Protein AF-A0A7I8WT87-F1 (afdb_monomer)

Solvent-accessible surface area (backbone atoms only — not comparable to full-atom values): 28346 Å² total; per-residue (Å²): 133,85,78,88,65,95,57,94,67,50,73,68,52,50,66,73,44,40,76,60,35,69,36,85,98,36,29,67,65,29,50,51,33,27,40,71,34,26,36,34,32,37,24,55,39,34,27,22,24,38,22,51,51,51,36,46,73,70,39,37,28,31,40,35,32,32,23,57,51,54,35,50,76,90,47,45,79,31,18,74,50,54,53,82,90,46,50,71,38,45,33,30,59,44,40,50,55,46,43,43,75,73,34,69,85,48,45,72,50,69,38,81,39,76,83,42,46,92,46,42,64,72,70,46,62,86,36,60,36,39,32,41,30,50,72,50,71,54,56,53,52,46,53,42,51,51,23,59,79,65,72,24,32,32,39,38,43,47,59,42,35,48,34,24,34,39,34,27,24,43,51,56,92,59,26,14,47,60,45,53,79,53,72,65,84,76,60,65,92,74,65,78,44,44,52,19,40,32,64,44,30,69,42,24,39,52,39,11,43,50,45,30,52,41,52,50,32,32,50,51,69,70,44,48,94,34,39,32,21,41,38,38,36,35,62,79,81,70,42,76,51,75,43,79,48,71,58,48,38,65,82,23,51,62,79,17,83,71,48,73,52,86,70,72,61,49,48,40,77,74,52,78,41,72,98,52,90,74,78,81,84,66,86,88,70,60,76,87,41,44,37,49,48,67,59,44,41,72,76,41,62,75,48,93,88,68,63,54,43,35,36,29,32,39,53,69,69,60,46,69,72,46,72,65,88,86,49,42,79,46,29,49,68,59,54,80,66,54,50,67,65,58,48,47,62,71,50,64,87,42,57,67,46,38,37,26,29,19,63,58,26,44,68,11,42,54,51,31,52,53,48,59,72,69,45,80,90,52,46,53,27,19,30,46,37,15,46,42,44,33,18,76,74,76,38,79,83,50,80,57,71,93,62,76,34,64,52,84,72,50,36,77,59,60,96,62,62,82,55,56,48,83,79,63,88,88,69,65,81,84,55,39,9,78,86,79,61,46,73,84,52,32,26,31,29,40,53,77,67,50,39,17,27,30,73,88,70,83,23,50,43,51,54,47,24,75,75,69,69,50,40,43,30,36,31,67,84,79,69,48,31,39,26,65,81,68,59,37,47,45,46,49,79,83,47,46,66,56,51,52,50,48,47,43,70,76,48,77,84,72,82,77,79,77,80,128

Organism: Bursaphelenchus xylophilus (NCBI:txid6326)

Mean predicted aligned error: 14.98 Å

Secondary structure (DSSP, 8-state):
------SS--HHHHHHTHHHHTSTTTHHHHHHHHHH-EEEEE--STTHHHHHHHHHHTT-SEEEEE--PBP-TTTTTT-TT--GGGTTSBHHHHHHHHHHHH-TTSEEEEE-S---TTTHHHHHTT-SEEEE--SSHHHHHHHHHHHHHHT--EEEEEEEBTEEEEEEESSSTTPPPHHHHS-SPPPGGG---HHHH-B-HHHHHHHHHHHHHHHHHHHHHS--TTBTEEEEEETTTTEEEEEEPPP--TT-TTTSSS-S--S---HHHHHT--SSS-PPPP--S-GGGEEEHHHHIIIIIS-TT-PPPEEE-S-HHHHHH---TTPEE--HHHHTT--HHHHHHHHTTS-SEEEEE-SSSSHHHHHHHHHHHH-SSSEEEEEETHHHHHHHHT-TTS---TT-----PPBS--TTGGGPPPPPTT--TTPPPTTT---SSEEEETTT--EEE-TTTT-HHHHHHHHH---EEEETTT--EEETTTTEEB--GGGHHHHHHHHHHHS---------

Foldseek 3Di:
DPDPDPDDDDPVRCVQQVVQLPDPLCHRLLLVLQLPAEEEEEDQALLVQLLLLLSLSNRHNEYEYEEQDFDAPVRCQQNVLADPVRGPPQSLVSNVVSSCVNHVNHHYHYHNDDDFQVCPLVSCVVHQAYEYPAQDQQVLVLVLLSCLLNLHKYWYKYFFAQKIKTAIASQDDFFATPCQQVVDGDAQVPDDTSLAAPGRNVRSNVRSNVSNVQVSCCSRVVDGPRRQKMWMAGRVVRDIDIAGHHTYDLPRCRNHPDHVDNGRDGSCVVRVHDSDLDDDADDDDDPVQADEPVRCCVPAVPDPPAHFAEEEQDDVVLVVLDDDPNHHYQHLLNLLQDALVRLCVSCVPGDQEHEYAYLAQHSSVVSQVSSVVSDDSHRYHYHHGGVVSCCVPPNVPTPRDSRDDNNQDAAQDDPCLVLADADDPPQQLQFAAPPPRHRDKWKAQRNPRHIHHDCVPPHVVVVCCVVVVRQWIAILPPRWIAGNSSRGTHDYPSCCNVSVVSVCNSRVDDPDPPDD

Radius of gyration: 26.37 Å; Cα contacts (8 Å, |Δi|>4): 1003; chains: 1; bounding box: 68×53×90 Å

InterPro domains:
  IPR000594 THIF-type NAD/FAD binding fold [PF00899] (17-253)
  IPR001607 Zinc finger, UBP-type [PF02148] (433-493)
  IPR001607 Zinc finger, UBP-type [PS50271] (412-509)
  IPR001607 Zinc finger, UBP-type [SM00290] (432-481)
  IPR001763 Rhodanese-like domain [PF00581] (304-392)
  IPR001763 Rhodanese-like domain [PS50206] (304-399)
  IPR001763 Rhodanese-like domain [SM00450] (294-396)
  IPR013083 Zinc finger, RING/FYVE/PHD-type [G3DSA:3.30.40.10] (409-514)
  IPR028885 Adenylyltransferase and sulfurtransferase MOCS3/Uba4 [MF_03049] (1-401)
  IPR035985 Ubiquitin-activating enzyme-like [SSF69572] (8-367)
  IPR036873 Rhodanese-like domain superfamily [G3DSA:3.40.250.10] (292-400)
  IPR045886 ThiF/MoeB/HesA family [PTHR10953] (14-331)

Structure (mmCIF, N/CA/C/O backbone):
data_AF-A0A7I8WT87-F1
#
_entry.id   AF-A0A7I8WT87-F1
#
loop_
_atom_site.group_PDB
_atom_site.id
_atom_site.type_symbol
_atom_site.label_atom_id
_atom_site.label_alt_id
_atom_site.label_comp_id
_atom_site.label_asym_id
_atom_site.label_entity_id
_atom_site.label_seq_id
_atom_site.pdbx_PDB_ins_code
_atom_site.Cartn_x
_atom_site.Cartn_y
_atom_site.Cartn_z
_atom_site.occupancy
_atom_site.B_iso_or_equiv
_atom_site.auth_seq_id
_atom_site.auth_comp_id
_atom_site.auth_asym_id
_atom_site.auth_atom_id
_atom_site.pdbx_PDB_model_num
ATOM 1 N N . MET A 1 1 ? -8.518 -0.579 49.270 1.00 43.44 1 MET A N 1
ATOM 2 C CA . MET A 1 1 ? -8.984 0.630 48.560 1.00 43.44 1 MET A CA 1
ATOM 3 C C . MET A 1 1 ? -9.966 0.188 47.497 1.00 43.44 1 MET A C 1
ATOM 5 O O . MET A 1 1 ? -9.557 -0.437 46.529 1.00 43.44 1 MET A O 1
ATOM 9 N N . THR A 1 2 ? -11.253 0.419 47.717 1.00 45.50 2 THR A N 1
ATOM 10 C CA . THR A 1 2 ? -12.305 0.190 46.724 1.00 45.50 2 THR A CA 1
ATOM 11 C C . THR A 1 2 ? -12.103 1.192 45.587 1.00 45.50 2 THR A C 1
ATOM 13 O O . THR A 1 2 ? -12.072 2.396 45.828 1.00 45.50 2 THR A O 1
ATOM 16 N N . SER A 1 3 ? -11.870 0.703 44.369 1.00 50.97 3 SER A N 1
ATOM 17 C CA . SER A 1 3 ? -11.783 1.545 43.173 1.00 50.97 3 SER A CA 1
ATOM 18 C C . SER A 1 3 ? -13.138 2.216 42.947 1.00 50.97 3 SER A C 1
ATOM 20 O O . SER A 1 3 ? -14.133 1.522 42.771 1.00 50.97 3 SER A O 1
ATOM 22 N N . TYR A 1 4 ? -13.181 3.549 42.956 1.00 58.25 4 TYR A N 1
ATOM 23 C CA . TYR A 1 4 ? -14.383 4.333 42.638 1.00 58.25 4 TYR A CA 1
ATOM 24 C C . TYR A 1 4 ? -14.610 4.489 41.118 1.00 58.25 4 TYR A C 1
ATOM 26 O O . TYR A 1 4 ? -15.474 5.257 40.701 1.00 58.25 4 TYR A O 1
ATOM 34 N N . PHE A 1 5 ? -13.832 3.799 40.273 1.00 55.91 5 PHE A N 1
ATOM 35 C CA . PHE A 1 5 ? -14.021 3.822 38.822 1.00 55.91 5 PHE A CA 1
ATOM 36 C C . PHE A 1 5 ? -15.116 2.833 38.407 1.00 55.91 5 PHE A C 1
ATOM 38 O O . PHE A 1 5 ? -14.934 1.624 38.518 1.00 55.91 5 PHE A O 1
ATOM 45 N N . ASN A 1 6 ? -16.219 3.338 37.852 1.00 71.69 6 ASN A N 1
ATOM 46 C CA . ASN A 1 6 ? -17.295 2.525 37.266 1.00 71.69 6 ASN A CA 1
ATOM 47 C C . ASN A 1 6 ? -16.968 2.028 35.837 1.00 71.69 6 ASN A C 1
ATOM 49 O O . ASN A 1 6 ? -17.875 1.803 35.042 1.00 71.69 6 ASN A O 1
ATOM 53 N N . HIS A 1 7 ? -15.686 1.891 35.472 1.00 81.25 7 HIS A N 1
ATOM 54 C CA . HIS A 1 7 ? -15.267 1.521 34.116 1.00 81.25 7 HIS A CA 1
ATOM 55 C C . HIS A 1 7 ? -13.978 0.683 34.081 1.00 81.25 7 HIS A C 1
ATOM 57 O O . HIS A 1 7 ? -13.161 0.746 34.998 1.00 81.25 7 HIS A O 1
ATOM 63 N N . ALA A 1 8 ? -13.755 -0.054 32.984 1.00 85.88 8 ALA A N 1
ATOM 64 C CA . ALA A 1 8 ? -12.644 -1.007 32.821 1.00 85.88 8 ALA A CA 1
ATOM 65 C C . ALA A 1 8 ? -11.261 -0.379 32.518 1.00 85.88 8 ALA A C 1
ATOM 67 O O . ALA A 1 8 ? -10.260 -1.094 32.423 1.00 85.88 8 ALA A O 1
ATOM 68 N N . LEU A 1 9 ? -11.179 0.944 32.339 1.00 90.44 9 LEU A N 1
ATOM 69 C CA . LEU A 1 9 ? -9.908 1.642 32.119 1.00 90.44 9 LEU A CA 1
ATOM 70 C C . LEU A 1 9 ? -9.129 1.798 33.431 1.00 90.44 9 LEU A C 1
ATOM 72 O O . LEU A 1 9 ? -9.684 2.221 34.446 1.00 90.44 9 LEU A O 1
ATOM 76 N N . SER A 1 10 ? -7.831 1.495 33.397 1.00 90.38 10 SER A N 1
ATOM 77 C CA . SER A 1 10 ? -6.922 1.760 34.514 1.00 90.38 10 SER A CA 1
ATOM 78 C C . SER A 1 10 ? -6.608 3.255 34.630 1.00 90.38 10 SER A C 1
ATOM 80 O O . SER A 1 10 ? -6.793 4.017 33.682 1.00 90.38 10 SER A O 1
ATOM 82 N N . LYS A 1 11 ? -6.051 3.686 35.769 1.00 90.50 11 LYS A N 1
ATOM 83 C CA . LYS A 1 11 ? -5.550 5.062 35.927 1.00 90.50 11 LYS A CA 1
ATOM 84 C C . LYS A 1 11 ? -4.549 5.436 34.821 1.00 90.50 11 LYS A C 1
ATOM 86 O O . LYS A 1 11 ? -4.647 6.523 34.263 1.00 90.50 11 LYS A O 1
ATOM 91 N N . GLY A 1 12 ? -3.640 4.520 34.476 1.00 91.06 12 GLY A N 1
ATOM 92 C CA . GLY A 1 12 ? -2.658 4.731 33.409 1.00 91.06 12 GLY A CA 1
ATOM 93 C C . GLY A 1 12 ? -3.297 4.857 32.023 1.00 91.06 12 GLY A C 1
ATOM 94 O O . GLY A 1 12 ? -2.852 5.683 31.231 1.00 91.06 12 GLY A O 1
ATOM 95 N N . ASP A 1 13 ? -4.370 4.104 31.748 1.00 92.44 13 ASP A N 1
ATOM 96 C CA . ASP A 1 13 ? -5.140 4.255 30.505 1.00 92.44 13 ASP A CA 1
ATOM 97 C C . ASP A 1 13 ? -5.795 5.641 30.440 1.00 92.44 13 ASP A C 1
ATOM 99 O O . ASP A 1 13 ? -5.697 6.326 29.425 1.00 92.44 13 ASP A O 1
ATOM 103 N N . VAL A 1 14 ? -6.433 6.083 31.531 1.00 92.56 14 VAL A N 1
ATOM 104 C CA . VAL A 1 14 ? -7.094 7.397 31.590 1.00 92.56 14 VAL A CA 1
ATOM 105 C C . VAL A 1 14 ? -6.088 8.533 31.406 1.00 92.56 14 VAL A C 1
ATOM 107 O O . VAL A 1 14 ? -6.364 9.468 30.660 1.00 92.56 14 VAL A O 1
ATOM 110 N N . GLU A 1 15 ? -4.916 8.459 32.041 1.00 93.56 15 GLU A N 1
ATOM 111 C CA . GLU A 1 15 ? -3.856 9.463 31.879 1.00 93.56 15 GLU A CA 1
ATOM 112 C C . GLU A 1 15 ? -3.342 9.507 30.432 1.00 93.56 15 GLU A C 1
ATOM 114 O O . GLU A 1 15 ? -3.333 10.578 29.813 1.00 93.56 15 GLU A O 1
ATOM 119 N N . ARG A 1 16 ? -2.987 8.343 29.868 1.00 94.75 16 ARG A N 1
ATOM 120 C CA . ARG A 1 16 ? -2.429 8.211 28.513 1.00 94.75 16 ARG A CA 1
ATOM 121 C C . ARG A 1 16 ? -3.408 8.664 27.431 1.00 94.75 16 ARG A C 1
ATOM 123 O O . ARG A 1 16 ? -3.024 9.419 26.543 1.00 94.75 16 ARG A O 1
ATOM 130 N N . PHE A 1 17 ? -4.666 8.233 27.513 1.00 95.62 17 PHE A N 1
ATOM 131 C CA . PHE A 1 17 ? -5.682 8.474 26.483 1.00 95.62 17 PHE A CA 1
ATOM 132 C C . PHE A 1 17 ? -6.605 9.656 26.809 1.00 95.62 17 PHE A C 1
ATOM 134 O O . PHE A 1 17 ? -7.616 9.868 26.140 1.00 95.62 17 PHE A O 1
ATOM 141 N N . SER A 1 18 ? -6.260 10.464 27.816 1.00 92.31 18 SER A N 1
ATOM 142 C CA . SER A 1 18 ? -7.074 11.594 28.284 1.00 92.31 18 SER A CA 1
ATOM 143 C C . SER A 1 18 ? -7.548 12.510 27.150 1.00 92.31 18 SER A C 1
ATOM 145 O O . SER A 1 18 ? -8.709 12.911 27.120 1.00 92.31 18 SER A O 1
ATOM 147 N N . ARG A 1 19 ? -6.679 12.813 26.177 1.00 93.94 19 ARG A N 1
ATOM 148 C CA . ARG A 1 19 ? -6.996 13.725 25.064 1.00 93.94 19 ARG A CA 1
ATOM 149 C C . ARG A 1 19 ? -8.055 13.180 24.107 1.00 93.94 19 ARG A C 1
ATOM 151 O O . ARG A 1 19 ? -8.888 13.962 23.664 1.00 93.94 19 ARG A O 1
ATOM 158 N N . GLN A 1 20 ? -8.061 11.876 23.829 1.00 93.94 20 GLN A N 1
ATOM 159 C CA . GLN A 1 20 ? -9.089 11.261 22.981 1.00 93.94 20 GLN A CA 1
ATOM 160 C C . GLN A 1 20 ? -10.373 10.947 23.757 1.00 93.94 20 GLN A C 1
ATOM 162 O O . GLN A 1 20 ? -11.460 11.144 23.225 1.00 93.94 20 GLN A O 1
ATOM 167 N N . ILE A 1 21 ? -10.274 10.580 25.042 1.00 93.94 21 ILE A N 1
ATOM 168 C CA . ILE A 1 21 ? -11.442 10.379 25.919 1.00 93.94 21 ILE A CA 1
ATOM 169 C C . ILE A 1 21 ? -12.287 11.661 26.024 1.00 93.94 21 ILE A C 1
ATOM 171 O O . ILE A 1 21 ? -13.512 11.588 26.083 1.00 93.94 21 ILE A O 1
ATOM 175 N N . LEU A 1 22 ? -11.658 12.842 26.012 1.00 91.38 22 LEU A N 1
ATOM 176 C CA . LEU A 1 22 ? -12.358 14.132 26.058 1.00 91.38 22 LEU A CA 1
ATOM 177 C C . LEU A 1 22 ? -13.144 14.469 24.778 1.00 91.38 22 LEU A C 1
ATOM 179 O O . LEU A 1 22 ? -13.945 15.407 24.795 1.00 91.38 22 LEU A O 1
ATOM 183 N N . LEU A 1 23 ? -12.922 13.758 23.668 1.00 91.38 23 LEU A N 1
ATOM 184 C CA . LEU A 1 23 ? -13.613 14.047 22.416 1.00 91.38 23 LEU A CA 1
ATOM 185 C C . LEU A 1 23 ? -15.110 13.752 22.541 1.00 91.38 23 LEU A C 1
ATOM 187 O O . LEU A 1 23 ? -15.541 12.706 23.036 1.00 91.38 23 LEU A O 1
ATOM 191 N N . LYS A 1 24 ? -15.915 14.687 22.029 1.00 86.62 24 LYS A N 1
ATOM 192 C CA . LYS A 1 24 ? -17.366 14.526 21.932 1.00 86.62 24 LYS A CA 1
ATOM 193 C C . LYS A 1 24 ? -17.678 13.286 21.094 1.00 86.62 24 LYS A C 1
ATOM 195 O O . LYS A 1 24 ? -17.062 13.078 20.053 1.00 86.62 24 LYS A O 1
ATOM 200 N N . ASN A 1 25 ? -18.648 12.495 21.542 1.00 85.38 25 ASN A N 1
ATOM 201 C CA . ASN A 1 25 ? -19.040 11.217 20.940 1.00 85.38 25 ASN A CA 1
ATOM 202 C C . ASN A 1 25 ? -17.971 10.110 20.999 1.00 85.38 25 ASN A C 1
ATOM 204 O O . ASN A 1 25 ? -18.228 9.041 20.474 1.00 85.38 25 ASN A O 1
ATOM 208 N N . PHE A 1 26 ? -16.817 10.313 21.644 1.00 91.88 26 PHE A N 1
ATOM 209 C CA . PHE A 1 26 ? -15.825 9.255 21.860 1.00 91.88 26 PHE A CA 1
ATOM 210 C C . PHE A 1 26 ? -15.890 8.736 23.303 1.00 91.88 26 PHE A C 1
ATOM 212 O O . PHE A 1 26 ? -16.318 7.610 23.543 1.00 91.88 26 PHE A O 1
ATOM 219 N N . GLY A 1 27 ? -15.553 9.583 24.282 1.00 91.81 27 GLY A N 1
ATOM 220 C CA . GLY A 1 27 ? -15.723 9.276 25.703 1.00 91.81 27 GLY A CA 1
ATOM 221 C C . GLY A 1 27 ? -14.917 8.077 26.223 1.00 91.81 27 GLY A C 1
ATOM 222 O O . GLY A 1 27 ? -14.026 7.533 25.570 1.00 91.81 27 GLY A O 1
ATOM 223 N N . VAL A 1 28 ? -15.255 7.661 27.446 1.00 94.31 28 VAL A N 1
ATOM 224 C CA . VAL A 1 28 ? -14.698 6.457 28.089 1.00 94.31 28 VAL A CA 1
ATOM 225 C C . VAL A 1 28 ? -15.093 5.196 27.318 1.00 94.31 28 VAL A C 1
ATOM 227 O O . VAL A 1 28 ? -14.255 4.318 27.121 1.00 94.31 28 VAL A O 1
ATOM 230 N N . ASP A 1 29 ? -16.336 5.127 26.842 1.00 94.69 29 ASP A N 1
ATOM 231 C CA . ASP A 1 29 ? -16.864 3.960 26.131 1.00 94.69 29 ASP A CA 1
ATOM 232 C C . ASP A 1 29 ? -16.125 3.712 24.812 1.00 94.69 29 ASP A C 1
ATOM 234 O O . ASP A 1 29 ? -15.758 2.573 24.524 1.00 94.69 29 ASP A O 1
ATOM 238 N N . GLY A 1 30 ? -15.805 4.766 24.053 1.00 96.19 30 GLY A N 1
ATOM 239 C CA . GLY A 1 30 ? -15.005 4.638 22.837 1.00 96.19 30 GLY A CA 1
ATOM 240 C C . GLY A 1 30 ? -13.600 4.108 23.114 1.00 96.19 30 GLY A C 1
ATOM 241 O O . GLY A 1 30 ? -13.120 3.225 22.402 1.00 96.19 30 GLY A O 1
ATOM 242 N N . GLN A 1 31 ? -12.964 4.549 24.204 1.00 97.44 31 GLN A N 1
ATOM 243 C CA . GLN A 1 31 ? -11.662 4.011 24.599 1.00 97.44 31 GLN A CA 1
ATOM 244 C C . GLN A 1 31 ? -11.737 2.536 25.008 1.00 97.44 31 GLN A C 1
ATOM 246 O O . GLN A 1 31 ? -10.843 1.759 24.671 1.00 97.44 31 GLN A O 1
ATOM 251 N N . ILE A 1 32 ? -12.787 2.143 25.734 1.00 96.44 32 ILE A N 1
ATOM 252 C CA . ILE A 1 32 ? -13.025 0.739 26.090 1.00 96.44 32 ILE A CA 1
ATOM 253 C C . ILE A 1 32 ? -13.234 -0.091 24.821 1.00 96.44 32 ILE A C 1
ATOM 255 O O . ILE A 1 32 ? -12.658 -1.172 24.713 1.00 96.44 32 ILE A O 1
ATOM 259 N N . SER A 1 33 ? -13.988 0.423 23.846 1.00 97.00 33 SER A N 1
ATOM 260 C CA . SER A 1 33 ? -14.198 -0.253 22.563 1.00 97.00 33 SER A CA 1
ATOM 261 C C . SER A 1 33 ? -12.880 -0.484 21.821 1.00 97.00 33 SER A C 1
ATOM 263 O O . SER A 1 33 ? -12.591 -1.612 21.420 1.00 97.00 33 SER A O 1
ATOM 265 N N . LEU A 1 34 ? -12.014 0.536 21.726 1.00 96.81 34 LEU A N 1
ATOM 266 C CA . LEU A 1 34 ? -10.670 0.377 21.151 1.00 96.81 34 LEU A CA 1
ATOM 267 C C . LEU A 1 34 ? -9.841 -0.671 21.894 1.00 96.81 34 LEU A C 1
ATOM 269 O O . LEU A 1 34 ? -9.267 -1.563 21.268 1.00 96.81 34 LEU A O 1
ATOM 273 N N . LYS A 1 35 ? -9.815 -0.604 23.228 1.00 96.81 35 LYS A N 1
ATOM 274 C CA . LYS A 1 35 ? -9.055 -1.539 24.066 1.00 96.81 35 LYS A CA 1
ATOM 275 C C . LYS A 1 35 ? -9.551 -2.985 23.946 1.00 96.81 35 LYS A C 1
ATOM 277 O O . LYS A 1 35 ? -8.779 -3.910 24.171 1.00 96.81 35 LYS A O 1
ATOM 282 N N . ASN A 1 36 ? -10.813 -3.190 23.579 1.00 96.94 36 ASN A N 1
ATOM 283 C CA . ASN A 1 36 ? -11.389 -4.514 23.347 1.00 96.94 36 ASN A CA 1
ATOM 284 C C . ASN A 1 36 ? -11.294 -4.971 21.883 1.00 96.94 36 ASN A C 1
ATOM 286 O O . ASN A 1 36 ? -11.621 -6.118 21.586 1.00 96.94 36 ASN A O 1
ATOM 290 N N . THR A 1 37 ? -10.846 -4.104 20.973 1.00 98.38 37 THR A N 1
ATOM 291 C CA . THR A 1 37 ? -10.744 -4.415 19.546 1.00 98.38 37 THR A CA 1
ATOM 292 C C . THR A 1 37 ? -9.391 -5.036 19.208 1.00 98.38 37 THR A C 1
ATOM 294 O O . THR A 1 37 ? -8.341 -4.647 19.729 1.00 98.38 37 THR A O 1
ATOM 297 N N . SER A 1 38 ? -9.422 -5.999 18.289 1.00 98.75 38 SER A N 1
ATOM 298 C CA . SER A 1 38 ? -8.251 -6.643 17.701 1.00 98.75 38 SER A CA 1
ATOM 299 C C . SER A 1 38 ? -8.161 -6.357 16.199 1.00 98.75 38 SER A C 1
ATOM 301 O O . SER A 1 38 ? -9.151 -6.476 15.477 1.00 98.75 38 SER A O 1
ATOM 303 N N . VAL A 1 39 ? -6.977 -5.972 15.720 1.00 98.94 39 VAL A N 1
ATOM 304 C CA . VAL A 1 39 ? -6.745 -5.552 14.327 1.00 98.94 39 VAL A CA 1
ATOM 305 C C . VAL A 1 39 ? -5.602 -6.357 13.717 1.00 98.94 39 VAL A C 1
ATOM 307 O O . VAL A 1 39 ? -4.564 -6.500 14.359 1.00 98.94 39 VAL A O 1
ATOM 310 N N . LEU A 1 40 ? -5.775 -6.861 12.493 1.00 98.94 40 LEU A N 1
ATOM 311 C CA . LEU A 1 40 ? -4.700 -7.466 11.701 1.00 98.94 40 LEU A CA 1
ATOM 312 C C . LEU A 1 40 ? -4.240 -6.487 10.619 1.00 98.94 40 LEU A C 1
ATOM 314 O O . LEU A 1 40 ? -5.044 -6.081 9.785 1.00 98.94 40 LEU A O 1
ATOM 318 N N . VAL A 1 41 ? -2.955 -6.147 10.609 1.00 98.88 41 VAL A N 1
ATOM 319 C CA . VAL A 1 41 ? -2.311 -5.330 9.577 1.00 98.88 41 VAL A CA 1
ATOM 320 C C . VAL A 1 41 ? -1.501 -6.245 8.665 1.00 98.88 41 VAL A C 1
ATOM 322 O O . VAL A 1 41 ? -0.615 -6.964 9.128 1.00 98.88 41 VAL A O 1
ATOM 325 N N . ILE A 1 42 ? -1.819 -6.228 7.374 1.00 98.62 42 ILE A N 1
ATOM 326 C CA . ILE A 1 42 ? -1.165 -7.041 6.347 1.00 98.62 42 ILE A CA 1
ATOM 327 C C . ILE A 1 42 ? -0.267 -6.116 5.533 1.00 98.62 42 ILE A C 1
ATOM 329 O O . ILE A 1 42 ? -0.765 -5.274 4.790 1.00 98.62 42 ILE A O 1
ATOM 333 N N . GLY A 1 43 ? 1.043 -6.259 5.706 1.00 97.38 43 GLY A N 1
ATOM 334 C CA . GLY A 1 43 ? 2.066 -5.346 5.211 1.00 97.38 43 GLY A CA 1
ATOM 335 C C . GLY A 1 43 ? 2.603 -4.440 6.322 1.00 97.38 43 GLY A C 1
ATOM 336 O O . GLY A 1 43 ? 1.863 -3.700 6.969 1.00 97.38 43 GLY A O 1
ATOM 337 N N . ALA A 1 44 ? 3.916 -4.470 6.515 1.00 97.56 44 ALA A N 1
ATOM 338 C CA . ALA A 1 44 ? 4.694 -3.670 7.457 1.00 97.56 44 ALA A CA 1
ATOM 339 C C . ALA A 1 44 ? 5.458 -2.526 6.756 1.00 97.56 44 ALA A C 1
ATOM 341 O O . ALA A 1 44 ? 6.364 -1.934 7.332 1.00 97.56 44 ALA A O 1
ATOM 342 N N . GLY A 1 45 ? 5.084 -2.200 5.513 1.00 95.50 45 GLY A N 1
ATOM 343 C CA . GLY A 1 45 ? 5.715 -1.163 4.697 1.00 95.50 45 GLY A CA 1
ATOM 344 C C . GLY A 1 45 ? 5.244 0.269 4.992 1.00 95.50 45 GLY A C 1
ATOM 345 O O . GLY A 1 45 ? 4.895 0.624 6.119 1.00 95.50 45 GLY A O 1
ATOM 346 N N . GLY A 1 46 ? 5.233 1.117 3.953 1.00 95.88 46 GLY A N 1
ATOM 347 C CA . GLY A 1 46 ? 4.974 2.562 4.082 1.00 95.88 46 GLY A CA 1
ATOM 348 C C . GLY A 1 46 ? 3.575 2.908 4.604 1.00 95.88 46 GLY A C 1
ATOM 349 O O . GLY A 1 46 ? 3.414 3.894 5.313 1.00 95.88 46 GLY A O 1
ATOM 350 N N . LEU A 1 47 ? 2.573 2.069 4.316 1.00 98.06 47 LEU A N 1
ATOM 351 C CA . LEU A 1 47 ? 1.223 2.180 4.885 1.00 98.06 47 LEU A CA 1
ATOM 352 C C . LEU A 1 47 ? 1.126 1.514 6.268 1.00 98.06 47 LEU A C 1
ATOM 354 O O . LEU A 1 47 ? 0.552 2.069 7.205 1.00 98.06 47 LEU A O 1
ATOM 358 N N . GLY A 1 48 ? 1.731 0.332 6.421 1.00 98.50 48 GLY A N 1
ATOM 359 C CA . GLY A 1 48 ? 1.680 -0.465 7.650 1.00 98.50 48 GLY A CA 1
ATOM 360 C C . GLY A 1 48 ? 2.327 0.212 8.856 1.00 98.50 48 GLY A C 1
ATOM 361 O O . GLY A 1 48 ? 1.807 0.109 9.970 1.00 98.50 48 GLY A O 1
ATOM 362 N N . CYS A 1 49 ? 3.421 0.948 8.636 1.00 98.62 49 CYS A N 1
ATOM 363 C CA . CYS A 1 49 ? 4.115 1.723 9.664 1.00 98.62 49 CYS A CA 1
ATOM 364 C C . CYS A 1 49 ? 3.194 2.753 10.356 1.00 98.62 49 CYS A C 1
ATOM 366 O O . CYS A 1 49 ? 2.943 2.610 11.556 1.00 98.62 49 CYS A O 1
ATOM 368 N N . PRO A 1 50 ? 2.647 3.769 9.658 1.00 98.69 50 PRO A N 1
ATOM 369 C CA . PRO A 1 50 ? 1.750 4.750 10.269 1.00 98.69 50 PRO A CA 1
ATOM 370 C C . PRO A 1 50 ? 0.462 4.118 10.815 1.00 98.69 50 PRO A C 1
ATOM 372 O O . PRO A 1 50 ? 0.040 4.504 11.907 1.00 98.69 50 PRO A O 1
ATOM 375 N N . VAL A 1 51 ? -0.120 3.110 10.144 1.00 98.88 51 VAL A N 1
ATOM 376 C CA . VAL A 1 51 ? -1.287 2.377 10.677 1.00 98.88 51 VAL A CA 1
ATOM 377 C C . VAL A 1 51 ? -0.984 1.816 12.063 1.00 98.88 51 VAL A C 1
ATOM 379 O O . VAL A 1 51 ? -1.695 2.091 13.032 1.00 98.88 51 VAL A O 1
ATOM 382 N N . SER A 1 52 ? 0.106 1.061 12.171 1.00 98.75 52 SER A N 1
ATOM 383 C CA . SER A 1 52 ? 0.502 0.400 13.411 1.00 98.75 52 SER A CA 1
ATOM 384 C C . SER A 1 52 ? 0.827 1.408 14.514 1.00 98.75 52 SER A C 1
ATOM 386 O O . SER A 1 52 ? 0.396 1.235 15.656 1.00 98.75 52 SER A O 1
ATOM 388 N N . ALA A 1 53 ? 1.536 2.487 14.167 1.00 98.62 53 ALA A N 1
ATOM 389 C CA . ALA A 1 53 ? 1.918 3.543 15.098 1.00 98.62 53 ALA A CA 1
ATOM 390 C C . ALA A 1 53 ? 0.693 4.221 15.728 1.00 98.62 53 ALA A C 1
ATOM 392 O O . ALA A 1 53 ? 0.584 4.297 16.954 1.00 98.62 53 ALA A O 1
ATOM 393 N N . TYR A 1 54 ? -0.253 4.679 14.901 1.00 98.75 54 TYR A N 1
ATOM 394 C CA . TYR A 1 54 ? -1.427 5.401 15.386 1.00 98.75 54 TYR A CA 1
ATOM 395 C C . TYR A 1 54 ? -2.405 4.496 16.133 1.00 98.75 54 TYR A C 1
ATOM 397 O O . TYR A 1 54 ? -2.959 4.926 17.146 1.00 98.75 54 TYR A O 1
ATOM 405 N N . LEU A 1 55 ? -2.583 3.239 15.715 1.00 98.69 55 LEU A N 1
ATOM 406 C CA . LEU A 1 55 ? -3.425 2.289 16.448 1.00 98.69 55 LEU A CA 1
ATOM 407 C C . LEU A 1 55 ? -2.842 1.951 17.825 1.00 98.69 55 LEU A C 1
ATOM 409 O O . LEU A 1 55 ? -3.572 1.944 18.820 1.00 98.69 55 LEU A O 1
ATOM 413 N N . ALA A 1 56 ? -1.525 1.746 17.911 1.00 98.25 56 ALA A N 1
ATOM 414 C CA . ALA A 1 56 ? -0.847 1.518 19.182 1.00 98.25 56 ALA A CA 1
ATOM 415 C C . ALA A 1 56 ? -0.928 2.737 20.111 1.00 98.25 56 ALA A C 1
ATOM 417 O O . ALA A 1 56 ? -1.268 2.591 21.290 1.00 98.25 56 ALA A O 1
ATOM 418 N N . ALA A 1 57 ? -0.665 3.938 19.582 1.00 97.81 57 ALA A N 1
ATOM 419 C CA . ALA A 1 57 ? -0.755 5.192 20.329 1.00 97.81 57 ALA A CA 1
ATOM 420 C C . ALA A 1 57 ? -2.179 5.488 20.820 1.00 97.81 57 ALA A C 1
ATOM 422 O O . ALA A 1 57 ? -2.340 6.046 21.902 1.00 97.81 57 ALA A O 1
ATOM 423 N N . SER A 1 58 ? -3.196 5.081 20.054 1.00 97.69 58 SER A N 1
ATOM 424 C CA . SER A 1 58 ? -4.613 5.292 20.385 1.00 97.69 58 SER A CA 1
ATOM 425 C C . SER A 1 58 ? -5.178 4.244 21.352 1.00 97.69 58 SER A C 1
ATOM 427 O O . SER A 1 58 ? -6.321 4.365 21.798 1.00 97.69 58 SER A O 1
ATOM 429 N N . GLY A 1 59 ? -4.396 3.217 21.697 1.00 97.00 59 GLY A N 1
ATOM 430 C CA . GLY A 1 59 ? -4.781 2.212 22.686 1.00 97.00 59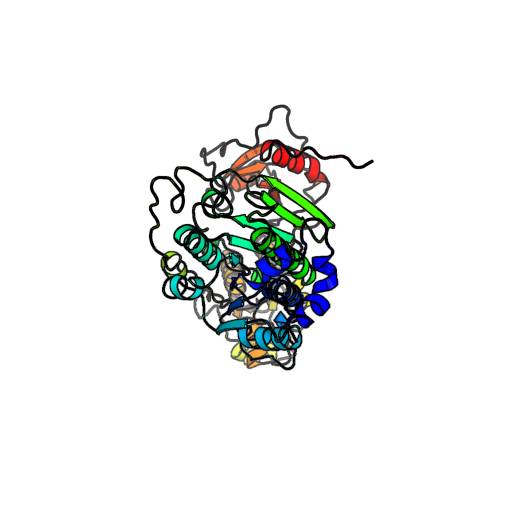 GLY A CA 1
ATOM 431 C C . GLY A 1 59 ? -5.673 1.099 22.147 1.00 97.00 59 GLY A C 1
ATOM 432 O O . GLY A 1 59 ? -6.577 0.661 22.859 1.00 97.00 59 GLY A O 1
ATOM 433 N N . ILE A 1 60 ? -5.430 0.639 20.912 1.00 97.94 60 ILE A N 1
ATOM 434 C CA . ILE A 1 60 ? -6.018 -0.617 20.430 1.00 97.94 60 ILE A CA 1
ATOM 435 C C . ILE A 1 60 ? -5.636 -1.774 21.372 1.00 97.94 60 ILE A C 1
ATOM 437 O O . ILE A 1 60 ? -4.546 -1.780 21.943 1.00 97.94 60 ILE A O 1
ATOM 441 N N . GLY A 1 61 ? -6.523 -2.748 21.570 1.00 96.75 61 GLY A N 1
ATOM 442 C CA . GLY A 1 61 ? -6.278 -3.857 22.499 1.00 96.75 61 GLY A CA 1
ATOM 443 C C . GLY A 1 61 ? -5.227 -4.849 22.022 1.00 96.75 61 GLY A C 1
ATOM 444 O O . GLY A 1 61 ? -4.356 -5.288 22.780 1.00 96.75 61 GLY A O 1
ATOM 445 N N . ARG A 1 62 ? -5.332 -5.223 20.746 1.00 98.56 62 ARG A N 1
ATOM 446 C CA . ARG A 1 62 ? -4.492 -6.244 20.125 1.00 98.56 62 ARG A CA 1
ATOM 447 C C . ARG A 1 62 ? -4.189 -5.881 18.678 1.00 98.56 62 ARG A C 1
ATOM 449 O O . ARG A 1 62 ? -5.105 -5.583 17.915 1.00 98.56 62 ARG A O 1
ATOM 456 N N . LEU A 1 63 ? -2.921 -5.970 18.297 1.00 98.75 63 LEU A N 1
ATOM 457 C CA . LEU A 1 63 ? -2.460 -5.730 16.935 1.00 98.75 63 LEU A CA 1
ATOM 458 C C . LEU A 1 63 ? -1.688 -6.950 16.425 1.00 98.75 63 LEU A C 1
ATOM 460 O O . LEU A 1 63 ? -0.726 -7.385 17.053 1.00 98.75 63 LEU A O 1
ATOM 464 N N . GLY A 1 64 ? -2.134 -7.520 15.312 1.00 98.81 64 GLY A N 1
ATOM 465 C CA . GLY A 1 64 ? -1.404 -8.519 14.540 1.00 98.81 64 GLY A CA 1
ATOM 466 C C . GLY A 1 64 ? -0.715 -7.854 13.361 1.00 98.81 64 GLY A C 1
ATOM 467 O O . GLY A 1 64 ? -1.325 -7.000 12.723 1.00 98.81 64 GLY A O 1
ATOM 468 N N . ILE A 1 65 ? 0.523 -8.235 13.059 1.00 98.81 65 ILE A N 1
ATOM 469 C CA . ILE A 1 65 ? 1.266 -7.693 11.914 1.00 98.81 65 ILE A CA 1
ATOM 470 C C . ILE A 1 65 ? 1.806 -8.855 11.086 1.00 98.81 65 ILE A C 1
ATOM 472 O O . ILE A 1 65 ? 2.523 -9.705 11.618 1.00 98.81 65 ILE A O 1
ATOM 476 N N . VAL A 1 66 ? 1.461 -8.883 9.801 1.00 98.69 66 VAL A N 1
ATOM 477 C CA . VAL A 1 66 ? 1.899 -9.904 8.842 1.00 98.69 66 VAL A CA 1
ATOM 478 C C . VAL A 1 66 ? 2.776 -9.250 7.792 1.00 98.69 66 VAL A C 1
ATOM 480 O O . VAL A 1 66 ? 2.327 -8.342 7.099 1.00 98.69 66 VAL A O 1
ATOM 483 N N . ASP A 1 67 ? 4.015 -9.703 7.683 1.00 97.56 67 ASP A N 1
ATOM 484 C CA . ASP A 1 67 ? 4.944 -9.317 6.625 1.00 97.56 67 ASP A CA 1
ATOM 485 C C . ASP A 1 67 ? 6.083 -10.339 6.598 1.00 97.56 67 ASP A C 1
ATOM 487 O O . ASP A 1 67 ? 6.503 -10.823 7.647 1.00 97.56 67 ASP A O 1
ATOM 491 N N . HIS A 1 68 ? 6.577 -10.680 5.418 1.00 94.06 68 HIS A N 1
ATOM 492 C CA . HIS A 1 68 ? 7.642 -11.664 5.240 1.00 94.06 68 HIS A CA 1
ATOM 493 C C . HIS A 1 68 ? 9.022 -11.028 5.060 1.00 94.06 68 HIS A C 1
ATOM 495 O O . HIS A 1 68 ? 10.039 -11.709 5.209 1.00 94.06 68 HIS A O 1
ATOM 501 N N . ASP A 1 69 ? 9.062 -9.730 4.768 1.00 92.69 69 ASP A N 1
ATOM 502 C CA . ASP A 1 69 ? 10.275 -9.020 4.424 1.00 92.69 69 ASP A CA 1
ATOM 503 C C . ASP A 1 69 ? 11.122 -8.679 5.642 1.00 92.69 69 ASP A C 1
ATOM 505 O O . ASP A 1 69 ? 10.683 -8.609 6.800 1.00 92.69 69 ASP A O 1
ATOM 509 N N . LYS A 1 70 ? 12.375 -8.363 5.334 1.00 94.88 70 LYS A N 1
ATOM 510 C CA . LYS A 1 70 ? 13.308 -7.720 6.248 1.00 94.88 70 LYS A CA 1
ATOM 511 C C . LYS A 1 70 ? 13.390 -6.226 5.965 1.00 94.88 70 LYS A C 1
ATOM 513 O O . LYS A 1 70 ? 13.091 -5.764 4.869 1.00 94.88 70 LYS A O 1
ATOM 518 N N . VAL A 1 71 ? 13.788 -5.465 6.974 1.00 95.12 71 VAL A N 1
ATOM 519 C CA . VAL A 1 71 ? 14.075 -4.038 6.838 1.00 95.12 71 VAL A CA 1
ATOM 520 C C . VAL A 1 71 ? 15.254 -3.861 5.886 1.00 95.12 71 VAL A C 1
ATOM 522 O O . VAL A 1 71 ? 16.296 -4.491 6.072 1.00 95.12 71 VAL A O 1
ATOM 525 N N . SER A 1 72 ? 15.096 -2.964 4.920 1.00 87.25 72 SER A N 1
ATOM 526 C CA . SER A 1 72 ? 16.147 -2.549 3.994 1.00 87.25 72 SER A CA 1
ATOM 527 C C . SER A 1 72 ? 16.354 -1.034 4.055 1.00 87.25 72 SER A C 1
ATOM 529 O O . SER A 1 72 ? 15.474 -0.301 4.513 1.00 87.25 72 SER A O 1
ATOM 531 N N . LEU A 1 73 ? 17.522 -0.556 3.628 1.00 83.38 73 LEU A N 1
ATOM 532 C CA . LEU A 1 73 ? 17.891 0.860 3.687 1.00 83.38 73 LEU A CA 1
ATOM 533 C C . LEU A 1 73 ? 17.012 1.721 2.761 1.00 83.38 73 LEU A C 1
ATOM 535 O O . LEU A 1 73 ? 16.485 2.748 3.186 1.00 83.38 73 LEU A O 1
ATOM 539 N N . ASP A 1 74 ? 16.774 1.255 1.534 1.00 79.50 74 ASP A N 1
ATOM 540 C CA . ASP A 1 74 ? 15.942 1.910 0.509 1.00 79.50 74 ASP A CA 1
ATOM 541 C C . ASP A 1 74 ? 14.468 2.054 0.943 1.00 79.50 74 ASP A C 1
ATOM 543 O O . ASP A 1 74 ? 13.706 2.876 0.434 1.00 79.50 74 ASP A O 1
ATOM 547 N N . ASN A 1 75 ? 14.047 1.279 1.940 1.00 87.12 75 ASN A N 1
ATOM 548 C CA . ASN A 1 75 ? 12.703 1.299 2.498 1.00 87.12 75 ASN A CA 1
ATOM 549 C C . ASN A 1 75 ? 12.519 2.411 3.560 1.00 87.12 75 ASN A C 1
ATOM 551 O O . ASN A 1 75 ? 11.392 2.865 3.794 1.00 87.12 75 ASN A O 1
ATOM 555 N N . LEU A 1 76 ? 13.599 2.894 4.190 1.00 92.81 76 LEU A N 1
ATOM 556 C CA . LEU A 1 76 ? 13.522 3.763 5.375 1.00 92.81 76 LEU A CA 1
ATOM 557 C C . LEU A 1 76 ? 12.932 5.152 5.103 1.00 92.81 76 LEU A C 1
ATOM 559 O O . LEU A 1 76 ? 12.327 5.738 5.998 1.00 92.81 76 LEU A O 1
ATOM 563 N N . HIS A 1 77 ? 13.021 5.662 3.871 1.00 92.06 77 HIS A N 1
ATOM 564 C CA . HIS A 1 77 ? 12.467 6.976 3.517 1.00 92.06 77 HIS A CA 1
ATOM 565 C C . HIS A 1 77 ? 10.931 7.053 3.639 1.00 92.06 77 HIS A C 1
ATOM 567 O O . HIS A 1 77 ? 10.367 8.148 3.691 1.00 92.06 77 HIS A O 1
ATOM 573 N N . ARG A 1 78 ? 10.243 5.901 3.666 1.00 94.94 78 ARG A N 1
ATOM 574 C CA . ARG A 1 78 ? 8.776 5.805 3.793 1.00 94.94 78 ARG A CA 1
ATOM 575 C C . ARG A 1 78 ? 8.304 4.914 4.943 1.00 94.94 78 ARG A C 1
ATOM 577 O O . ARG A 1 78 ? 7.167 5.044 5.382 1.00 94.94 78 ARG A O 1
ATOM 584 N N . GLN A 1 79 ? 9.152 4.026 5.461 1.00 97.19 79 GLN A N 1
ATOM 585 C CA . GLN A 1 79 ? 8.794 3.057 6.504 1.00 97.19 79 GLN A CA 1
ATOM 586 C C . GLN A 1 79 ? 9.268 3.518 7.887 1.00 97.19 79 GLN A C 1
ATOM 588 O O . GLN A 1 79 ? 10.176 2.955 8.492 1.00 97.19 79 GLN A O 1
ATOM 593 N N . VAL A 1 80 ? 8.629 4.574 8.393 1.00 96.50 80 VAL A N 1
ATOM 594 C CA . VAL A 1 80 ? 9.113 5.379 9.532 1.00 96.50 80 VAL A CA 1
ATOM 595 C C . VAL A 1 80 ? 9.130 4.680 10.902 1.00 96.50 80 VAL A C 1
ATOM 597 O O . VAL A 1 80 ? 9.606 5.265 11.871 1.00 96.50 80 VAL A O 1
ATOM 600 N N . LEU A 1 81 ? 8.616 3.448 11.024 1.00 97.69 81 LEU A N 1
ATOM 601 C CA . LEU A 1 81 ? 8.794 2.640 12.243 1.00 97.69 81 LEU A CA 1
ATOM 602 C C . LEU A 1 81 ? 10.085 1.814 12.235 1.00 97.69 81 LEU A C 1
ATOM 604 O O . LEU A 1 81 ? 10.457 1.245 13.264 1.00 97.69 81 LEU A O 1
ATOM 608 N N . HIS A 1 82 ? 10.781 1.739 11.108 1.00 98.25 82 HIS A N 1
ATOM 609 C CA . HIS A 1 82 ? 12.082 1.096 11.004 1.00 98.25 82 HIS A CA 1
ATOM 610 C C . HIS A 1 82 ? 13.214 2.108 11.189 1.00 98.25 82 HIS A C 1
ATOM 612 O O . HIS A 1 82 ? 13.015 3.317 11.112 1.00 98.25 82 HIS A O 1
ATOM 618 N N . THR A 1 83 ? 14.408 1.603 11.481 1.00 97.56 83 THR A N 1
ATOM 619 C CA . THR A 1 83 ? 15.615 2.408 11.691 1.00 97.56 83 THR A CA 1
ATOM 620 C C . THR A 1 83 ? 16.797 1.735 11.008 1.00 97.56 83 THR A C 1
ATOM 622 O O . THR A 1 83 ? 16.768 0.523 10.788 1.00 97.56 83 THR A O 1
ATOM 625 N N . GLU A 1 84 ? 17.853 2.500 10.725 1.00 97.06 84 GLU A N 1
ATOM 626 C CA . GLU A 1 84 ? 19.100 1.974 10.146 1.00 97.06 84 GLU A CA 1
ATOM 627 C C . GLU A 1 84 ? 19.709 0.848 10.995 1.00 97.06 84 GLU A C 1
ATOM 629 O O . GLU A 1 84 ? 20.159 -0.159 10.461 1.00 97.06 84 GLU A O 1
ATOM 634 N N . GLU A 1 85 ? 19.628 0.957 12.325 1.00 97.69 85 GLU A N 1
ATOM 635 C CA . GLU A 1 85 ? 20.092 -0.083 13.259 1.00 97.69 85 GLU A CA 1
ATOM 636 C C . GLU A 1 85 ? 19.392 -1.438 13.047 1.00 97.69 85 GLU A C 1
ATOM 638 O O . GLU A 1 85 ? 19.954 -2.487 13.354 1.00 97.69 85 GLU A O 1
ATOM 643 N N . ARG A 1 86 ? 18.158 -1.431 12.529 1.00 97.31 86 ARG A N 1
ATOM 644 C CA . ARG A 1 86 ? 17.326 -2.631 12.364 1.00 97.31 86 ARG A CA 1
ATOM 645 C C . ARG A 1 86 ? 17.343 -3.193 10.941 1.00 97.31 86 ARG A C 1
ATOM 647 O O . ARG A 1 86 ? 16.556 -4.093 10.656 1.00 97.31 86 ARG A O 1
ATOM 654 N N . VAL A 1 87 ? 18.210 -2.701 10.051 1.00 95.56 87 VAL A N 1
ATOM 655 C CA . VAL A 1 87 ? 18.381 -3.267 8.699 1.00 95.56 87 VAL A CA 1
ATOM 656 C C . VAL A 1 87 ? 18.753 -4.755 8.791 1.00 95.56 87 VAL A C 1
ATOM 658 O O . VAL A 1 87 ? 19.608 -5.154 9.579 1.00 95.56 87 VAL A O 1
ATOM 661 N N . GLY A 1 88 ? 18.074 -5.597 8.006 1.00 91.81 88 GLY A N 1
ATOM 662 C CA . GLY A 1 88 ? 18.218 -7.057 8.019 1.00 91.81 88 GLY A CA 1
ATOM 663 C C . GLY A 1 88 ? 17.352 -7.802 9.049 1.00 91.81 88 GLY A C 1
ATOM 664 O O . GLY A 1 88 ? 17.241 -9.031 8.973 1.00 91.81 88 GLY A O 1
ATOM 665 N N . GLU A 1 89 ? 16.698 -7.102 9.980 1.00 97.38 89 GLU A N 1
ATOM 666 C CA . GLU A 1 89 ? 15.682 -7.676 10.874 1.00 97.38 89 GLU A CA 1
ATOM 667 C C . GLU A 1 89 ? 14.346 -7.847 10.135 1.00 97.38 89 GLU A C 1
ATOM 669 O O . GLU A 1 89 ? 14.023 -7.044 9.265 1.00 97.38 89 GLU A O 1
ATOM 674 N N . TYR A 1 90 ? 13.535 -8.857 10.479 1.00 98.44 90 TYR A N 1
ATOM 675 C CA . TYR A 1 90 ? 12.169 -8.954 9.947 1.00 98.44 90 TYR A CA 1
ATOM 676 C C . TYR A 1 90 ? 11.367 -7.687 10.267 1.00 98.44 90 TYR A C 1
ATOM 678 O O . TYR A 1 90 ? 11.350 -7.233 11.418 1.00 98.44 90 TYR A O 1
ATOM 686 N N . LYS A 1 91 ? 10.658 -7.137 9.271 1.00 98.62 91 LYS A N 1
ATOM 687 C CA . LYS A 1 91 ? 9.881 -5.895 9.428 1.00 98.62 91 LYS A CA 1
ATOM 688 C C . LYS A 1 91 ? 8.882 -6.004 10.582 1.00 98.62 91 LYS A C 1
ATOM 690 O O . LYS A 1 91 ? 8.781 -5.090 11.400 1.00 98.62 91 LYS A O 1
ATOM 695 N N . VAL A 1 92 ? 8.207 -7.147 10.715 1.00 98.69 92 VAL A N 1
ATOM 696 C CA . VAL A 1 92 ? 7.229 -7.375 11.793 1.00 98.69 92 VAL A CA 1
ATOM 697 C C . VAL A 1 92 ? 7.842 -7.267 13.195 1.00 98.69 92 VAL A C 1
ATOM 699 O O . VAL A 1 92 ? 7.245 -6.647 14.076 1.00 98.69 92 VAL A O 1
ATOM 702 N N . GLU A 1 93 ? 9.055 -7.787 13.404 1.00 98.56 93 GLU A N 1
ATOM 703 C CA . GLU A 1 93 ? 9.756 -7.701 14.695 1.00 98.56 93 GLU A CA 1
ATOM 704 C C . GLU A 1 93 ? 10.257 -6.275 14.962 1.00 98.56 93 GLU A C 1
ATOM 706 O O . GLU A 1 93 ? 10.103 -5.748 16.069 1.00 98.56 93 GLU A O 1
ATOM 711 N N . SER A 1 94 ? 10.751 -5.605 13.917 1.00 98.62 94 SER A N 1
ATOM 712 C CA . SER A 1 94 ? 11.161 -4.200 13.965 1.00 98.62 94 SER A CA 1
ATOM 713 C C . SER A 1 94 ? 10.002 -3.283 14.387 1.00 98.62 94 SER A C 1
ATOM 715 O O . SER A 1 94 ? 10.166 -2.467 15.301 1.00 98.62 94 SER A O 1
ATOM 717 N N . ILE A 1 95 ? 8.801 -3.469 13.814 1.00 98.56 95 ILE A N 1
ATOM 718 C CA . ILE A 1 95 ? 7.593 -2.746 14.248 1.00 98.56 95 ILE A CA 1
ATOM 719 C C . ILE A 1 95 ? 7.243 -3.108 15.688 1.00 98.56 95 ILE A C 1
ATOM 721 O O . ILE A 1 95 ? 7.035 -2.205 16.494 1.00 98.56 95 ILE A O 1
ATOM 725 N N . LYS A 1 96 ? 7.204 -4.393 16.058 1.00 98.50 96 LYS A N 1
ATOM 726 C CA . LYS A 1 96 ? 6.860 -4.808 17.428 1.00 98.50 96 LYS A CA 1
ATOM 727 C C . LYS A 1 96 ? 7.730 -4.122 18.480 1.00 98.50 96 LYS A C 1
ATOM 729 O O . LYS A 1 96 ? 7.197 -3.645 19.482 1.00 98.50 96 LYS A O 1
ATOM 734 N N . ARG A 1 97 ? 9.042 -4.011 18.241 1.00 98.00 97 ARG A N 1
ATOM 735 C CA . ARG A 1 97 ? 9.957 -3.258 19.115 1.00 98.00 97 ARG A CA 1
ATOM 736 C C . ARG A 1 97 ? 9.575 -1.781 19.202 1.00 98.00 97 ARG A C 1
ATOM 738 O O . ARG A 1 97 ? 9.485 -1.252 20.309 1.00 98.00 97 ARG A O 1
ATOM 745 N N . ALA A 1 98 ? 9.311 -1.133 18.067 1.00 98.19 98 ALA A N 1
ATOM 746 C CA . ALA A 1 98 ? 8.902 0.271 18.030 1.00 98.19 98 ALA A CA 1
ATOM 747 C C . ALA A 1 98 ? 7.574 0.512 18.775 1.00 98.19 98 ALA A C 1
ATOM 749 O O . ALA A 1 98 ? 7.462 1.439 19.578 1.00 98.19 98 ALA A O 1
ATOM 750 N N . LEU A 1 99 ? 6.579 -0.357 18.580 1.00 98.25 99 LEU A N 1
ATOM 751 C CA . LEU A 1 99 ? 5.284 -0.245 19.251 1.00 98.25 99 LEU A CA 1
ATOM 752 C C . LEU A 1 99 ? 5.387 -0.486 20.755 1.00 98.25 99 LEU A C 1
ATOM 754 O O . LEU A 1 99 ? 4.708 0.193 21.519 1.00 98.25 99 LEU A O 1
ATOM 758 N N . TRP A 1 100 ? 6.241 -1.410 21.197 1.00 96.75 100 TRP A N 1
ATOM 759 C CA . TRP A 1 100 ? 6.441 -1.661 22.624 1.00 96.75 100 TRP A CA 1
ATOM 760 C C . TRP A 1 100 ? 7.074 -0.459 23.338 1.00 96.75 100 TRP A C 1
ATOM 762 O O . TRP A 1 100 ? 6.685 -0.138 24.461 1.00 96.75 100 TRP A O 1
ATOM 772 N N . GLN A 1 101 ? 7.992 0.250 22.670 1.00 96.44 101 GLN A N 1
ATOM 773 C CA . GLN A 1 101 ? 8.552 1.513 23.168 1.00 96.44 101 GLN A CA 1
ATOM 774 C C . GLN A 1 101 ? 7.497 2.630 23.242 1.00 96.44 101 GLN A C 1
ATOM 776 O O . GLN A 1 101 ? 7.535 3.458 24.150 1.00 96.44 101 GLN A O 1
ATOM 781 N N . LEU A 1 102 ? 6.536 2.639 22.314 1.00 95.62 102 LEU A N 1
ATOM 782 C CA . LEU A 1 102 ? 5.455 3.625 22.264 1.00 95.62 102 LEU A CA 1
ATOM 783 C C . LEU A 1 102 ? 4.357 3.352 23.308 1.00 95.62 102 LEU A C 1
ATOM 785 O O . LEU A 1 102 ? 3.933 4.247 24.048 1.00 95.62 102 LEU A O 1
ATOM 789 N N . ASN A 1 103 ? 3.876 2.112 23.376 1.00 95.12 103 ASN A N 1
ATOM 790 C CA . ASN A 1 103 ? 2.803 1.686 24.264 1.00 95.12 103 ASN A CA 1
ATOM 791 C C . ASN A 1 103 ? 2.951 0.209 24.671 1.00 95.12 103 ASN A C 1
ATOM 793 O O . ASN A 1 103 ? 2.426 -0.693 24.022 1.00 95.12 103 ASN A O 1
ATOM 797 N N . SER A 1 104 ? 3.611 -0.034 25.802 1.00 92.50 104 SER A N 1
ATOM 798 C CA . SER A 1 104 ? 3.887 -1.382 26.312 1.00 92.50 104 SER A CA 1
ATOM 799 C C . SER A 1 104 ? 2.672 -2.131 26.877 1.00 92.50 104 SER A C 1
ATOM 801 O O . SER A 1 104 ? 2.804 -3.307 27.214 1.00 92.50 104 SER A O 1
ATOM 803 N N . SER A 1 105 ? 1.493 -1.499 26.983 1.00 88.81 105 SER A N 1
ATOM 804 C CA . SER A 1 105 ? 0.254 -2.193 27.373 1.00 88.81 105 SER A CA 1
ATOM 805 C C . SER A 1 105 ? -0.441 -2.904 26.205 1.00 88.81 105 SER A C 1
ATOM 807 O O . SER A 1 105 ? -1.331 -3.722 26.439 1.00 88.81 105 SER A O 1
ATOM 809 N N . LEU A 1 106 ? -0.037 -2.614 24.963 1.00 94.25 106 LEU A N 1
ATOM 810 C CA . LEU A 1 106 ? -0.572 -3.231 23.753 1.00 94.25 106 LEU A CA 1
ATOM 811 C C . LEU A 1 106 ? -0.110 -4.689 23.624 1.00 94.25 106 LEU A C 1
ATOM 813 O O . LEU A 1 106 ? 1.081 -4.990 23.719 1.00 94.25 106 LEU A O 1
ATOM 817 N N . ARG A 1 107 ? -1.037 -5.592 23.289 1.00 97.44 107 ARG A N 1
ATOM 818 C CA . ARG A 1 107 ? -0.676 -6.930 22.811 1.00 97.44 107 ARG A CA 1
ATOM 819 C C . ARG A 1 107 ? -0.315 -6.874 21.326 1.00 97.44 107 ARG A C 1
ATOM 821 O O . ARG A 1 107 ? -1.182 -6.595 20.502 1.00 97.44 107 ARG A O 1
ATOM 828 N N . VAL A 1 108 ? 0.931 -7.205 20.990 1.00 98.50 108 VAL A N 1
ATOM 829 C CA . VAL A 1 108 ? 1.411 -7.283 19.601 1.00 98.50 108 VAL A CA 1
ATOM 830 C C . VAL A 1 108 ? 1.777 -8.722 19.249 1.00 98.50 108 VAL A C 1
ATOM 832 O O . VAL A 1 108 ? 2.707 -9.281 19.837 1.00 98.50 108 VAL A O 1
ATOM 835 N N . ASP A 1 109 ? 1.074 -9.304 18.278 1.00 98.62 109 ASP A N 1
ATOM 836 C CA . ASP A 1 109 ? 1.452 -10.577 17.662 1.00 98.62 109 ASP A CA 1
ATOM 837 C C . ASP A 1 109 ? 2.057 -10.312 16.272 1.00 98.62 109 ASP A C 1
ATOM 839 O O . ASP A 1 109 ? 1.623 -9.413 15.551 1.00 98.62 109 ASP A O 1
ATOM 843 N N . VAL A 1 110 ? 3.067 -11.089 15.893 1.00 98.69 110 VAL A N 1
ATOM 844 C CA . VAL A 1 110 ? 3.821 -10.905 14.646 1.00 98.69 110 VAL A CA 1
ATOM 845 C C . VAL A 1 110 ? 3.878 -12.207 13.868 1.00 98.69 110 VAL A C 1
ATOM 847 O O . VAL A 1 110 ? 4.029 -13.276 14.458 1.00 98.69 110 VAL A O 1
ATOM 850 N N . TYR A 1 111 ? 3.772 -12.101 12.548 1.00 98.69 111 TYR A N 1
ATOM 851 C CA . TYR A 1 111 ? 3.767 -13.233 11.630 1.00 98.69 111 TYR A CA 1
ATOM 852 C C . TYR A 1 111 ? 4.781 -12.962 10.507 1.00 98.69 111 TYR A C 1
ATOM 854 O O . TYR A 1 111 ? 4.429 -12.287 9.539 1.00 98.69 111 TYR A O 1
ATOM 862 N N . PRO A 1 112 ? 6.036 -13.449 10.634 1.00 98.00 112 PRO A N 1
ATOM 863 C CA . PRO A 1 112 ? 7.094 -13.262 9.639 1.00 98.00 112 PRO A CA 1
ATOM 864 C C . PRO A 1 112 ? 6.900 -14.209 8.440 1.00 98.00 112 PRO A C 1
ATOM 866 O O . PRO A 1 112 ? 7.731 -15.076 8.173 1.00 98.00 112 PRO A O 1
ATOM 869 N N . VAL A 1 113 ? 5.740 -14.129 7.785 1.00 95.81 113 VAL A N 1
ATOM 870 C CA . VAL A 1 113 ? 5.309 -15.048 6.722 1.00 95.81 113 VAL A CA 1
ATOM 871 C C . VAL A 1 113 ? 4.619 -14.289 5.602 1.00 95.81 113 VAL A C 1
ATOM 873 O O . VAL A 1 113 ? 3.987 -13.258 5.833 1.00 95.81 113 VAL A O 1
ATOM 876 N N . LEU A 1 114 ? 4.704 -14.834 4.389 1.00 92.38 114 LEU A N 1
ATOM 877 C CA . LEU A 1 114 ? 3.895 -14.359 3.277 1.00 92.38 114 LEU A CA 1
ATOM 878 C C . LEU A 1 114 ? 2.464 -14.849 3.504 1.00 92.38 114 LEU A C 1
ATOM 880 O O . LEU A 1 114 ? 2.243 -16.044 3.733 1.00 92.38 114 LEU A O 1
ATOM 884 N N . ILE A 1 115 ? 1.498 -13.933 3.487 1.00 93.38 115 ILE A N 1
ATOM 885 C CA . ILE A 1 115 ? 0.095 -14.312 3.636 1.00 93.38 115 ILE A CA 1
ATOM 886 C C . ILE A 1 115 ? -0.383 -15.010 2.363 1.00 93.38 115 ILE A C 1
ATOM 888 O O . ILE A 1 115 ? -0.197 -14.507 1.260 1.00 93.38 115 ILE A O 1
ATOM 892 N N . ASN A 1 116 ? -0.987 -16.183 2.515 1.00 91.75 116 ASN A N 1
ATOM 893 C CA . ASN A 1 116 ? -1.468 -16.990 1.401 1.00 91.75 116 ASN A CA 1
ATOM 894 C C . ASN A 1 116 ? -2.729 -17.768 1.791 1.00 91.75 116 ASN A C 1
ATOM 896 O O . ASN A 1 116 ? -3.192 -17.723 2.934 1.00 91.75 116 ASN A O 1
ATOM 900 N N . SER A 1 117 ? -3.287 -18.501 0.830 1.00 92.19 117 SER A N 1
ATOM 901 C CA . SER A 1 117 ? -4.520 -19.276 1.012 1.00 92.19 117 SER A CA 1
ATOM 902 C C . SER A 1 117 ? -4.459 -20.270 2.184 1.00 92.19 117 SER A C 1
ATOM 904 O O . SER A 1 117 ? -5.455 -20.460 2.883 1.00 92.19 117 SER A O 1
ATOM 906 N N . SER A 1 118 ? -3.283 -20.851 2.449 1.00 94.31 118 SER A N 1
ATOM 907 C CA . SER A 1 118 ? -3.088 -21.884 3.474 1.00 94.31 118 SER A CA 1
ATOM 908 C C . SER A 1 118 ? -3.016 -21.347 4.907 1.00 94.31 118 SER A C 1
ATOM 910 O O . SER A 1 118 ? -3.326 -22.079 5.846 1.00 94.31 118 SER A O 1
ATOM 912 N N . ASN A 1 119 ? -2.617 -20.082 5.098 1.00 96.56 119 ASN A N 1
ATOM 913 C CA . ASN A 1 119 ? -2.392 -19.501 6.427 1.00 96.56 119 ASN A CA 1
ATOM 914 C C . ASN A 1 119 ? -3.353 -18.352 6.780 1.00 96.56 119 ASN A C 1
ATOM 916 O O . ASN A 1 119 ? -3.582 -18.093 7.965 1.00 96.56 119 ASN A O 1
ATOM 920 N N . ALA A 1 120 ? -3.959 -17.700 5.784 1.00 97.12 120 ALA A N 1
ATOM 921 C CA . ALA A 1 120 ? -4.736 -16.477 5.959 1.00 97.12 120 ALA A CA 1
ATOM 922 C C . ALA A 1 120 ? -5.923 -16.642 6.919 1.00 97.12 120 ALA A C 1
ATOM 924 O O . ALA A 1 120 ? -6.118 -15.799 7.793 1.00 97.12 120 ALA A O 1
ATOM 925 N N . MET A 1 121 ? -6.681 -17.741 6.811 1.00 97.56 121 MET A N 1
ATOM 926 C CA . MET A 1 121 ? -7.822 -18.007 7.700 1.00 97.56 121 MET A CA 1
ATOM 927 C C . MET A 1 121 ? -7.387 -18.108 9.164 1.00 97.56 121 MET A C 1
ATOM 929 O O . MET A 1 121 ? -7.955 -17.442 10.026 1.00 97.56 121 MET A O 1
ATOM 933 N N . THR A 1 122 ? -6.352 -18.903 9.445 1.00 98.19 122 THR A N 1
ATOM 934 C CA . THR A 1 122 ? -5.847 -19.117 10.807 1.00 98.19 122 THR A CA 1
ATOM 935 C C . THR A 1 122 ? -5.256 -17.845 11.401 1.00 98.19 122 THR A C 1
ATOM 937 O O . THR A 1 122 ? -5.513 -17.536 12.562 1.00 98.19 122 THR A O 1
ATOM 940 N N . ILE A 1 123 ? -4.483 -17.093 10.613 1.00 98.56 123 ILE A N 1
ATOM 941 C CA . ILE A 1 123 ? -3.880 -15.837 11.068 1.00 98.56 123 ILE A CA 1
ATOM 942 C C . ILE A 1 123 ? -4.964 -14.793 11.340 1.00 98.56 123 ILE A C 1
ATOM 944 O O . ILE A 1 123 ? -4.876 -14.076 12.330 1.00 98.56 123 ILE A O 1
ATOM 948 N N . ALA A 1 124 ? -5.991 -14.699 10.496 1.00 98.38 124 ALA A N 1
ATOM 949 C CA . ALA A 1 124 ? -7.019 -13.676 10.623 1.00 98.38 124 ALA A CA 1
ATOM 950 C C . ALA A 1 124 ? -8.076 -13.976 11.681 1.00 98.38 124 ALA A C 1
ATOM 952 O O . ALA A 1 124 ? -8.658 -13.028 12.208 1.00 98.38 124 ALA A O 1
ATOM 953 N N . ASP A 1 125 ? -8.337 -15.249 11.997 1.00 98.31 125 ASP A N 1
ATOM 954 C CA . ASP A 1 125 ? -9.366 -15.703 12.942 1.00 98.31 125 ASP A CA 1
ATOM 955 C C . ASP A 1 125 ? -9.480 -14.849 14.225 1.00 98.31 125 ASP A C 1
ATOM 957 O O . ASP A 1 125 ? -10.562 -14.302 14.464 1.00 98.31 125 ASP A O 1
ATOM 961 N N . PRO A 1 126 ? -8.394 -14.575 14.977 1.00 98.25 126 PRO A N 1
ATOM 962 C CA . PRO A 1 126 ? -8.482 -13.863 16.248 1.00 98.25 126 PRO A CA 1
ATOM 963 C C . PRO A 1 126 ? -8.638 -12.335 16.145 1.00 98.25 126 PRO A C 1
ATOM 965 O O . PRO A 1 126 ? -8.592 -11.673 17.184 1.00 98.25 126 PRO A O 1
ATOM 968 N N . TYR A 1 127 ? -8.763 -11.769 14.940 1.00 98.81 127 TYR A N 1
ATOM 969 C CA . TYR A 1 127 ? -8.844 -10.322 14.706 1.00 98.81 127 TYR A CA 1
ATOM 970 C C . TYR A 1 127 ? -10.242 -9.883 14.261 1.00 98.81 127 TYR A C 1
ATOM 972 O O . TYR A 1 127 ? -10.903 -10.590 13.504 1.00 98.81 127 TYR A O 1
ATOM 980 N N . ASN A 1 128 ? -10.700 -8.711 14.706 1.00 97.81 128 ASN A N 1
ATOM 981 C CA . ASN A 1 128 ? -12.023 -8.170 14.374 1.00 97.81 128 ASN A CA 1
ATOM 982 C C . ASN A 1 128 ? -12.023 -7.358 13.075 1.00 97.81 128 ASN A C 1
ATOM 984 O O . ASN A 1 128 ? -13.007 -7.386 12.345 1.00 97.81 128 ASN A O 1
ATOM 988 N N . ILE A 1 129 ? -10.941 -6.623 12.808 1.00 98.81 129 ILE A N 1
ATOM 989 C CA . ILE A 1 129 ? -10.801 -5.721 11.657 1.00 98.81 129 ILE A CA 1
ATOM 990 C C . ILE A 1 129 ? -9.520 -6.087 10.913 1.00 98.81 129 ILE A C 1
ATOM 992 O O . ILE A 1 129 ? -8.484 -6.308 11.546 1.00 98.81 129 ILE A O 1
ATOM 996 N N . ILE A 1 130 ? -9.582 -6.129 9.583 1.00 98.88 130 ILE A N 1
ATOM 997 C CA . ILE A 1 130 ? -8.422 -6.397 8.732 1.00 98.88 130 ILE A CA 1
ATOM 998 C C . ILE A 1 130 ? -8.034 -5.113 7.996 1.00 98.88 130 ILE A C 1
ATOM 1000 O O . ILE A 1 130 ? -8.893 -4.385 7.492 1.00 98.88 130 ILE A O 1
ATOM 1004 N N . VAL A 1 131 ? -6.737 -4.829 7.944 1.00 98.88 131 VAL A N 1
ATOM 1005 C CA . VAL A 1 131 ? -6.170 -3.666 7.263 1.00 98.88 131 VAL A CA 1
ATOM 1006 C C . VAL A 1 131 ? -5.218 -4.154 6.186 1.00 98.88 131 VAL A C 1
ATOM 1008 O O . VAL A 1 131 ? -4.211 -4.798 6.480 1.00 98.88 131 VAL A O 1
ATOM 1011 N N . ASP A 1 132 ? -5.554 -3.846 4.941 1.00 98.38 132 ASP A N 1
ATOM 1012 C CA . ASP A 1 132 ? -4.707 -4.124 3.790 1.00 98.38 132 ASP A CA 1
ATOM 1013 C C . ASP A 1 132 ? -3.762 -2.942 3.560 1.00 98.38 132 ASP A C 1
ATOM 1015 O O . ASP A 1 132 ? -4.171 -1.860 3.125 1.00 98.38 132 ASP A O 1
ATOM 1019 N N . CYS A 1 133 ? -2.499 -3.173 3.899 1.00 97.56 133 CYS A N 1
ATOM 1020 C CA . CYS A 1 133 ? -1.365 -2.288 3.671 1.00 97.56 133 CYS A CA 1
ATOM 1021 C C . CYS A 1 133 ? -0.385 -2.905 2.657 1.00 97.56 133 CYS A C 1
ATOM 1023 O O . CYS A 1 133 ? 0.786 -2.518 2.638 1.00 97.56 133 CYS A O 1
ATOM 1025 N N . SER A 1 134 ? -0.846 -3.878 1.861 1.00 89.62 134 SER A N 1
ATOM 1026 C CA . SER A 1 134 ? -0.040 -4.550 0.847 1.00 89.62 134 SER A CA 1
ATOM 1027 C C . SER A 1 134 ? 0.077 -3.706 -0.422 1.00 89.62 134 SER A C 1
ATOM 1029 O O . SER A 1 134 ? -0.787 -2.889 -0.758 1.00 89.62 134 SER A O 1
ATOM 1031 N N . ASP A 1 135 ? 1.165 -3.920 -1.142 1.00 79.06 135 ASP A N 1
ATOM 1032 C CA . ASP A 1 135 ? 1.523 -3.237 -2.382 1.00 79.06 135 ASP A CA 1
ATOM 1033 C C . ASP A 1 135 ? 1.326 -4.102 -3.633 1.00 79.06 135 ASP A C 1
ATOM 1035 O O . ASP A 1 135 ? 1.593 -3.642 -4.740 1.00 79.06 135 ASP A O 1
ATOM 1039 N N . ASN A 1 136 ? 0.807 -5.324 -3.482 1.00 74.81 136 ASN A N 1
ATOM 1040 C CA . ASN A 1 136 ? 0.575 -6.235 -4.595 1.00 74.81 136 ASN A CA 1
ATOM 1041 C C . ASN A 1 136 ? -0.905 -6.610 -4.745 1.00 74.81 136 ASN A C 1
ATOM 1043 O O . ASN A 1 136 ? -1.658 -6.797 -3.784 1.00 74.81 136 ASN A O 1
ATOM 1047 N N . VAL A 1 137 ? -1.325 -6.737 -6.002 1.00 78.06 137 VAL A N 1
ATOM 1048 C CA . VAL A 1 137 ? -2.724 -6.976 -6.372 1.00 78.06 137 VAL A CA 1
ATOM 1049 C C . VAL A 1 137 ? -3.212 -8.349 -5.898 1.00 78.06 137 VAL A C 1
ATOM 1051 O O . VAL A 1 137 ? -4.343 -8.462 -5.426 1.00 78.06 137 VAL A O 1
ATOM 1054 N N . ALA A 1 138 ? -2.366 -9.381 -5.958 1.00 80.81 138 ALA A N 1
ATOM 1055 C CA . ALA A 1 138 ? -2.723 -10.739 -5.541 1.00 80.81 138 ALA A CA 1
ATOM 1056 C C . ALA A 1 138 ? -3.144 -10.798 -4.060 1.00 80.81 138 ALA A C 1
ATOM 1058 O O . ALA A 1 138 ? -4.202 -11.342 -3.733 1.00 80.81 138 ALA A O 1
ATOM 1059 N N . THR A 1 139 ? -2.370 -10.159 -3.176 1.00 87.44 139 THR A N 1
ATOM 1060 C CA . THR A 1 139 ? -2.688 -10.058 -1.745 1.00 87.44 139 THR A CA 1
ATOM 1061 C C . THR A 1 139 ? -3.992 -9.300 -1.532 1.00 87.44 139 THR A C 1
ATOM 1063 O O . THR A 1 139 ? -4.827 -9.735 -0.745 1.00 87.44 139 THR A O 1
ATOM 1066 N N . ARG A 1 140 ? -4.243 -8.224 -2.282 1.00 89.31 140 ARG A N 1
ATOM 1067 C CA . ARG A 1 140 ? -5.496 -7.458 -2.183 1.00 89.31 140 ARG A CA 1
ATOM 1068 C C . ARG A 1 140 ? -6.736 -8.310 -2.477 1.00 89.31 140 ARG A C 1
ATOM 1070 O O . ARG A 1 140 ? -7.724 -8.220 -1.747 1.00 89.31 140 ARG A O 1
ATOM 1077 N N . TYR A 1 141 ? -6.679 -9.177 -3.490 1.00 88.62 141 TYR A N 1
ATOM 1078 C CA . TYR A 1 141 ? -7.755 -10.134 -3.781 1.00 88.62 141 TYR A CA 1
ATOM 1079 C C . TYR A 1 141 ? -7.893 -11.209 -2.698 1.00 88.62 141 TYR A C 1
ATOM 1081 O O . TYR A 1 141 ? -9.009 -11.465 -2.240 1.00 88.62 141 TYR A O 1
ATOM 1089 N N . LEU A 1 142 ? -6.779 -11.790 -2.243 1.00 93.19 142 LEU A N 1
ATOM 1090 C CA . LEU A 1 142 ? -6.773 -12.764 -1.149 1.00 93.19 142 LEU A CA 1
ATOM 1091 C C . LEU A 1 142 ? -7.423 -12.191 0.117 1.00 93.19 142 LEU A C 1
ATOM 1093 O O . LEU A 1 142 ? -8.302 -12.814 0.711 1.00 93.19 142 LEU A O 1
ATOM 1097 N N . VAL A 1 143 ? -7.006 -10.991 0.516 1.00 96.31 143 VAL A N 1
ATOM 1098 C CA . VAL A 1 143 ? -7.477 -10.318 1.728 1.00 96.31 143 VAL A CA 1
ATOM 1099 C C . VAL A 1 143 ? -8.932 -9.891 1.591 1.00 96.31 143 VAL A C 1
ATOM 1101 O O . VAL A 1 143 ? -9.692 -10.024 2.551 1.00 96.31 143 VAL A O 1
ATOM 1104 N N . ASN A 1 144 ? -9.358 -9.443 0.407 1.00 96.25 144 ASN A N 1
ATOM 1105 C CA . ASN A 1 144 ? -10.772 -9.209 0.134 1.00 96.25 144 ASN A CA 1
ATOM 1106 C C . ASN A 1 144 ? -11.611 -10.465 0.385 1.00 96.25 144 ASN A C 1
ATOM 1108 O O . ASN A 1 144 ? -12.601 -10.410 1.115 1.00 96.25 144 ASN A O 1
ATOM 1112 N N . ASP A 1 145 ? -11.221 -11.583 -0.222 1.00 96.25 145 ASP A N 1
ATOM 1113 C CA . ASP A 1 145 ? -12.002 -12.815 -0.154 1.00 96.25 145 ASP A CA 1
ATOM 1114 C C . ASP A 1 145 ? -12.017 -13.365 1.276 1.00 96.25 145 ASP A C 1
ATOM 1116 O O . ASP A 1 145 ? -13.078 -13.724 1.783 1.00 96.25 145 ASP A O 1
ATOM 1120 N N . LEU A 1 146 ? -10.883 -13.297 1.979 1.00 97.62 146 LEU A N 1
ATOM 1121 C CA . LEU A 1 146 ? -10.780 -13.578 3.412 1.00 97.62 146 LEU A CA 1
ATOM 1122 C C . LEU A 1 146 ? -11.779 -12.754 4.229 1.00 97.62 146 LEU A C 1
ATOM 1124 O O . LEU A 1 146 ? -12.502 -13.305 5.060 1.00 97.62 146 LEU A O 1
ATOM 1128 N N . CYS A 1 147 ? -11.834 -11.442 4.009 1.00 98.19 147 CYS A N 1
ATOM 1129 C CA . CYS A 1 147 ? -12.718 -10.555 4.760 1.00 98.19 147 CYS A CA 1
ATOM 1130 C C . CYS A 1 147 ? -14.192 -10.864 4.496 1.00 98.19 147 CYS A C 1
ATOM 1132 O O . CYS A 1 147 ? -14.985 -10.890 5.436 1.00 98.19 147 CYS A O 1
ATOM 1134 N N . VAL A 1 148 ? -14.557 -11.166 3.247 1.00 97.50 148 VAL A N 1
ATOM 1135 C CA . VAL A 1 148 ? -15.921 -11.585 2.899 1.00 97.50 148 VAL A CA 1
ATOM 1136 C C . VAL A 1 148 ? -16.273 -12.911 3.575 1.00 97.50 148 VAL A C 1
ATOM 1138 O O . VAL A 1 148 ? -17.291 -12.984 4.261 1.00 97.50 148 VAL A O 1
ATOM 1141 N N . LEU A 1 149 ? -15.423 -13.936 3.446 1.00 96.94 149 LEU A N 1
ATOM 1142 C CA . LEU A 1 149 ? -15.667 -15.273 4.006 1.00 96.94 149 LEU A CA 1
ATOM 1143 C C . LEU A 1 149 ? -15.731 -15.271 5.540 1.00 96.94 149 LEU A C 1
ATOM 1145 O O . LEU A 1 149 ? -16.453 -16.070 6.131 1.00 96.94 149 LEU A O 1
ATOM 1149 N N . THR A 1 150 ? -15.010 -14.356 6.188 1.00 96.62 150 THR A N 1
ATOM 1150 C CA . THR A 1 150 ? -14.995 -14.214 7.653 1.00 96.62 150 THR A CA 1
ATOM 1151 C C . THR A 1 150 ? -15.951 -13.143 8.178 1.00 96.62 150 THR A C 1
ATOM 1153 O O . THR A 1 150 ? -16.047 -12.961 9.390 1.00 96.62 150 THR A O 1
ATOM 1156 N N . SER A 1 151 ? -16.679 -12.447 7.296 1.00 96.25 151 SER A N 1
ATOM 1157 C CA . SER A 1 151 ? -17.561 -11.321 7.645 1.00 96.25 151 SER A CA 1
ATOM 1158 C C . SER A 1 151 ? -16.857 -10.208 8.439 1.00 96.25 151 SER A C 1
ATOM 1160 O O . SER A 1 151 ? -17.434 -9.617 9.351 1.00 96.25 151 SER A O 1
ATOM 1162 N N . LYS A 1 152 ? -15.596 -9.920 8.095 1.00 97.75 152 LYS A N 1
ATOM 1163 C CA . LYS A 1 152 ? -14.776 -8.888 8.747 1.00 97.75 152 LYS A CA 1
ATOM 1164 C C . LYS A 1 152 ? -14.678 -7.633 7.877 1.00 97.75 152 LYS A C 1
ATOM 1166 O O . LYS A 1 152 ? -14.504 -7.761 6.663 1.00 97.75 152 LYS A O 1
ATOM 1171 N N . PRO A 1 153 ? -14.771 -6.424 8.455 1.00 98.25 153 PRO A N 1
ATOM 1172 C CA . PRO A 1 153 ? -14.535 -5.190 7.718 1.00 98.25 153 PRO A CA 1
ATOM 1173 C C . PRO A 1 153 ? -13.078 -5.118 7.249 1.00 98.25 153 PRO A C 1
ATOM 1175 O O . PRO A 1 153 ? -12.156 -5.490 7.981 1.00 98.25 153 PRO A O 1
ATOM 1178 N N . LEU A 1 154 ? -12.894 -4.598 6.036 1.00 98.62 154 LEU A N 1
ATOM 1179 C CA . LEU A 1 154 ? -11.594 -4.430 5.397 1.00 98.62 154 LEU A CA 1
ATOM 1180 C C . LEU A 1 154 ? -11.307 -2.949 5.167 1.00 98.62 154 LEU A C 1
ATOM 1182 O O . LEU A 1 154 ? -12.005 -2.297 4.394 1.00 98.62 154 LEU A O 1
ATOM 1186 N N . VAL A 1 155 ? -10.250 -2.433 5.785 1.00 98.75 155 VAL A N 1
ATOM 1187 C CA . VAL A 1 155 ? -9.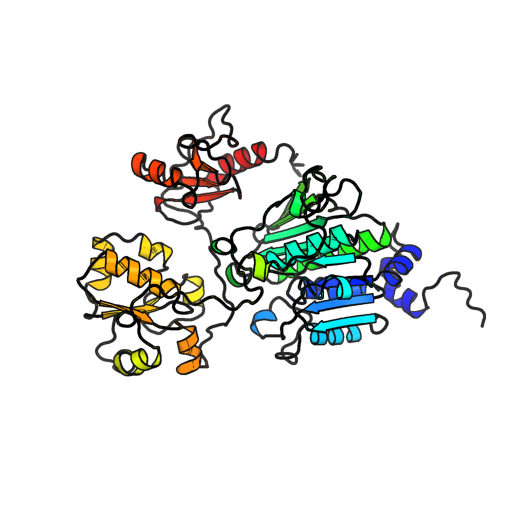729 -1.086 5.522 1.00 98.75 155 VAL A CA 1
ATOM 1188 C C . VAL A 1 155 ? -8.546 -1.208 4.564 1.00 98.75 155 VAL A C 1
ATOM 1190 O O . VAL A 1 155 ? -7.469 -1.637 4.967 1.00 98.75 155 VAL A O 1
ATOM 1193 N N . SER A 1 156 ? -8.732 -0.857 3.292 1.00 98.00 156 SER A N 1
ATOM 1194 C CA . SER A 1 156 ? -7.719 -1.059 2.245 1.00 98.00 156 SER A CA 1
ATOM 1195 C C . SER A 1 156 ? -7.199 0.277 1.727 1.00 98.00 156 SER A C 1
ATOM 1197 O O . SER A 1 156 ? -7.979 1.156 1.349 1.00 98.00 156 SER A O 1
ATOM 1199 N N . GLY A 1 157 ? -5.874 0.420 1.739 1.00 95.31 157 GLY A N 1
ATOM 1200 C CA . GLY A 1 157 ? -5.153 1.579 1.223 1.00 95.31 157 GLY A CA 1
ATOM 1201 C C . GLY A 1 157 ? -4.248 1.208 0.051 1.00 95.31 157 GLY A C 1
ATOM 1202 O O . GLY A 1 157 ? -3.913 0.041 -0.160 1.00 95.31 157 GLY A O 1
ATOM 1203 N N . SER A 1 158 ? -3.861 2.198 -0.740 1.00 91.12 158 SER A N 1
ATOM 1204 C CA . SER A 1 158 ? -2.804 2.087 -1.750 1.00 91.12 158 SER A CA 1
ATOM 1205 C C . SER A 1 158 ? -2.142 3.445 -1.954 1.00 91.12 158 SER A C 1
ATOM 1207 O O . SER A 1 158 ? -2.737 4.484 -1.662 1.00 91.12 158 SER A O 1
ATOM 1209 N N . ALA A 1 159 ? -0.901 3.442 -2.430 1.00 88.19 159 ALA A N 1
ATOM 1210 C CA . ALA A 1 159 ? -0.183 4.656 -2.789 1.00 88.19 159 ALA A CA 1
ATOM 1211 C C . ALA A 1 159 ? 0.836 4.361 -3.892 1.00 88.19 159 ALA A C 1
ATOM 1213 O O . ALA A 1 159 ? 1.525 3.344 -3.824 1.00 88.19 159 ALA A O 1
ATOM 1214 N N . LEU A 1 160 ? 0.927 5.255 -4.875 1.00 82.62 160 LEU A N 1
ATOM 1215 C CA . LEU A 1 160 ? 1.839 5.162 -6.012 1.00 82.62 160 LEU A CA 1
ATOM 1216 C C . LEU A 1 160 ? 2.232 6.572 -6.460 1.00 82.62 160 LEU A C 1
ATOM 1218 O O . LEU A 1 160 ? 1.371 7.431 -6.637 1.00 82.62 160 LEU A O 1
ATOM 1222 N N . GLY A 1 161 ? 3.526 6.825 -6.634 1.00 84.25 161 GLY A N 1
ATOM 1223 C CA . GLY A 1 161 ? 4.054 8.143 -6.971 1.00 84.25 161 GLY A CA 1
ATOM 1224 C C . GLY A 1 161 ? 3.610 9.210 -5.965 1.00 84.25 161 GLY A C 1
ATOM 1225 O O . GLY A 1 161 ? 4.001 9.178 -4.794 1.00 84.25 161 GLY A O 1
ATOM 1226 N N . TRP A 1 162 ? 2.783 10.143 -6.441 1.00 86.44 162 TRP A N 1
ATOM 1227 C CA . TRP A 1 162 ? 2.181 11.231 -5.660 1.00 86.44 162 TRP A CA 1
ATOM 1228 C C . TRP A 1 162 ? 0.744 10.938 -5.216 1.00 86.44 162 TRP A C 1
ATOM 1230 O O . TRP A 1 162 ? 0.158 11.730 -4.482 1.00 86.44 162 TRP A O 1
ATOM 1240 N N . GLU A 1 163 ? 0.167 9.824 -5.654 1.00 85.25 163 GLU A N 1
ATOM 1241 C CA . GLU A 1 163 ? -1.242 9.512 -5.468 1.00 85.25 163 GLU A CA 1
ATOM 1242 C C . GLU A 1 163 ? -1.458 8.484 -4.360 1.00 85.25 163 GLU A C 1
ATOM 1244 O O . GLU A 1 163 ? -0.646 7.587 -4.123 1.00 85.25 163 GLU A O 1
ATOM 1249 N N . GLY A 1 164 ? -2.593 8.601 -3.681 1.00 88.81 164 GLY A N 1
ATOM 1250 C CA . GLY A 1 164 ? -3.006 7.693 -2.627 1.00 88.81 164 GLY A CA 1
ATOM 1251 C C . GLY A 1 164 ? -4.503 7.432 -2.660 1.00 88.81 164 GLY A C 1
ATOM 1252 O O . GLY A 1 164 ? -5.291 8.299 -3.039 1.00 88.81 164 GLY A O 1
ATOM 1253 N N . GLN A 1 165 ? -4.908 6.234 -2.250 1.00 92.12 165 GLN A N 1
ATOM 1254 C CA . GLN A 1 165 ? -6.309 5.834 -2.235 1.00 92.12 165 GLN A CA 1
ATOM 1255 C C . GLN A 1 165 ? -6.667 5.095 -0.950 1.00 92.12 165 GLN A C 1
ATOM 1257 O O . GLN A 1 165 ? -5.836 4.414 -0.347 1.00 92.12 165 GLN A O 1
ATOM 1262 N N . LEU A 1 166 ? -7.927 5.223 -0.537 1.00 96.69 166 LEU A N 1
ATOM 1263 C CA . LEU A 1 166 ? -8.474 4.553 0.639 1.00 96.69 166 LEU A CA 1
ATOM 1264 C C . LEU A 1 166 ? -9.935 4.171 0.410 1.00 96.69 166 LEU A C 1
ATOM 1266 O O . LEU A 1 166 ? -10.732 4.950 -0.113 1.00 96.69 166 LEU A O 1
ATOM 1270 N N . THR A 1 167 ? -10.316 2.977 0.847 1.00 95.62 167 THR A N 1
ATOM 1271 C CA . THR A 1 167 ? -11.714 2.542 0.931 1.00 95.62 167 THR A CA 1
ATOM 1272 C C . THR A 1 167 ? -11.901 1.606 2.114 1.00 95.62 167 THR A C 1
ATOM 1274 O O . THR A 1 167 ? -10.990 0.860 2.481 1.00 95.62 167 THR A O 1
ATOM 1277 N N . VAL A 1 168 ? -13.106 1.610 2.686 1.00 98.31 168 VAL A N 1
ATOM 1278 C CA . VAL A 1 168 ? -13.546 0.554 3.598 1.00 98.31 168 VAL A CA 1
ATOM 1279 C C . VAL A 1 168 ? -14.568 -0.334 2.895 1.00 98.31 168 VAL A C 1
ATOM 1281 O O . VAL A 1 168 ? -15.597 0.130 2.399 1.00 98.31 168 VAL A O 1
ATOM 1284 N N . TYR A 1 169 ? -14.257 -1.623 2.837 1.00 97.00 169 TYR A N 1
ATOM 1285 C CA . TYR A 1 169 ? -15.085 -2.669 2.251 1.00 97.00 169 TYR A CA 1
ATOM 1286 C C . TYR A 1 169 ? -15.702 -3.536 3.348 1.00 97.00 169 TYR A C 1
ATOM 1288 O O . TYR A 1 169 ? -15.197 -3.603 4.471 1.00 97.00 169 TYR A O 1
ATOM 1296 N N . ASN A 1 170 ? -16.779 -4.241 3.001 1.00 94.62 170 ASN A N 1
ATOM 1297 C CA . ASN A 1 170 ? -17.433 -5.213 3.884 1.00 94.62 170 ASN A CA 1
ATOM 1298 C C . ASN A 1 170 ? -17.831 -4.647 5.268 1.00 94.62 170 ASN A C 1
ATOM 1300 O O . ASN A 1 170 ? -17.835 -5.359 6.270 1.00 94.62 170 ASN A O 1
ATOM 1304 N N . ASN A 1 171 ? -18.149 -3.350 5.342 1.00 95.25 171 ASN A N 1
ATOM 1305 C CA . ASN A 1 171 ? -18.630 -2.692 6.556 1.00 95.25 171 ASN A CA 1
ATOM 1306 C C . ASN A 1 171 ? -20.082 -2.230 6.355 1.00 95.25 171 ASN A C 1
ATOM 1308 O O . ASN A 1 171 ? -20.351 -1.083 6.008 1.00 95.25 171 ASN A O 1
ATOM 1312 N N . GLY A 1 172 ? -21.014 -3.172 6.528 1.00 91.50 172 GLY A N 1
ATOM 1313 C CA . GLY A 1 172 ? -22.457 -2.989 6.323 1.00 91.50 172 GLY A CA 1
ATOM 1314 C C . GLY A 1 172 ? -23.008 -3.822 5.160 1.00 91.50 172 GLY A C 1
ATOM 1315 O O . GLY A 1 172 ? -22.272 -4.195 4.251 1.00 91.50 172 GLY A O 1
ATOM 1316 N N . GLU A 1 173 ? -24.313 -4.107 5.180 1.00 87.38 173 GLU A N 1
ATOM 1317 C CA . GLU A 1 173 ? -24.960 -5.063 4.258 1.00 87.38 173 GLU A CA 1
ATOM 1318 C C . GLU A 1 173 ? -24.840 -4.680 2.774 1.00 87.38 173 GLU A C 1
ATOM 1320 O O . GLU A 1 173 ? -24.576 -5.529 1.923 1.00 87.38 173 GLU A O 1
ATOM 1325 N N . GLU A 1 174 ? -24.984 -3.390 2.472 1.00 89.88 174 GLU A N 1
ATOM 1326 C CA . GLU A 1 174 ? -24.948 -2.844 1.107 1.00 89.88 174 GLU A CA 1
ATOM 1327 C C . GLU A 1 174 ? -23.524 -2.476 0.647 1.00 89.88 174 GLU A C 1
ATOM 1329 O O . GLU A 1 174 ? -23.321 -2.062 -0.502 1.00 89.88 174 GLU A O 1
ATOM 1334 N N . CYS A 1 175 ? -22.536 -2.590 1.543 1.00 94.88 175 CYS A N 1
ATOM 1335 C CA . CYS A 1 175 ? -21.156 -2.210 1.274 1.00 94.88 175 CYS A CA 1
ATOM 1336 C C . CYS A 1 175 ? -20.541 -3.178 0.245 1.00 94.88 175 CYS A C 1
ATOM 1338 O O . CYS A 1 175 ? -20.613 -4.397 0.431 1.00 94.88 175 CYS A O 1
ATOM 1340 N N . PRO A 1 176 ? -19.942 -2.684 -0.855 1.00 94.25 176 PRO A N 1
ATOM 1341 C CA . PRO A 1 176 ? -19.272 -3.557 -1.807 1.00 94.25 176 PRO A CA 1
ATOM 1342 C C . PRO A 1 176 ? -18.066 -4.257 -1.163 1.00 94.25 176 PRO A C 1
ATOM 1344 O O . PRO A 1 176 ? -17.451 -3.750 -0.224 1.00 94.25 176 PRO A O 1
ATOM 1347 N N . CYS A 1 177 ? -17.701 -5.414 -1.711 1.00 96.00 177 CYS A N 1
ATOM 1348 C CA . CYS A 1 177 ? -16.350 -5.947 -1.562 1.00 96.00 177 CYS A CA 1
ATOM 1349 C C . CYS A 1 177 ? -15.470 -5.415 -2.709 1.00 96.00 177 CYS A C 1
ATOM 1351 O O . CYS A 1 177 ? -15.992 -4.856 -3.678 1.00 96.00 177 CYS A O 1
ATOM 1353 N N . TYR A 1 178 ? -14.157 -5.622 -2.643 1.00 92.06 178 TYR A N 1
ATOM 1354 C CA . TYR A 1 178 ? -13.225 -5.226 -3.702 1.00 92.06 178 TYR A CA 1
ATOM 1355 C C . TYR A 1 178 ? -13.640 -5.807 -5.067 1.00 92.06 178 TYR A C 1
ATOM 1357 O O . TYR A 1 178 ? -13.733 -5.070 -6.047 1.00 92.06 178 TYR A O 1
ATOM 1365 N N . ARG A 1 179 ? -14.060 -7.085 -5.106 1.00 91.12 179 ARG A N 1
ATOM 1366 C CA . ARG A 1 179 ? -14.563 -7.753 -6.325 1.00 91.12 179 ARG A CA 1
ATOM 1367 C C . ARG A 1 179 ? -15.858 -7.185 -6.897 1.00 91.12 179 ARG A C 1
ATOM 1369 O O . ARG A 1 179 ? -16.163 -7.384 -8.068 1.00 91.12 179 ARG A O 1
ATOM 1376 N N . CYS A 1 180 ? -16.662 -6.472 -6.110 1.00 85.81 180 CYS A N 1
ATOM 1377 C CA . CYS A 1 180 ? -17.817 -5.773 -6.679 1.00 85.81 180 CYS A CA 1
ATOM 1378 C C . CYS A 1 180 ? -17.367 -4.670 -7.647 1.00 85.81 180 CYS A C 1
ATOM 1380 O O . CYS A 1 180 ? -18.075 -4.379 -8.616 1.00 85.81 180 CYS A O 1
ATOM 1382 N N . ILE A 1 181 ? -16.205 -4.072 -7.381 1.00 85.00 181 ILE A N 1
ATOM 1383 C CA . ILE A 1 181 ? -15.637 -2.967 -8.151 1.00 85.00 181 ILE A CA 1
ATOM 1384 C C . ILE A 1 181 ? -14.686 -3.496 -9.225 1.00 85.00 181 ILE A C 1
ATOM 1386 O O . ILE A 1 181 ? -14.828 -3.113 -10.382 1.00 85.00 181 ILE A O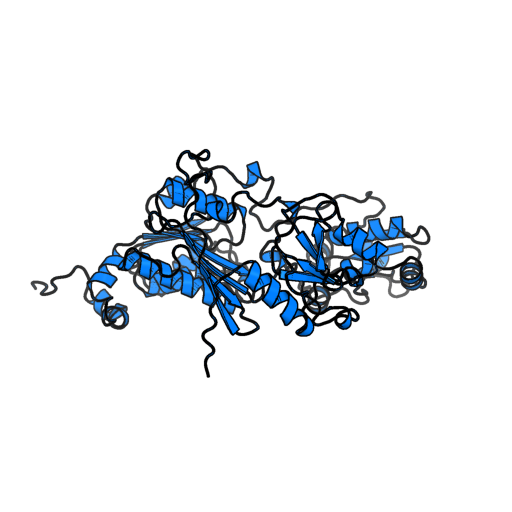 1
ATOM 1390 N N . PHE A 1 182 ? -13.814 -4.436 -8.855 1.00 82.56 182 PHE A N 1
ATOM 1391 C CA . PHE A 1 182 ? -12.818 -5.072 -9.718 1.00 82.56 182 PHE A CA 1
ATOM 1392 C C . PHE A 1 182 ? -13.053 -6.594 -9.726 1.00 82.56 182 PHE A C 1
ATOM 1394 O O . PHE A 1 182 ? -12.506 -7.29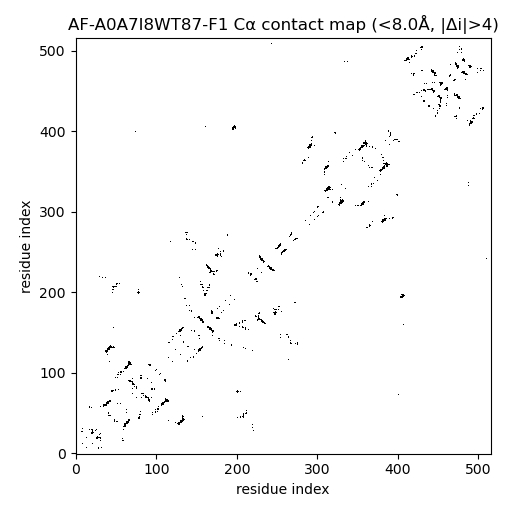6 -8.879 1.00 82.56 182 PHE A O 1
ATOM 1401 N N . PRO A 1 183 ? -13.956 -7.116 -10.582 1.00 78.44 183 PRO A N 1
ATOM 1402 C CA . PRO A 1 183 ? -14.407 -8.510 -10.501 1.00 78.44 183 PRO A CA 1
ATOM 1403 C C . PRO A 1 183 ? -13.288 -9.533 -10.664 1.00 78.44 183 PRO A C 1
ATOM 1405 O O . PRO A 1 183 ? -13.207 -10.485 -9.875 1.00 78.44 183 PRO A O 1
ATOM 1408 N N . ASP A 1 184 ? -12.427 -9.289 -11.647 1.00 74.81 184 ASP A N 1
ATOM 1409 C CA . ASP A 1 184 ? -11.397 -10.211 -12.091 1.00 74.81 184 ASP A CA 1
ATOM 1410 C C . ASP A 1 184 ? -10.007 -9.608 -11.860 1.00 74.81 184 ASP A C 1
ATOM 1412 O O . ASP A 1 184 ? -9.799 -8.415 -12.118 1.00 74.81 184 ASP A O 1
ATOM 1416 N N . PRO A 1 185 ? -9.047 -10.406 -11.357 1.00 69.25 185 PRO A N 1
ATOM 1417 C CA . PRO A 1 185 ? -7.675 -9.953 -11.232 1.00 69.25 185 PRO A CA 1
ATOM 1418 C C . PRO A 1 185 ? -7.108 -9.593 -12.615 1.00 69.25 185 PRO A C 1
ATOM 1420 O O . PRO A 1 185 ? -7.362 -10.317 -13.581 1.00 69.25 185 PRO A O 1
ATOM 1423 N N . PRO A 1 186 ? -6.351 -8.488 -12.726 1.00 61.06 186 PRO A N 1
ATOM 1424 C CA . PRO A 1 186 ? -5.696 -8.120 -13.974 1.00 61.06 186 PRO A CA 1
ATOM 1425 C C . PRO A 1 186 ? -4.708 -9.212 -14.422 1.00 61.06 186 PRO A C 1
ATOM 1427 O O . PRO A 1 186 ? -4.117 -9.884 -13.568 1.00 61.06 186 PRO A O 1
ATOM 1430 N N . PRO A 1 187 ? -4.496 -9.388 -15.741 1.00 51.56 187 PRO A N 1
ATOM 1431 C CA . PRO A 1 187 ? -3.479 -10.294 -16.255 1.00 51.56 187 PRO A CA 1
ATOM 1432 C C . PRO A 1 187 ? -2.089 -9.960 -15.685 1.00 51.56 187 PRO A C 1
ATOM 1434 O O . PRO A 1 187 ? -1.763 -8.776 -15.557 1.00 51.56 187 PRO A O 1
ATOM 1437 N N . PRO A 1 188 ? -1.236 -10.963 -15.412 1.00 47.31 188 PRO A N 1
ATOM 1438 C CA . PRO A 1 188 ? 0.081 -10.775 -14.785 1.00 47.31 188 PRO A CA 1
ATOM 1439 C C . PRO A 1 188 ? 0.982 -9.773 -15.506 1.00 47.31 188 PRO A C 1
ATOM 1441 O O . PRO A 1 188 ? 1.782 -9.092 -14.881 1.00 47.31 188 PRO A O 1
ATOM 1444 N N . GLU A 1 189 ? 0.833 -9.692 -16.826 1.00 41.62 189 GLU A N 1
ATOM 1445 C CA . GLU A 1 189 ? 1.621 -8.857 -17.737 1.00 41.62 189 GLU A CA 1
ATOM 1446 C C . GLU A 1 189 ? 1.258 -7.363 -17.657 1.00 41.62 189 GLU A C 1
ATOM 1448 O O . GLU A 1 189 ? 1.968 -6.530 -18.208 1.00 41.62 189 GLU A O 1
ATOM 1453 N N . THR A 1 190 ? 0.152 -7.016 -16.990 1.00 39.75 190 THR A N 1
ATOM 1454 C CA . THR A 1 190 ? -0.413 -5.651 -16.957 1.00 39.75 190 THR A CA 1
ATOM 1455 C C . THR A 1 190 ? -0.315 -4.976 -15.588 1.00 39.75 190 THR A C 1
ATOM 1457 O O . THR A 1 190 ? -0.756 -3.839 -15.424 1.00 39.75 190 THR A O 1
ATOM 1460 N N . VAL A 1 191 ? 0.240 -5.668 -14.590 1.00 45.50 191 VAL A N 1
ATOM 1461 C CA . VAL A 1 191 ? 0.336 -5.171 -13.216 1.00 45.50 191 VAL A CA 1
ATOM 1462 C C . VAL A 1 191 ? 1.697 -4.528 -13.002 1.00 45.50 191 VAL A C 1
ATOM 1464 O O . VAL A 1 191 ? 2.691 -5.225 -12.837 1.00 45.50 191 VAL A O 1
ATOM 1467 N N . THR A 1 192 ? 1.728 -3.199 -12.957 1.00 42.38 192 THR A N 1
ATOM 1468 C CA . THR A 1 192 ? 2.887 -2.451 -12.461 1.00 42.38 192 THR A CA 1
ATOM 1469 C C . THR A 1 192 ? 2.927 -2.530 -10.936 1.00 42.38 192 THR A C 1
ATOM 1471 O O . THR A 1 192 ? 1.970 -2.106 -10.277 1.00 42.38 192 THR A O 1
ATOM 1474 N N . ASN A 1 193 ? 4.007 -3.048 -10.354 1.00 47.50 193 ASN A N 1
ATOM 1475 C CA . ASN A 1 193 ? 4.171 -3.062 -8.896 1.00 47.50 193 ASN A CA 1
ATOM 1476 C C . ASN A 1 193 ? 4.507 -1.653 -8.359 1.00 47.50 193 ASN A C 1
ATOM 1478 O O . ASN A 1 193 ? 4.959 -0.778 -9.093 1.00 47.50 193 ASN A O 1
ATOM 1482 N N . CYS A 1 194 ? 4.310 -1.389 -7.061 1.00 44.94 194 CYS A N 1
ATOM 1483 C CA . CYS A 1 194 ? 4.740 -0.115 -6.449 1.00 44.94 194 CYS A CA 1
ATOM 1484 C C . CYS A 1 194 ? 6.259 0.092 -6.526 1.00 44.94 194 CYS A C 1
ATOM 1486 O O . CYS A 1 194 ? 6.731 1.228 -6.599 1.00 44.94 194 CYS A O 1
ATOM 1488 N N . SER A 1 195 ? 7.006 -1.015 -6.551 1.00 47.66 195 SER A N 1
ATOM 1489 C CA . SER A 1 195 ? 8.429 -1.051 -6.869 1.00 47.66 195 SER A CA 1
ATOM 1490 C C . SER A 1 195 ? 8.720 -0.627 -8.300 1.00 47.66 195 SER A C 1
ATOM 1492 O O . SER A 1 195 ? 9.881 -0.480 -8.605 1.00 47.66 195 SER A O 1
ATOM 1494 N N . GLU A 1 196 ? 7.712 -0.377 -9.140 1.00 48.75 196 GLU A N 1
ATOM 1495 C CA . GLU A 1 196 ? 7.808 0.217 -10.468 1.00 48.75 196 GLU A CA 1
ATOM 1496 C C . GLU A 1 196 ? 7.370 1.697 -10.421 1.00 48.75 196 GLU A C 1
ATOM 1498 O O . GLU A 1 196 ? 8.168 2.557 -10.695 1.00 48.75 196 GLU A O 1
ATOM 1503 N N . GLY A 1 197 ? 6.204 2.129 -9.948 1.00 54.75 197 GLY A N 1
ATOM 1504 C CA . GLY A 1 197 ? 5.869 3.577 -10.045 1.00 54.75 197 GLY A CA 1
ATOM 1505 C C . GLY A 1 197 ? 6.689 4.558 -9.171 1.00 54.75 197 GLY A C 1
ATOM 1506 O O . GLY A 1 197 ? 6.525 5.774 -9.305 1.00 54.75 197 GLY A O 1
ATOM 1507 N N . GLY A 1 198 ? 7.525 4.059 -8.249 1.00 70.00 198 GLY A N 1
ATOM 1508 C CA . GLY A 1 198 ? 8.083 4.845 -7.145 1.00 70.00 198 GLY A CA 1
ATOM 1509 C C . GLY A 1 198 ? 6.981 5.314 -6.184 1.00 70.00 198 GLY A C 1
ATOM 1510 O O . GLY A 1 198 ? 5.791 5.223 -6.483 1.00 70.00 198 GLY A O 1
ATOM 1511 N N . VAL A 1 199 ? 7.328 5.813 -4.995 1.00 84.50 199 VAL A N 1
ATOM 1512 C CA . VAL A 1 199 ? 6.315 6.352 -4.071 1.00 84.50 199 VAL A CA 1
ATOM 1513 C C . VAL A 1 199 ? 6.903 7.376 -3.109 1.00 84.50 199 VAL A C 1
ATOM 1515 O O . VAL A 1 199 ? 7.962 7.168 -2.520 1.00 84.50 199 VAL A O 1
ATOM 1518 N N . LEU A 1 200 ? 6.197 8.490 -2.914 1.00 90.00 200 LEU A N 1
ATOM 1519 C CA . LEU A 1 200 ? 6.612 9.523 -1.976 1.00 90.00 200 LEU A CA 1
ATOM 1520 C C . LEU A 1 200 ? 6.205 9.151 -0.539 1.00 90.00 200 LEU A C 1
ATOM 1522 O O . LEU A 1 200 ? 5.024 8.971 -0.238 1.00 90.00 200 LEU A O 1
ATOM 1526 N N . GLY A 1 201 ? 7.178 9.081 0.375 1.00 93.69 201 GLY A N 1
ATOM 1527 C CA . GLY A 1 201 ? 6.963 8.671 1.771 1.00 93.69 201 GLY A CA 1
ATOM 1528 C C . GLY A 1 201 ? 5.791 9.376 2.476 1.00 93.69 201 GLY A C 1
ATOM 1529 O O . GLY A 1 201 ? 4.897 8.690 2.977 1.00 93.69 201 GLY A O 1
ATOM 1530 N N . PRO A 1 202 ? 5.707 10.720 2.459 1.00 96.94 202 PRO A N 1
ATOM 1531 C CA . PRO A 1 202 ? 4.555 11.459 2.978 1.00 96.94 202 PRO A CA 1
ATOM 1532 C C . PRO A 1 202 ? 3.181 11.009 2.458 1.00 96.94 202 PRO A C 1
ATOM 1534 O O . PRO A 1 202 ? 2.231 11.002 3.237 1.00 96.94 202 PRO A O 1
ATOM 1537 N N . VAL A 1 203 ? 3.057 10.585 1.194 1.00 95.81 203 VAL A N 1
ATOM 1538 C CA . VAL A 1 203 ? 1.786 10.085 0.632 1.00 95.81 203 VAL A CA 1
ATOM 1539 C C . VAL A 1 203 ? 1.370 8.800 1.343 1.00 95.81 203 VAL A C 1
ATOM 1541 O O . VAL A 1 203 ? 0.237 8.692 1.813 1.00 95.81 203 VAL A O 1
ATOM 1544 N N . THR A 1 204 ? 2.306 7.862 1.528 1.00 96.06 204 THR A N 1
ATOM 1545 C CA . THR A 1 204 ? 2.048 6.645 2.320 1.00 96.06 204 THR A CA 1
ATOM 1546 C C . THR A 1 204 ? 1.716 6.971 3.779 1.00 96.06 204 THR A C 1
ATOM 1548 O O . THR A 1 204 ? 0.802 6.383 4.355 1.00 96.06 204 THR A O 1
ATOM 1551 N N . GLY A 1 205 ? 2.379 7.981 4.351 1.00 97.75 205 GLY A N 1
ATOM 1552 C CA . GLY A 1 205 ? 2.091 8.500 5.687 1.00 97.75 205 GLY A CA 1
ATOM 1553 C C . GLY A 1 205 ? 0.652 8.999 5.832 1.00 97.75 205 GLY A C 1
ATOM 1554 O O . GLY A 1 205 ? -0.038 8.625 6.784 1.00 97.75 205 GLY A O 1
ATOM 1555 N N . VAL A 1 206 ? 0.179 9.807 4.877 1.00 98.12 206 VAL A N 1
ATOM 1556 C CA . VAL A 1 206 ? -1.194 10.338 4.844 1.00 98.12 206 VAL A CA 1
ATOM 1557 C C . VAL A 1 206 ? -2.212 9.206 4.736 1.00 98.12 206 VAL A C 1
ATOM 1559 O O . VAL A 1 206 ? -3.118 9.122 5.566 1.00 98.12 206 VAL A O 1
ATOM 1562 N N . ILE A 1 207 ? -2.053 8.308 3.760 1.00 98.38 207 ILE A N 1
ATOM 1563 C CA . ILE A 1 207 ? -3.012 7.217 3.538 1.00 98.38 207 ILE A CA 1
ATOM 1564 C C . ILE A 1 207 ? -3.040 6.249 4.718 1.00 98.38 207 ILE A C 1
ATOM 1566 O O . ILE A 1 207 ? -4.122 5.927 5.206 1.00 98.38 207 ILE A O 1
ATOM 1570 N N . GLY A 1 208 ? -1.886 5.846 5.252 1.00 98.56 208 GLY A N 1
ATOM 1571 C CA . GLY A 1 208 ? -1.848 4.956 6.410 1.00 98.56 208 GLY A CA 1
ATOM 1572 C C . GLY A 1 208 ? -2.406 5.603 7.687 1.00 98.56 208 GLY A C 1
ATOM 1573 O O . GLY A 1 208 ? -3.076 4.940 8.481 1.00 98.56 208 GLY A O 1
ATOM 1574 N N . SER A 1 209 ? -2.240 6.918 7.864 1.00 98.75 209 SER A N 1
ATOM 1575 C CA . SER A 1 209 ? -2.892 7.649 8.963 1.00 98.75 209 SER A CA 1
ATOM 1576 C C . SER A 1 209 ? -4.417 7.665 8.809 1.00 98.75 209 SER A C 1
ATOM 1578 O O . SER A 1 209 ? -5.146 7.485 9.786 1.00 98.75 209 SER A O 1
ATOM 1580 N N . LEU A 1 210 ? -4.919 7.825 7.580 1.00 98.69 210 LEU A N 1
ATOM 1581 C CA . LEU A 1 210 ? -6.350 7.732 7.292 1.00 98.69 210 LEU A CA 1
ATOM 1582 C C . LEU A 1 210 ? -6.882 6.301 7.475 1.00 98.69 210 LEU A C 1
ATOM 1584 O O . LEU A 1 210 ? -7.973 6.135 8.016 1.00 98.69 210 LEU A O 1
ATOM 1588 N N . GLN A 1 211 ? -6.113 5.266 7.119 1.00 98.81 211 GLN A N 1
ATOM 1589 C CA . GLN A 1 211 ? -6.465 3.874 7.423 1.00 98.81 211 GLN A CA 1
ATOM 1590 C C . GLN A 1 211 ? -6.630 3.663 8.935 1.00 98.81 211 GLN A C 1
ATOM 1592 O O . GLN A 1 211 ? -7.657 3.136 9.363 1.00 98.81 211 GLN A O 1
ATOM 1597 N N . ALA A 1 212 ? -5.682 4.127 9.760 1.00 98.88 212 ALA A N 1
ATOM 1598 C CA . ALA A 1 212 ? -5.805 4.046 11.220 1.00 98.88 212 ALA A CA 1
ATOM 1599 C C . ALA A 1 212 ? -7.058 4.767 11.738 1.00 98.88 212 ALA A C 1
ATOM 1601 O O . ALA A 1 212 ? -7.762 4.248 12.607 1.00 98.88 212 ALA A O 1
ATOM 1602 N N . LEU A 1 213 ? -7.367 5.941 11.180 1.00 98.69 213 LEU A N 1
ATOM 1603 C CA . LEU A 1 213 ? -8.568 6.694 11.532 1.00 98.69 213 LEU A CA 1
ATOM 1604 C C . LEU A 1 213 ? -9.853 5.918 11.207 1.00 98.69 213 LEU A C 1
ATOM 1606 O O . LEU A 1 213 ? -10.776 5.897 12.024 1.00 98.69 213 LEU A O 1
ATOM 1610 N N . GLU A 1 214 ? -9.934 5.260 10.048 1.00 98.75 214 GLU A N 1
ATOM 1611 C CA . GLU A 1 214 ? -11.100 4.437 9.709 1.00 98.75 214 GLU A CA 1
ATOM 1612 C C . GLU A 1 214 ? -11.219 3.202 10.594 1.00 98.75 214 GLU A C 1
ATOM 1614 O O . GLU A 1 214 ? -12.323 2.885 11.030 1.00 98.75 214 GLU A O 1
ATOM 1619 N N . VAL A 1 215 ? -10.105 2.548 10.931 1.00 98.81 215 VAL A N 1
ATOM 1620 C CA . VAL A 1 215 ? -10.101 1.433 11.888 1.00 98.81 215 VAL A CA 1
ATOM 1621 C C . VAL A 1 215 ? -10.663 1.879 13.237 1.00 98.81 215 VAL A C 1
ATOM 1623 O O . VAL A 1 215 ? -11.520 1.194 13.792 1.00 98.81 215 VAL A O 1
ATOM 1626 N N . ILE A 1 216 ? -10.247 3.045 13.745 1.00 98.44 216 ILE A N 1
ATOM 1627 C CA . ILE A 1 216 ? -10.768 3.601 15.003 1.00 98.44 216 ILE A CA 1
ATOM 1628 C C . ILE A 1 216 ? -12.274 3.855 14.903 1.00 98.44 216 ILE A C 1
ATOM 1630 O O . ILE A 1 216 ? -13.015 3.507 15.819 1.00 98.44 216 ILE A O 1
ATOM 1634 N N . LYS A 1 217 ? -12.754 4.420 13.790 1.00 98.12 217 LYS A N 1
ATOM 1635 C CA . LYS A 1 217 ? -14.192 4.657 13.607 1.00 98.12 217 LYS A CA 1
ATOM 1636 C C . LYS A 1 217 ? -14.993 3.361 13.545 1.00 98.12 217 LYS A C 1
ATOM 1638 O O . LYS A 1 217 ? -16.014 3.267 14.217 1.00 98.12 217 LYS A O 1
ATOM 1643 N N . VAL A 1 218 ? -14.508 2.344 12.833 1.00 98.25 218 VAL A N 1
ATOM 1644 C CA . VAL A 1 218 ? -15.152 1.021 12.803 1.00 98.25 218 VAL A CA 1
ATOM 1645 C C . VAL A 1 218 ? -15.175 0.403 14.202 1.00 98.25 218 VAL A C 1
ATOM 1647 O O . VAL A 1 218 ? -16.217 -0.080 14.634 1.00 98.25 218 VAL A O 1
ATOM 1650 N N . ALA A 1 219 ? -14.066 0.470 14.936 1.00 97.88 219 ALA A N 1
ATOM 1651 C CA . ALA A 1 219 ? -13.955 -0.083 16.282 1.00 97.88 219 ALA A CA 1
ATOM 1652 C C . ALA A 1 219 ? -14.868 0.615 17.305 1.00 97.88 219 ALA A C 1
ATOM 1654 O O . ALA A 1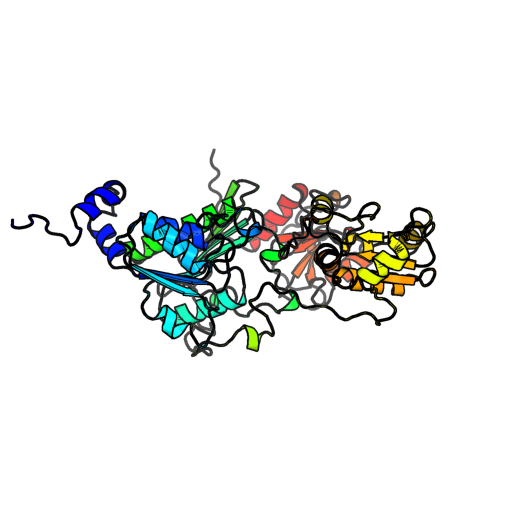 219 ? -15.392 -0.029 18.209 1.00 97.88 219 ALA A O 1
ATOM 1655 N N . VAL A 1 220 ? -15.054 1.932 17.191 1.00 96.81 220 VAL A N 1
ATOM 1656 C CA . VAL A 1 220 ? -15.808 2.730 18.172 1.00 96.81 220 VAL A CA 1
ATOM 1657 C C . VAL A 1 220 ? -17.284 2.868 17.800 1.00 96.81 220 VAL A C 1
ATOM 1659 O O . VAL A 1 220 ? -18.147 2.801 18.671 1.00 96.81 220 VAL A O 1
ATOM 1662 N N . PHE A 1 221 ? -17.588 3.054 16.517 1.00 96.00 221 PHE A N 1
ATOM 1663 C CA . PHE A 1 221 ? -18.932 3.382 16.028 1.00 96.00 221 PHE A CA 1
ATOM 1664 C C . PHE A 1 221 ? -19.589 2.253 15.231 1.00 96.00 221 PHE A C 1
ATOM 1666 O O . PHE A 1 221 ? -20.746 2.383 14.831 1.00 96.00 221 PHE A O 1
ATOM 1673 N N . GLY A 1 222 ? -18.859 1.174 14.935 1.00 95.00 222 GLY A N 1
ATOM 1674 C CA . GLY A 1 222 ? -19.321 0.087 14.067 1.00 95.00 222 GLY A CA 1
ATOM 1675 C C . GLY A 1 222 ? -19.398 0.454 12.580 1.00 95.00 222 GLY A C 1
ATOM 1676 O O . GLY A 1 222 ? -19.719 -0.403 11.758 1.00 95.00 222 GLY A O 1
ATOM 1677 N N . ASN A 1 223 ? -19.097 1.705 12.213 1.00 93.12 223 ASN A N 1
ATOM 1678 C CA . ASN A 1 223 ? -19.162 2.197 10.841 1.00 93.12 223 ASN A CA 1
ATOM 1679 C C . ASN A 1 223 ? -17.941 3.051 10.463 1.00 93.12 223 ASN A C 1
ATOM 1681 O O . ASN A 1 223 ? -17.322 3.700 11.306 1.00 93.12 223 ASN A O 1
ATOM 1685 N N . SER A 1 224 ? -17.615 3.061 9.171 1.00 93.94 224 SER A N 1
ATOM 1686 C CA . SER A 1 224 ? -16.622 3.950 8.562 1.00 93.94 224 SER A CA 1
ATOM 1687 C C . SER A 1 224 ? -17.277 4.971 7.628 1.00 93.94 224 SER A C 1
ATOM 1689 O O . SER A 1 224 ? -18.247 4.673 6.926 1.00 93.94 224 SER A O 1
ATOM 1691 N N . THR A 1 225 ? -16.682 6.166 7.547 1.00 92.50 225 THR A N 1
ATOM 1692 C CA . THR A 1 225 ? -17.091 7.223 6.604 1.00 92.50 225 THR A CA 1
ATOM 1693 C C . THR A 1 225 ? -16.810 6.847 5.148 1.00 92.50 225 THR A C 1
ATOM 1695 O O . THR A 1 225 ? -17.534 7.305 4.259 1.00 92.50 225 THR A O 1
ATOM 1698 N N . TYR A 1 226 ? -15.790 6.015 4.917 1.00 95.69 226 TYR A N 1
ATOM 1699 C CA . TYR A 1 226 ? -15.378 5.527 3.599 1.00 95.69 226 TYR A CA 1
ATOM 1700 C C . TYR A 1 226 ? -15.907 4.121 3.283 1.00 95.69 226 TYR A C 1
ATOM 1702 O O . TYR A 1 226 ? -15.453 3.483 2.334 1.00 95.69 226 TYR A O 1
ATOM 1710 N N . SER A 1 227 ? -16.915 3.651 4.026 1.00 94.62 227 SER A N 1
ATOM 1711 C CA . SER A 1 227 ? -17.671 2.451 3.654 1.00 94.62 227 SER A CA 1
ATOM 1712 C C . SER A 1 227 ? -18.386 2.686 2.327 1.00 94.62 227 SER A C 1
ATOM 1714 O O . SER A 1 227 ? -19.247 3.563 2.231 1.00 94.62 227 SER A O 1
ATOM 1716 N N . GLY A 1 228 ? -18.022 1.928 1.290 1.00 84.44 228 GLY A N 1
ATOM 1717 C CA . GLY A 1 228 ? -18.588 2.112 -0.052 1.00 84.44 228 GLY A CA 1
ATOM 1718 C C . GLY A 1 228 ? -18.242 3.461 -0.698 1.00 84.44 228 GLY A C 1
ATOM 1719 O O . GLY A 1 228 ? -18.983 3.936 -1.559 1.00 84.44 228 GLY A O 1
ATOM 1720 N N . LYS A 1 229 ? -17.134 4.091 -0.295 1.00 88.94 229 LYS A N 1
ATOM 1721 C CA . LYS A 1 229 ? -16.600 5.294 -0.942 1.00 88.94 229 LYS A CA 1
ATOM 1722 C C . LYS A 1 229 ? -15.098 5.157 -1.152 1.00 88.94 229 LYS A C 1
ATOM 1724 O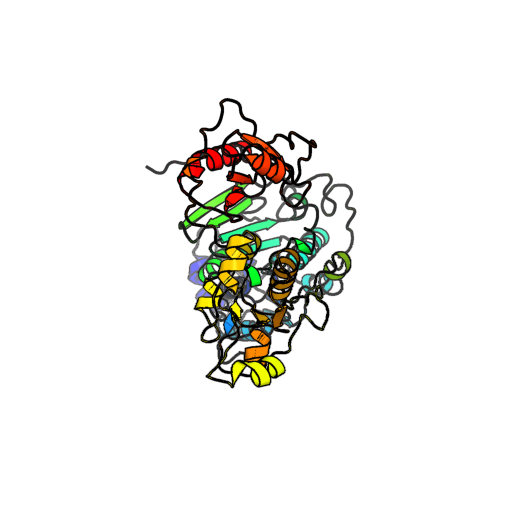 O . LYS A 1 229 ? -14.399 4.675 -0.269 1.00 88.94 229 LYS A O 1
ATOM 1729 N N . LEU A 1 230 ? -14.623 5.648 -2.288 1.00 89.06 230 LEU A N 1
ATOM 1730 C CA . LEU A 1 230 ? -13.213 5.721 -2.635 1.00 89.06 230 LEU A CA 1
ATOM 1731 C C . LEU A 1 230 ? -12.700 7.132 -2.388 1.00 89.06 230 LEU A C 1
ATOM 1733 O O . LEU A 1 230 ? -13.095 8.076 -3.073 1.00 89.06 230 LEU A O 1
ATOM 1737 N N . PHE A 1 231 ? -11.842 7.267 -1.388 1.00 93.94 231 PHE A N 1
ATOM 1738 C CA . PHE A 1 231 ? -11.049 8.463 -1.163 1.00 93.94 231 PHE A CA 1
ATOM 1739 C C . PHE A 1 231 ? -9.831 8.433 -2.084 1.00 93.94 231 PHE A C 1
ATOM 1741 O O . PHE A 1 231 ? -9.140 7.418 -2.153 1.00 93.94 231 PHE A O 1
ATOM 1748 N N . LEU A 1 232 ? -9.580 9.545 -2.766 1.00 85.81 232 LEU A N 1
ATOM 1749 C CA . LEU A 1 232 ? -8.455 9.764 -3.664 1.00 85.81 232 LEU A CA 1
ATOM 1750 C C . LEU A 1 232 ? -7.699 11.006 -3.200 1.00 85.81 232 LEU A C 1
ATOM 1752 O O . LEU A 1 232 ? -8.307 12.053 -2.959 1.00 85.81 232 LEU A O 1
ATOM 1756 N N . PHE A 1 233 ? -6.385 10.887 -3.105 1.00 90.25 233 PHE A N 1
ATOM 1757 C CA . PHE A 1 233 ? -5.477 11.958 -2.738 1.00 90.25 233 PHE A CA 1
ATOM 1758 C C . PHE A 1 233 ? -4.418 12.119 -3.819 1.00 90.25 233 PHE A C 1
ATOM 1760 O O . PHE A 1 233 ? -3.756 11.153 -4.180 1.00 90.25 233 PHE A O 1
ATOM 1767 N N . ASP A 1 234 ? -4.266 13.344 -4.300 1.00 85.62 234 ASP A N 1
ATOM 1768 C CA . ASP A 1 234 ? -3.193 13.778 -5.183 1.00 85.62 234 ASP A CA 1
ATOM 1769 C C . ASP A 1 234 ? -2.275 14.692 -4.369 1.00 85.62 234 ASP A C 1
ATOM 1771 O O . ASP A 1 234 ? -2.641 15.813 -4.004 1.00 85.62 234 ASP A O 1
ATOM 1775 N N . GLY A 1 235 ? -1.092 14.182 -4.040 1.00 85.69 235 GLY A N 1
ATOM 1776 C CA . GLY A 1 235 ? -0.087 14.890 -3.264 1.00 85.69 235 GLY A CA 1
ATOM 1777 C C . GLY A 1 235 ? 0.714 15.918 -4.060 1.00 85.69 235 GLY A C 1
ATOM 1778 O O . GLY A 1 235 ? 1.370 16.745 -3.432 1.00 85.69 235 GLY A O 1
ATOM 1779 N N . MET A 1 236 ? 0.674 15.888 -5.396 1.00 84.75 236 MET A N 1
ATOM 1780 C CA . MET A 1 236 ? 1.361 16.872 -6.238 1.00 84.75 236 MET A CA 1
ATOM 1781 C C . MET A 1 236 ? 0.577 18.187 -6.244 1.00 84.75 236 MET A C 1
ATOM 1783 O O . MET A 1 236 ? 1.123 19.241 -5.925 1.00 84.75 236 MET A O 1
ATOM 1787 N N . ASP A 1 237 ? -0.724 18.110 -6.532 1.00 85.06 237 ASP A N 1
ATOM 1788 C CA . ASP A 1 237 ? -1.613 19.278 -6.560 1.00 85.06 237 ASP A CA 1
ATOM 1789 C C . ASP A 1 237 ? -2.257 19.577 -5.191 1.00 85.06 237 ASP A C 1
ATOM 1791 O O . ASP A 1 237 ? -2.960 20.581 -5.032 1.00 85.06 237 ASP A O 1
ATOM 1795 N N . GLY A 1 238 ? -2.077 18.696 -4.201 1.00 83.44 238 GLY A N 1
ATOM 1796 C CA . GLY A 1 238 ? -2.708 18.800 -2.882 1.00 83.44 238 GLY A CA 1
ATOM 1797 C C . GLY A 1 238 ? -4.230 18.628 -2.924 1.00 83.44 238 GLY A C 1
ATOM 1798 O O . GLY A 1 238 ? -4.952 19.235 -2.128 1.00 83.44 238 GLY A O 1
ATOM 1799 N N . ARG A 1 239 ? -4.745 17.838 -3.873 1.00 83.12 239 ARG A N 1
ATOM 1800 C CA . ARG A 1 239 ? -6.184 17.664 -4.108 1.00 83.12 239 ARG A CA 1
ATOM 1801 C C . ARG A 1 239 ? -6.714 16.406 -3.442 1.00 83.12 239 ARG A C 1
ATOM 1803 O O . ARG A 1 239 ? -6.057 15.373 -3.377 1.00 83.12 239 ARG A O 1
ATOM 1810 N N . VAL A 1 240 ? -7.962 16.490 -2.994 1.00 87.69 240 VAL A N 1
ATOM 1811 C CA . VAL A 1 240 ? -8.703 15.365 -2.425 1.00 87.69 240 VAL A CA 1
ATOM 1812 C C . VAL A 1 240 ? -10.020 15.213 -3.164 1.00 87.69 240 VAL A C 1
ATOM 1814 O O . VAL A 1 240 ? -10.743 16.188 -3.380 1.00 87.69 240 VAL A O 1
ATOM 1817 N N . ARG A 1 241 ? -10.354 13.976 -3.525 1.00 80.94 241 ARG A N 1
ATOM 1818 C CA . ARG A 1 241 ? -11.638 13.605 -4.121 1.00 80.94 241 ARG A CA 1
ATOM 1819 C C . ARG A 1 241 ? -12.225 12.419 -3.364 1.00 80.94 241 ARG A C 1
ATOM 1821 O O . ARG A 1 241 ? -11.512 11.590 -2.809 1.00 80.94 241 ARG A O 1
ATOM 1828 N N . THR A 1 242 ? -13.548 12.339 -3.296 1.00 84.88 242 THR A N 1
ATOM 1829 C CA . THR A 1 242 ? -14.242 11.180 -2.723 1.00 84.88 242 THR A CA 1
ATOM 1830 C C . THR A 1 242 ? -15.364 10.773 -3.655 1.00 84.88 242 THR A C 1
ATOM 1832 O O . THR A 1 242 ? -16.240 11.578 -3.962 1.00 84.88 242 THR A O 1
ATOM 1835 N N . ILE A 1 243 ? -15.331 9.522 -4.100 1.00 81.44 243 ILE A N 1
ATOM 1836 C CA . ILE A 1 243 ? -16.269 8.970 -5.073 1.00 81.44 243 ILE A CA 1
ATOM 1837 C C . ILE A 1 243 ? -17.123 7.919 -4.373 1.00 81.44 243 ILE A C 1
ATOM 1839 O O . ILE A 1 243 ? -16.608 7.083 -3.633 1.00 81.44 243 ILE A O 1
ATOM 1843 N N . SER A 1 244 ? -18.435 7.945 -4.599 1.00 84.81 244 SER A N 1
ATOM 1844 C CA . SER A 1 244 ? -19.309 6.873 -4.114 1.00 84.81 244 SER A CA 1
ATOM 1845 C C . SER A 1 244 ? -19.128 5.635 -4.984 1.00 84.81 244 SER A C 1
ATOM 1847 O O . SER A 1 244 ? -19.249 5.703 -6.207 1.00 84.81 244 SER A O 1
ATOM 1849 N N . LEU A 1 245 ? -18.841 4.500 -4.356 1.00 81.44 245 LEU A N 1
ATOM 1850 C CA . LEU A 1 245 ? -18.724 3.232 -5.056 1.00 81.44 245 LEU A CA 1
ATOM 1851 C C . LEU A 1 245 ? -20.107 2.651 -5.333 1.00 81.44 245 LEU A C 1
ATOM 1853 O O . LEU A 1 245 ? -21.087 2.920 -4.632 1.00 81.44 245 LEU A O 1
ATOM 1857 N N . ARG A 1 246 ? -20.180 1.806 -6.363 1.00 82.88 246 ARG A N 1
ATOM 1858 C CA . ARG A 1 246 ? -21.375 0.994 -6.595 1.00 82.88 246 ARG A CA 1
ATOM 1859 C C . ARG A 1 246 ? -21.600 0.101 -5.379 1.00 82.88 246 ARG A C 1
ATOM 1861 O O . ARG A 1 246 ? -20.649 -0.401 -4.782 1.00 82.88 246 ARG A O 1
ATOM 1868 N N . LYS A 1 247 ? -22.867 -0.109 -5.042 1.00 88.38 247 LYS A N 1
ATOM 1869 C CA . LYS A 1 247 ? -23.264 -1.026 -3.976 1.00 88.38 247 LYS A CA 1
ATOM 1870 C C . LYS A 1 247 ? -22.826 -2.458 -4.277 1.00 88.38 247 LYS A C 1
ATOM 1872 O O . LYS A 1 247 ? -22.451 -2.798 -5.403 1.00 88.38 247 LYS A O 1
ATOM 1877 N N . LYS A 1 248 ? -22.920 -3.303 -3.253 1.00 91.50 248 LYS A N 1
ATOM 1878 C CA . LYS A 1 248 ? -22.775 -4.753 -3.360 1.00 91.50 248 LYS A CA 1
ATOM 1879 C C . LYS A 1 248 ? -23.530 -5.314 -4.578 1.00 91.50 248 LYS A C 1
ATOM 1881 O O . LYS A 1 248 ? -24.716 -5.055 -4.763 1.00 91.50 248 LYS A O 1
ATOM 1886 N N . LYS A 1 249 ? -22.825 -6.082 -5.413 1.00 92.19 249 LYS A N 1
ATOM 1887 C CA . LYS A 1 249 ? -23.380 -6.727 -6.608 1.00 92.19 249 LYS A CA 1
ATOM 1888 C C . LYS A 1 249 ? -24.029 -8.064 -6.243 1.00 92.19 249 LYS A C 1
ATOM 1890 O O . LYS A 1 249 ? -23.393 -8.899 -5.601 1.00 92.19 249 LYS A O 1
ATOM 1895 N N . ALA A 1 250 ? -25.264 -8.283 -6.691 1.00 93.56 250 ALA A N 1
ATOM 1896 C CA . ALA A 1 250 ? -26.010 -9.520 -6.438 1.00 93.56 250 ALA A CA 1
ATOM 1897 C C . ALA A 1 250 ? -25.356 -10.762 -7.076 1.00 93.56 250 ALA A C 1
ATOM 1899 O O . ALA A 1 250 ? -25.483 -11.866 -6.551 1.00 93.56 250 ALA A O 1
ATOM 1900 N N . ASP A 1 251 ? -24.635 -10.573 -8.178 1.00 93.88 251 ASP A N 1
ATOM 1901 C CA . ASP A 1 251 ? -23.920 -11.588 -8.956 1.00 93.88 251 ASP A CA 1
ATOM 1902 C C . ASP A 1 251 ? -22.412 -11.648 -8.643 1.00 93.88 251 ASP A C 1
ATOM 1904 O O . ASP A 1 251 ? -21.662 -12.351 -9.322 1.00 93.88 251 ASP A O 1
ATOM 1908 N N . CYS A 1 252 ? -21.944 -10.939 -7.606 1.00 94.56 252 CYS A N 1
ATOM 1909 C CA . CYS A 1 252 ? -20.539 -10.982 -7.209 1.00 94.56 252 CYS A CA 1
ATOM 1910 C C . CYS A 1 252 ? -20.104 -12.415 -6.872 1.00 94.56 252 CYS A C 1
ATOM 1912 O O . CYS A 1 252 ? -20.746 -13.108 -6.082 1.00 94.56 252 CYS A O 1
ATOM 1914 N N . VAL A 1 253 ? -18.958 -12.832 -7.414 1.00 93.69 253 VAL A N 1
ATOM 1915 C CA . VAL A 1 253 ? -18.448 -14.206 -7.287 1.00 93.69 253 VAL A CA 1
ATOM 1916 C C . VAL A 1 253 ? -18.097 -14.629 -5.864 1.00 93.69 253 VAL A C 1
ATOM 1918 O O . VAL A 1 253 ? -18.009 -15.829 -5.621 1.00 93.69 253 VAL A O 1
ATOM 1921 N N . VAL A 1 254 ? -17.924 -13.680 -4.940 1.00 94.88 254 VAL A N 1
ATOM 1922 C CA . VAL A 1 254 ? -17.572 -13.959 -3.538 1.00 94.88 254 VAL A CA 1
ATOM 1923 C C . VAL A 1 254 ? -18.643 -13.504 -2.545 1.00 94.88 254 VAL A C 1
ATOM 1925 O O . VAL A 1 254 ? -18.922 -14.221 -1.593 1.00 94.88 254 VAL A O 1
ATOM 1928 N N . CYS A 1 255 ? -19.282 -12.345 -2.754 1.00 95.12 255 CYS A N 1
ATOM 1929 C CA . CYS A 1 255 ? -20.263 -11.809 -1.802 1.00 95.12 255 CYS A CA 1
ATOM 1930 C C . CYS A 1 255 ? -21.705 -11.756 -2.334 1.00 95.12 255 CYS A C 1
ATOM 1932 O O . CYS A 1 255 ? -22.589 -11.297 -1.612 1.00 95.12 255 CYS A O 1
ATOM 1934 N N . GLY A 1 256 ? -21.956 -12.194 -3.573 1.00 93.19 256 GLY A N 1
ATOM 1935 C CA . GLY A 1 256 ? -23.287 -12.208 -4.185 1.00 93.19 256 GLY A CA 1
ATOM 1936 C C . GLY A 1 256 ? -24.226 -13.259 -3.581 1.00 93.19 256 GLY A C 1
ATOM 1937 O O . GLY A 1 256 ? -23.864 -13.989 -2.661 1.00 93.19 256 GLY A O 1
ATOM 1938 N N . HIS A 1 257 ? -25.445 -13.366 -4.115 1.00 92.00 257 HIS A N 1
ATOM 1939 C CA . HIS A 1 257 ? -26.455 -14.316 -3.625 1.00 92.00 257 HIS A CA 1
ATOM 1940 C C . HIS A 1 257 ? -26.068 -15.784 -3.844 1.00 92.00 257 HIS A C 1
ATOM 1942 O O . HIS A 1 257 ? -26.500 -16.653 -3.091 1.00 92.00 257 HIS A O 1
ATOM 1948 N N . ASN A 1 258 ? -25.264 -16.065 -4.873 1.00 92.31 258 ASN A N 1
ATOM 1949 C CA . ASN A 1 258 ? -24.762 -17.402 -5.177 1.00 92.31 258 ASN A CA 1
ATOM 1950 C C . ASN A 1 258 ? -23.231 -17.365 -5.345 1.00 92.31 258 ASN A C 1
ATOM 1952 O O . ASN A 1 258 ? -22.743 -17.305 -6.478 1.00 92.31 258 ASN A O 1
ATOM 1956 N N . PRO A 1 259 ? -22.464 -17.331 -4.238 1.00 92.06 259 PRO A N 1
ATOM 1957 C CA . PRO A 1 259 ? -21.015 -17.191 -4.292 1.00 92.06 259 PRO A CA 1
ATOM 1958 C C . PRO A 1 259 ? -20.366 -18.437 -4.907 1.00 92.06 259 PRO A C 1
ATOM 1960 O O . PRO A 1 259 ? -20.643 -19.576 -4.515 1.00 92.06 259 PRO A O 1
ATOM 1963 N N . ARG A 1 260 ? -19.486 -18.200 -5.883 1.00 91.38 260 ARG A N 1
ATOM 1964 C CA . ARG A 1 260 ? -18.676 -19.223 -6.560 1.00 91.38 260 ARG A CA 1
ATOM 1965 C C . ARG A 1 260 ? -17.366 -19.484 -5.816 1.00 91.38 260 ARG A C 1
ATOM 1967 O O . ARG A 1 260 ? -16.934 -20.628 -5.754 1.00 91.38 260 ARG A O 1
ATOM 1974 N N . ILE A 1 261 ? -16.775 -18.448 -5.222 1.00 90.69 261 ILE A N 1
ATOM 1975 C CA . ILE A 1 261 ? -15.593 -18.546 -4.361 1.00 90.69 261 ILE A CA 1
ATOM 1976 C C . ILE A 1 261 ? -16.073 -18.822 -2.934 1.00 90.69 261 ILE A C 1
ATOM 1978 O O . ILE A 1 261 ? -16.763 -17.993 -2.341 1.00 90.69 261 ILE A O 1
ATOM 1982 N N . LYS A 1 262 ? -15.739 -20.002 -2.404 1.00 91.19 262 LYS A N 1
ATOM 1983 C CA . LYS A 1 262 ? -16.137 -20.460 -1.056 1.00 91.19 262 LYS A CA 1
ATOM 1984 C C . LYS A 1 262 ? -14.951 -20.761 -0.140 1.00 91.19 262 LYS A C 1
ATOM 1986 O O . LYS A 1 262 ? -15.135 -20.976 1.052 1.00 91.19 262 LYS A O 1
ATOM 1991 N N . GLU A 1 263 ? -13.755 -20.766 -0.705 1.00 91.81 263 GLU A N 1
ATOM 1992 C CA . GLU A 1 263 ? -12.489 -20.993 -0.027 1.00 91.81 263 GLU A CA 1
ATOM 1993 C C . GLU A 1 263 ? -11.445 -20.034 -0.597 1.00 91.81 263 GLU A C 1
ATOM 1995 O O . GLU A 1 263 ? -11.636 -19.469 -1.679 1.00 91.81 263 GLU A O 1
ATOM 2000 N N . LEU A 1 264 ? -10.369 -19.814 0.154 1.00 90.31 264 LEU A N 1
ATOM 2001 C CA . LEU A 1 264 ? -9.271 -18.980 -0.314 1.00 90.31 264 LEU A CA 1
ATOM 2002 C C . LEU A 1 264 ? -8.484 -19.726 -1.382 1.00 90.31 264 LEU A C 1
ATOM 2004 O O . LEU A 1 264 ? -8.156 -20.897 -1.220 1.00 90.31 264 LEU A O 1
ATOM 2008 N N . ILE A 1 265 ? -8.160 -19.016 -2.453 1.00 79.88 265 ILE A N 1
ATOM 2009 C CA . ILE A 1 265 ? -7.384 -19.535 -3.574 1.00 79.88 265 ILE A CA 1
ATOM 2010 C C . ILE A 1 265 ? -6.022 -18.856 -3.544 1.00 79.88 265 ILE A C 1
ATOM 2012 O O . ILE A 1 265 ? -5.913 -17.682 -3.177 1.00 79.88 265 ILE A O 1
ATOM 2016 N N . ASP A 1 266 ? -4.978 -19.597 -3.907 1.00 66.62 266 ASP A N 1
ATOM 2017 C CA . ASP A 1 266 ? -3.652 -19.018 -4.048 1.00 66.62 266 ASP A CA 1
ATOM 2018 C C . ASP A 1 266 ? -3.539 -18.269 -5.378 1.00 66.62 266 ASP A C 1
ATOM 2020 O O . ASP A 1 266 ? -3.391 -18.864 -6.449 1.00 66.62 266 ASP A O 1
ATOM 2024 N N . TYR A 1 267 ? -3.674 -16.944 -5.313 1.00 62.31 267 TYR A N 1
ATOM 2025 C CA . TYR A 1 267 ? -3.667 -16.085 -6.496 1.00 62.31 267 TYR A CA 1
ATOM 2026 C C . TYR A 1 267 ? -2.314 -16.088 -7.215 1.00 62.31 267 TYR A C 1
ATOM 2028 O O . TYR A 1 267 ? -2.283 -15.880 -8.424 1.00 62.31 267 TYR A O 1
ATOM 2036 N N . GLU A 1 268 ? -1.212 -16.410 -6.532 1.00 54.50 268 GLU A N 1
ATOM 2037 C CA . GLU A 1 268 ? 0.089 -16.618 -7.180 1.00 54.50 268 GLU A CA 1
ATOM 2038 C C . GLU A 1 268 ? 0.079 -17.833 -8.115 1.00 54.50 268 GLU A C 1
ATOM 2040 O O . GLU A 1 268 ? 0.526 -17.749 -9.260 1.00 54.50 268 GLU A O 1
ATOM 2045 N N . GLN A 1 269 ? -0.481 -18.958 -7.651 1.00 48.38 269 GLN A N 1
ATOM 2046 C CA . GLN A 1 269 ? -0.593 -20.184 -8.447 1.00 48.38 269 GLN A CA 1
ATOM 2047 C C . GLN A 1 269 ? -1.646 -20.061 -9.548 1.00 48.38 269 GLN A C 1
ATOM 2049 O O . GLN A 1 269 ? -1.455 -20.610 -10.630 1.00 48.38 269 GLN A O 1
ATOM 2054 N N . PHE A 1 270 ? -2.736 -19.333 -9.290 1.00 44.47 270 PHE A N 1
ATOM 2055 C CA . PHE A 1 270 ? -3.802 -19.121 -10.268 1.00 44.47 270 PHE A CA 1
ATOM 2056 C C . PHE A 1 270 ? -3.398 -18.134 -11.373 1.00 44.47 270 PHE A C 1
ATOM 2058 O O . PHE A 1 270 ? -3.773 -18.320 -12.528 1.00 44.47 270 PHE A O 1
ATOM 2065 N N . CYS A 1 271 ? -2.610 -17.109 -11.037 1.00 39.28 271 CYS A N 1
ATOM 2066 C CA . CYS A 1 271 ? -2.188 -16.077 -11.980 1.00 39.28 271 CYS A CA 1
ATOM 2067 C C . CYS A 1 271 ? -0.744 -16.255 -12.489 1.00 39.28 271 CYS A C 1
ATOM 2069 O O . CYS A 1 271 ? -0.296 -15.435 -13.272 1.00 39.28 271 CYS A O 1
ATOM 2071 N N . HIS A 1 272 ? 0.042 -17.253 -12.068 1.00 38.25 272 HIS A N 1
ATOM 2072 C CA . HIS A 1 272 ? 1.496 -17.305 -12.349 1.00 38.25 272 HIS A CA 1
ATOM 2073 C C . HIS A 1 272 ? 2.256 -16.011 -11.955 1.00 38.25 272 HIS A C 1
ATOM 2075 O O . HIS A 1 272 ? 3.270 -15.645 -12.573 1.00 38.25 272 HIS A O 1
ATOM 2081 N N . MET A 1 273 ? 1.757 -15.307 -10.936 1.00 41.41 273 MET A N 1
ATOM 2082 C CA . MET A 1 273 ? 2.344 -14.093 -10.361 1.00 41.41 273 MET A CA 1
ATOM 2083 C C . MET A 1 273 ? 3.223 -14.481 -9.170 1.00 41.41 273 MET A C 1
ATOM 2085 O O . MET A 1 273 ? 2.853 -15.368 -8.412 1.00 41.41 273 MET A O 1
ATOM 2089 N N . SER A 1 274 ? 4.365 -13.819 -8.989 1.00 35.78 274 SER A N 1
ATOM 2090 C CA . SER A 1 274 ? 5.143 -13.924 -7.747 1.00 35.78 274 SER A CA 1
ATOM 2091 C C . SER A 1 274 ? 4.780 -12.721 -6.877 1.00 35.78 274 SER A C 1
ATOM 2093 O O . SER A 1 274 ? 4.908 -11.599 -7.357 1.00 35.78 274 SER A O 1
ATOM 2095 N N . ALA A 1 275 ? 4.360 -12.901 -5.622 1.00 36.09 275 ALA A N 1
ATOM 2096 C CA . ALA A 1 275 ? 4.190 -11.814 -4.642 1.00 36.09 275 ALA A CA 1
ATOM 2097 C C . ALA A 1 275 ? 5.526 -11.388 -4.015 1.00 36.09 275 ALA A C 1
ATOM 2099 O O . ALA A 1 275 ? 5.571 -10.780 -2.950 1.00 36.09 275 ALA A O 1
ATOM 2100 N N . THR A 1 276 ? 6.626 -11.714 -4.688 1.00 38.81 276 THR A N 1
ATOM 2101 C CA . THR A 1 276 ? 7.961 -11.221 -4.384 1.00 38.81 276 THR A CA 1
ATOM 2102 C C . THR A 1 276 ? 8.316 -10.130 -5.383 1.00 38.81 276 THR A C 1
ATOM 2104 O O . THR A 1 276 ? 8.120 -10.341 -6.580 1.00 38.81 276 THR A O 1
ATOM 2107 N N . ASP A 1 277 ? 9.001 -9.076 -4.946 1.00 37.78 277 ASP A N 1
ATOM 2108 C CA . ASP A 1 277 ? 9.617 -8.050 -5.813 1.00 37.78 277 ASP A CA 1
ATOM 2109 C C . ASP A 1 277 ? 10.706 -8.588 -6.778 1.00 37.78 277 ASP A C 1
ATOM 2111 O O . ASP A 1 277 ? 11.396 -7.836 -7.466 1.00 37.78 277 ASP A O 1
ATOM 2115 N N . LYS A 1 278 ? 10.897 -9.911 -6.855 1.00 38.62 278 LYS A N 1
ATOM 2116 C CA . LYS A 1 278 ? 11.870 -10.554 -7.740 1.00 38.62 278 LYS A CA 1
ATOM 2117 C C . LYS A 1 278 ? 11.361 -10.554 -9.184 1.00 38.62 278 LYS A C 1
ATOM 2119 O O . LYS A 1 278 ? 10.556 -11.396 -9.578 1.00 38.62 278 LYS A O 1
ATOM 2124 N N . VAL A 1 279 ? 11.875 -9.605 -9.962 1.00 44.78 279 VAL A N 1
ATOM 2125 C CA . VAL A 1 279 ? 11.641 -9.432 -11.403 1.00 44.78 279 VAL A CA 1
ATOM 2126 C C . VAL A 1 279 ? 11.963 -10.722 -12.178 1.00 44.78 279 VAL A C 1
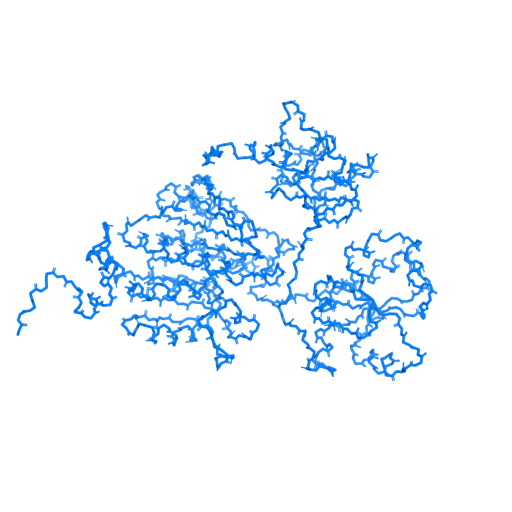ATOM 2128 O O . VAL A 1 279 ? 13.027 -11.314 -11.992 1.00 44.78 279 VAL A O 1
ATOM 2131 N N . LYS A 1 280 ? 11.064 -11.156 -13.076 1.00 45.88 280 LYS A N 1
ATOM 2132 C CA . LYS A 1 280 ? 11.322 -12.274 -14.004 1.00 45.88 280 LYS A CA 1
ATOM 2133 C C . LYS A 1 280 ? 12.372 -11.862 -15.044 1.00 45.88 280 LYS A C 1
ATOM 2135 O O . LYS A 1 280 ? 12.286 -10.783 -15.628 1.00 45.88 280 LYS A O 1
ATOM 2140 N N . THR A 1 281 ? 13.347 -12.728 -15.302 1.00 54.50 281 THR A N 1
ATOM 2141 C CA . THR A 1 281 ? 14.327 -12.547 -16.381 1.00 54.50 281 THR A CA 1
ATOM 2142 C C . THR A 1 281 ? 13.682 -12.872 -17.727 1.00 54.50 281 THR A C 1
ATOM 2144 O O . THR A 1 281 ? 13.191 -13.986 -17.916 1.00 54.50 281 THR A O 1
ATOM 2147 N N . LEU A 1 282 ? 13.683 -11.917 -18.657 1.00 63.97 282 LEU A N 1
ATOM 2148 C CA . LEU A 1 282 ? 13.334 -12.158 -20.057 1.00 63.97 282 LEU A CA 1
ATOM 2149 C C . LEU A 1 282 ? 14.439 -12.980 -20.735 1.00 63.97 282 LEU A C 1
ATOM 2151 O O . LEU A 1 282 ? 15.617 -12.834 -20.403 1.00 63.97 282 LEU A O 1
ATOM 2155 N N . ASP A 1 283 ? 14.057 -13.813 -21.699 1.00 75.44 283 ASP A N 1
ATOM 2156 C CA . ASP A 1 283 ? 14.985 -14.574 -22.540 1.00 75.44 283 ASP A CA 1
ATOM 2157 C C . ASP A 1 283 ?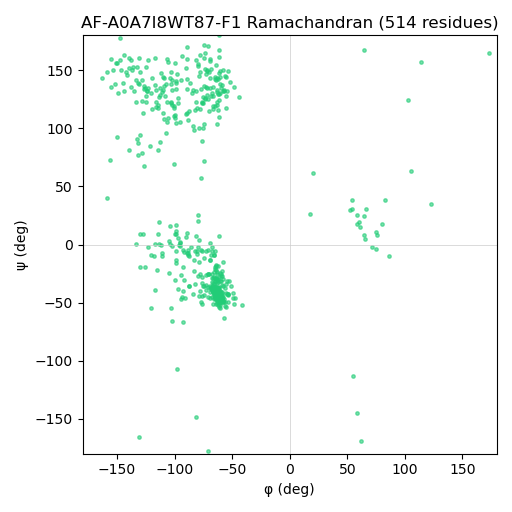 14.473 -14.568 -23.986 1.00 75.44 283 ASP A C 1
ATOM 2159 O O . ASP A 1 283 ? 13.729 -15.449 -24.414 1.00 75.44 283 ASP A O 1
ATOM 2163 N N . VAL A 1 284 ? 14.758 -13.477 -24.704 1.00 79.88 284 VAL A N 1
ATOM 2164 C CA . VAL A 1 284 ? 14.236 -13.228 -26.065 1.00 79.88 284 VAL A CA 1
ATOM 2165 C C . VAL A 1 284 ? 15.333 -13.133 -27.128 1.00 79.88 284 VAL A C 1
ATOM 2167 O O . VAL A 1 284 ? 15.018 -13.106 -28.319 1.00 79.88 284 VAL A O 1
ATOM 2170 N N . LEU A 1 285 ? 16.603 -13.074 -26.721 1.00 85.19 285 LEU A N 1
ATOM 2171 C CA . LEU A 1 285 ? 17.765 -13.009 -27.611 1.00 85.19 285 LEU A CA 1
ATOM 2172 C C . LEU A 1 285 ? 18.513 -14.341 -27.666 1.00 85.19 285 LEU A C 1
ATOM 2174 O O . LEU A 1 285 ? 18.464 -15.133 -26.730 1.00 85.19 285 LEU A O 1
ATOM 2178 N N . GLN A 1 286 ? 19.263 -14.558 -28.748 1.00 88.75 286 GLN A N 1
ATOM 2179 C CA . GLN A 1 286 ? 20.222 -15.662 -28.815 1.00 88.75 286 GLN A CA 1
ATOM 2180 C C . GLN A 1 286 ? 21.457 -15.359 -27.949 1.00 88.75 286 GLN A C 1
ATOM 2182 O O . GLN A 1 286 ? 21.818 -14.186 -27.820 1.00 88.75 286 GLN A O 1
ATOM 2187 N N . PRO A 1 287 ? 22.146 -16.375 -27.392 1.00 89.44 287 PRO A N 1
ATOM 2188 C CA . PRO A 1 287 ? 23.322 -16.172 -26.541 1.00 89.44 287 PRO A CA 1
ATOM 2189 C C . PRO A 1 287 ? 24.421 -15.300 -27.167 1.00 89.44 287 PRO A C 1
ATOM 2191 O O . PRO A 1 287 ? 25.115 -14.577 -26.456 1.00 89.44 287 PRO A O 1
ATOM 2194 N N . GLU A 1 288 ? 24.581 -15.327 -28.492 1.00 91.25 288 GLU A N 1
ATOM 2195 C CA . GLU A 1 288 ? 25.604 -14.558 -29.209 1.00 91.25 288 GLU A CA 1
ATOM 2196 C C . GLU A 1 288 ? 25.339 -13.043 -29.207 1.00 91.25 288 GLU A C 1
ATOM 2198 O O . GLU A 1 288 ? 26.292 -12.256 -29.298 1.00 91.25 288 GLU A O 1
ATOM 2203 N N . ASP A 1 289 ? 24.073 -12.645 -29.058 1.00 92.44 289 ASP A N 1
ATOM 2204 C CA . ASP A 1 289 ? 23.607 -11.255 -28.978 1.00 92.44 289 ASP A CA 1
ATOM 2205 C C . ASP A 1 289 ? 23.600 -10.731 -27.531 1.00 92.44 289 ASP A C 1
ATOM 2207 O O . ASP A 1 289 ? 23.080 -9.653 -27.245 1.00 92.44 289 ASP A O 1
ATOM 2211 N N . ARG A 1 290 ? 24.192 -11.481 -26.598 1.00 94.94 290 ARG A N 1
ATOM 2212 C CA . ARG A 1 290 ? 24.294 -11.113 -25.185 1.00 94.94 290 ARG A CA 1
ATOM 2213 C C . ARG A 1 290 ? 25.750 -11.130 -24.730 1.00 94.94 290 ARG A C 1
ATOM 2215 O O . ARG A 1 290 ? 26.589 -11.839 -25.289 1.00 94.94 290 ARG A O 1
ATOM 2222 N N . VAL A 1 291 ? 26.085 -10.333 -23.720 1.00 94.19 291 VAL A N 1
ATOM 2223 C CA . VAL A 1 291 ? 27.417 -10.337 -23.098 1.00 94.19 291 VAL A CA 1
ATOM 2224 C C . VAL A 1 291 ? 27.304 -10.245 -21.580 1.00 94.19 291 VAL A C 1
ATOM 2226 O O . VAL A 1 291 ? 26.541 -9.440 -21.051 1.00 94.19 291 VAL A O 1
ATOM 2229 N N . HIS A 1 292 ? 28.068 -11.059 -20.852 1.00 92.06 292 HIS A N 1
ATOM 2230 C CA . HIS A 1 292 ? 28.155 -10.919 -19.400 1.00 92.06 292 HIS A CA 1
ATOM 2231 C C . HIS A 1 292 ? 28.964 -9.676 -19.021 1.00 92.06 292 HIS A C 1
ATOM 2233 O O . HIS A 1 292 ? 29.952 -9.343 -19.674 1.00 92.06 292 HIS A O 1
ATOM 2239 N N . VAL A 1 293 ? 28.597 -9.036 -17.906 1.00 89.19 293 VAL A N 1
ATOM 2240 C CA . VAL A 1 293 ? 29.288 -7.853 -17.363 1.00 89.19 293 VAL A CA 1
ATOM 2241 C C . VAL A 1 293 ? 30.807 -8.035 -17.309 1.00 89.19 293 VAL A C 1
ATOM 2243 O O . VAL A 1 293 ? 31.544 -7.160 -17.756 1.00 89.19 293 VAL A O 1
ATOM 2246 N N . ARG A 1 294 ? 31.298 -9.180 -16.815 1.00 85.81 294 ARG A N 1
ATOM 2247 C CA . ARG A 1 294 ? 32.746 -9.450 -16.719 1.00 85.81 294 ARG A CA 1
ATOM 2248 C C . ARG A 1 294 ? 33.432 -9.442 -18.077 1.00 85.81 294 ARG A C 1
ATOM 2250 O O . ARG A 1 294 ? 34.487 -8.830 -18.216 1.00 85.81 294 ARG A O 1
ATOM 2257 N N . ASP A 1 295 ? 32.826 -10.090 -19.066 1.00 87.25 295 ASP A N 1
ATOM 2258 C CA . ASP A 1 295 ? 33.383 -10.172 -20.415 1.00 87.25 295 ASP A CA 1
ATOM 2259 C C . ASP A 1 295 ? 33.359 -8.805 -21.093 1.00 87.25 295 ASP A C 1
ATOM 2261 O O . ASP A 1 295 ? 34.318 -8.428 -21.765 1.00 87.25 295 ASP A O 1
ATOM 2265 N N . PHE A 1 296 ? 32.298 -8.027 -20.871 1.00 89.75 296 PHE A N 1
ATOM 2266 C CA . PHE A 1 296 ? 32.235 -6.653 -21.347 1.00 89.75 296 PHE A CA 1
ATOM 2267 C C . PHE A 1 296 ? 33.330 -5.788 -20.707 1.00 89.75 296 PHE A C 1
ATOM 2269 O O . PHE A 1 296 ? 34.047 -5.081 -21.414 1.00 89.75 296 PHE A O 1
ATOM 2276 N N . VAL A 1 297 ? 33.537 -5.893 -19.390 1.00 85.06 297 VAL A N 1
ATOM 2277 C CA . VAL A 1 297 ? 34.590 -5.137 -18.700 1.00 85.06 297 VAL A CA 1
ATOM 2278 C C . VAL A 1 297 ? 35.979 -5.483 -19.230 1.00 85.06 297 VAL A C 1
ATOM 2280 O O . VAL A 1 297 ? 36.743 -4.584 -19.585 1.00 85.06 297 VAL A O 1
ATOM 2283 N N . LEU A 1 298 ? 36.297 -6.777 -19.305 1.00 84.25 298 LEU A N 1
ATOM 2284 C CA . LEU A 1 298 ? 37.613 -7.266 -19.716 1.00 84.25 298 LEU A CA 1
ATOM 2285 C C . LEU A 1 298 ? 37.947 -6.906 -21.167 1.00 84.25 298 LEU A C 1
ATOM 2287 O O . LEU A 1 298 ? 39.080 -6.528 -21.453 1.00 84.25 298 LEU A O 1
ATOM 2291 N N . ASN A 1 299 ? 36.976 -7.013 -22.076 1.00 83.44 299 ASN A N 1
ATOM 2292 C CA . ASN A 1 299 ? 37.234 -6.863 -23.509 1.00 83.44 299 ASN A CA 1
ATOM 2293 C C . ASN A 1 299 ? 37.000 -5.439 -24.029 1.00 83.44 299 ASN A C 1
ATOM 2295 O O . ASN A 1 299 ? 37.602 -5.050 -25.029 1.00 83.44 299 ASN A O 1
ATOM 2299 N N . HIS A 1 300 ? 36.128 -4.667 -23.376 1.00 81.31 300 HIS A N 1
ATOM 2300 C CA . HIS A 1 300 ? 35.609 -3.419 -23.941 1.00 81.31 300 HIS A CA 1
ATOM 2301 C C . HIS A 1 300 ? 35.703 -2.204 -23.013 1.00 81.31 300 HIS A C 1
ATOM 2303 O O . HIS A 1 300 ? 35.661 -1.078 -23.502 1.00 81.31 300 HIS A O 1
ATOM 2309 N N . TRP A 1 301 ? 35.852 -2.393 -21.697 1.00 75.81 301 TRP A N 1
ATOM 2310 C CA . TRP A 1 301 ? 35.831 -1.278 -20.740 1.00 75.81 301 TRP A CA 1
ATOM 2311 C C . TRP A 1 301 ? 37.217 -0.805 -20.286 1.00 75.81 301 TRP A C 1
ATOM 2313 O O . TRP A 1 301 ? 37.397 0.374 -19.998 1.00 75.81 301 TRP A O 1
ATOM 2323 N N . GLN A 1 302 ? 38.211 -1.698 -20.227 1.00 68.25 302 GLN A N 1
ATOM 2324 C CA . GLN A 1 302 ? 39.558 -1.377 -19.721 1.00 68.25 302 GLN A CA 1
ATOM 2325 C C . GLN A 1 302 ? 40.475 -0.665 -20.738 1.00 68.25 302 GLN A C 1
ATOM 2327 O O . GLN A 1 302 ? 41.552 -0.204 -20.365 1.00 68.25 302 GLN A O 1
ATOM 2332 N N . ASN A 1 303 ? 40.066 -0.543 -22.006 1.00 61.50 303 ASN A N 1
ATOM 2333 C CA . ASN A 1 303 ? 40.876 0.056 -23.070 1.00 61.50 303 ASN A CA 1
ATOM 2334 C C . ASN A 1 303 ? 40.457 1.515 -23.337 1.00 61.50 303 ASN A C 1
ATOM 2336 O O . ASN A 1 303 ? 39.404 1.771 -23.916 1.00 61.50 303 ASN A O 1
ATOM 2340 N N . ASP A 1 304 ? 41.297 2.484 -22.958 1.00 59.00 304 ASP A N 1
ATOM 2341 C CA . ASP A 1 304 ? 41.003 3.929 -23.074 1.00 59.00 304 ASP A CA 1
ATOM 2342 C C . ASP A 1 304 ? 40.962 4.477 -24.514 1.00 59.00 304 ASP A C 1
ATOM 2344 O O . ASP A 1 304 ? 40.485 5.589 -24.733 1.00 59.00 304 ASP A O 1
ATOM 2348 N N . GLY A 1 305 ? 41.448 3.723 -25.505 1.00 57.66 305 GLY A N 1
ATOM 2349 C CA . GLY A 1 305 ? 41.584 4.206 -26.884 1.00 57.66 305 GLY A CA 1
ATOM 2350 C C . GLY A 1 305 ? 40.407 3.918 -27.819 1.00 57.66 305 GLY A C 1
ATOM 2351 O O . GLY A 1 305 ? 40.313 4.569 -28.854 1.00 57.66 305 GLY A O 1
ATOM 2352 N N . ASP A 1 306 ? 39.537 2.955 -27.490 1.00 67.50 306 ASP A N 1
ATOM 2353 C CA . ASP A 1 306 ? 38.492 2.483 -28.409 1.00 67.50 306 ASP A CA 1
ATOM 2354 C C . ASP A 1 306 ? 37.323 1.861 -27.620 1.00 67.50 306 ASP A C 1
ATOM 2356 O O . ASP A 1 306 ? 37.153 0.639 -27.561 1.00 67.50 306 ASP A O 1
ATOM 2360 N N . ARG A 1 307 ? 36.523 2.703 -26.953 1.00 75.81 307 ARG A N 1
ATOM 2361 C CA . ARG A 1 307 ? 35.333 2.245 -26.216 1.00 75.81 307 ARG A CA 1
ATOM 2362 C C . ARG A 1 307 ? 34.139 2.112 -27.167 1.00 75.81 307 ARG A C 1
ATOM 2364 O O . ARG A 1 307 ? 33.876 3.048 -27.927 1.00 75.81 307 ARG A O 1
ATOM 2371 N N . PRO A 1 308 ? 33.388 0.999 -27.122 1.00 86.94 308 PRO A N 1
ATOM 2372 C CA . PRO A 1 308 ? 32.217 0.846 -27.968 1.00 86.94 308 PRO A CA 1
ATOM 2373 C C . PRO A 1 308 ? 31.097 1.793 -27.527 1.00 86.94 308 PRO A C 1
ATOM 2375 O O . PRO A 1 308 ? 31.046 2.239 -26.378 1.00 86.94 308 PRO A O 1
ATOM 2378 N N . LEU A 1 309 ? 30.162 2.067 -28.438 1.00 92.38 309 LEU A N 1
ATOM 2379 C CA . LEU A 1 309 ? 28.961 2.821 -28.100 1.00 92.38 309 LEU A CA 1
ATOM 2380 C C . LEU A 1 309 ? 28.122 2.007 -27.107 1.00 92.38 309 LEU A C 1
ATOM 2382 O O . LEU A 1 309 ? 27.678 0.903 -27.424 1.00 92.38 309 LEU A O 1
ATOM 2386 N N . LEU A 1 310 ? 27.908 2.575 -25.922 1.00 94.19 310 LEU A N 1
ATOM 2387 C CA . LEU A 1 310 ? 27.063 2.020 -24.873 1.00 94.19 310 LEU A CA 1
ATOM 2388 C C . LEU A 1 310 ? 25.809 2.882 -24.735 1.00 94.19 310 LEU A C 1
ATOM 2390 O O . LEU A 1 310 ? 25.889 4.038 -24.315 1.00 94.19 310 LEU A O 1
ATOM 2394 N N . ILE A 1 311 ? 24.657 2.322 -25.084 1.00 96.44 311 ILE A N 1
ATOM 2395 C CA . ILE A 1 311 ? 23.363 2.990 -24.970 1.00 96.44 311 ILE A CA 1
ATOM 2396 C C . ILE A 1 311 ? 22.670 2.477 -23.714 1.00 96.44 311 ILE A C 1
ATOM 2398 O O . ILE A 1 311 ? 22.377 1.288 -23.588 1.00 96.44 311 ILE A O 1
ATOM 2402 N N . ASP A 1 312 ? 22.393 3.391 -22.794 1.00 95.31 312 ASP A N 1
ATOM 2403 C CA . ASP A 1 312 ? 21.592 3.120 -21.611 1.00 95.31 312 ASP A CA 1
ATOM 2404 C C . ASP A 1 312 ? 20.121 3.402 -21.928 1.00 95.31 312 ASP A C 1
ATOM 2406 O O . ASP A 1 312 ? 19.740 4.553 -22.166 1.00 95.31 312 ASP A O 1
ATOM 2410 N N . VAL A 1 313 ? 19.304 2.350 -21.954 1.00 88.00 313 VAL A N 1
ATOM 2411 C CA . VAL A 1 313 ? 17.888 2.427 -22.332 1.00 88.00 313 VAL A CA 1
ATOM 2412 C C . VAL A 1 313 ? 16.952 2.700 -21.158 1.00 88.00 313 VAL A C 1
ATOM 2414 O O . VAL A 1 313 ? 15.731 2.687 -21.332 1.00 88.00 313 VAL A O 1
ATOM 2417 N N . ARG A 1 314 ? 17.496 2.972 -19.966 1.00 84.69 314 ARG A N 1
ATOM 2418 C CA . ARG A 1 314 ? 16.693 3.320 -18.790 1.00 84.69 314 ARG A CA 1
ATOM 2419 C C . ARG A 1 314 ? 16.039 4.699 -18.933 1.00 84.69 314 ARG A C 1
ATOM 2421 O O . ARG A 1 314 ? 16.527 5.553 -19.682 1.00 84.69 314 ARG A O 1
ATOM 2428 N N . PRO A 1 315 ? 14.950 4.961 -18.196 1.00 72.88 315 PRO A N 1
ATOM 2429 C CA . PRO A 1 315 ? 14.399 6.301 -18.043 1.00 72.88 315 PRO A CA 1
ATOM 2430 C C . PRO A 1 315 ? 15.444 7.334 -17.564 1.00 72.88 315 PRO A C 1
ATOM 2432 O O . PRO A 1 315 ? 16.340 6.987 -16.787 1.00 72.88 315 PRO A O 1
ATOM 2435 N N . PRO A 1 316 ? 15.333 8.623 -17.950 1.00 75.25 316 PRO A N 1
ATOM 2436 C CA . PRO A 1 316 ? 16.327 9.639 -17.588 1.00 75.25 316 PRO A CA 1
ATOM 2437 C C . PRO A 1 316 ? 16.502 9.830 -16.078 1.00 75.25 316 PRO A C 1
ATOM 2439 O O . PRO A 1 316 ? 17.593 10.142 -15.615 1.00 75.25 316 PRO A O 1
ATOM 2442 N N . ASN A 1 317 ? 15.447 9.632 -15.285 1.00 61.16 317 ASN A N 1
ATOM 2443 C CA . ASN A 1 317 ? 15.508 9.679 -13.824 1.00 61.16 317 ASN A CA 1
ATOM 2444 C C . ASN A 1 317 ? 16.407 8.577 -13.244 1.00 61.16 317 ASN A C 1
ATOM 2446 O O . ASN A 1 317 ? 17.216 8.881 -12.375 1.00 61.16 317 ASN A O 1
ATOM 2450 N N . GLU A 1 318 ? 16.326 7.340 -13.743 1.00 68.88 318 GLU A N 1
ATOM 2451 C CA . GLU A 1 318 ? 17.226 6.255 -13.323 1.00 68.88 318 GLU A CA 1
ATOM 2452 C C . GLU A 1 318 ? 18.672 6.520 -13.752 1.00 68.88 318 GLU A C 1
ATOM 2454 O O . GLU A 1 318 ? 19.604 6.315 -12.975 1.00 68.88 318 GLU A O 1
ATOM 2459 N N . PHE A 1 319 ? 18.859 7.027 -14.972 1.00 79.50 319 PHE A N 1
ATOM 2460 C CA . PHE A 1 319 ? 20.172 7.418 -15.484 1.00 79.50 319 PHE A CA 1
ATOM 2461 C C . PHE A 1 319 ? 20.815 8.543 -14.653 1.00 79.50 319 PHE A C 1
ATOM 2463 O O . PHE A 1 319 ? 22.024 8.550 -14.412 1.00 79.50 319 PHE A O 1
ATOM 2470 N N . ASN A 1 320 ? 20.002 9.491 -14.180 1.00 76.94 320 ASN A N 1
ATOM 2471 C CA . ASN A 1 320 ? 20.448 10.600 -13.338 1.00 76.94 320 ASN A CA 1
ATOM 2472 C C . ASN A 1 320 ? 20.799 10.167 -11.906 1.00 76.94 320 ASN A C 1
ATOM 2474 O O . ASN A 1 320 ? 21.611 10.839 -11.274 1.00 76.94 320 ASN A O 1
ATOM 2478 N N . ILE A 1 321 ? 20.216 9.072 -11.394 1.00 70.19 321 ILE A N 1
ATOM 2479 C CA . ILE A 1 321 ? 20.604 8.486 -10.098 1.00 70.19 321 ILE A CA 1
ATOM 2480 C C . ILE A 1 321 ? 22.026 7.926 -10.194 1.00 70.19 321 ILE A C 1
ATOM 2482 O O . ILE A 1 321 ? 22.885 8.250 -9.376 1.00 70.19 321 ILE A O 1
ATOM 2486 N N . CYS A 1 322 ? 22.281 7.100 -11.208 1.00 77.38 322 CYS A N 1
ATOM 2487 C CA . CYS A 1 322 ? 23.596 6.542 -11.489 1.00 77.38 322 CYS A CA 1
ATOM 2488 C C . CYS A 1 322 ? 23.681 6.093 -12.951 1.00 77.38 322 CYS A C 1
ATOM 2490 O O . CYS A 1 322 ? 22.694 5.640 -13.532 1.00 77.38 322 CYS A O 1
ATOM 2492 N N . HIS A 1 323 ? 24.865 6.170 -13.554 1.00 88.81 323 HIS A N 1
ATOM 2493 C CA . HIS A 1 323 ? 25.119 5.648 -14.896 1.00 88.81 323 HIS A CA 1
ATOM 2494 C C . HIS A 1 323 ? 26.597 5.325 -15.084 1.00 88.81 323 HIS A C 1
ATOM 2496 O O . HIS A 1 323 ? 27.459 5.829 -14.360 1.00 88.81 323 HIS A O 1
ATOM 2502 N N . LEU A 1 324 ? 26.893 4.481 -16.072 1.00 88.12 324 LEU A N 1
ATOM 2503 C CA . LEU A 1 324 ? 28.273 4.194 -16.435 1.00 88.12 324 LEU A CA 1
ATOM 2504 C C . LEU A 1 324 ? 28.875 5.387 -17.191 1.00 88.12 324 LEU A C 1
ATOM 2506 O O . LEU A 1 324 ? 28.217 5.931 -18.084 1.00 88.12 324 LEU A O 1
ATOM 2510 N N . PRO A 1 325 ? 30.118 5.797 -16.889 1.00 83.62 325 PRO A N 1
ATOM 2511 C CA . PRO A 1 325 ? 30.797 6.857 -17.624 1.00 83.62 325 PRO A CA 1
ATOM 2512 C C . PRO A 1 325 ? 30.722 6.656 -19.143 1.00 83.62 325 PRO A C 1
ATOM 2514 O O . PRO A 1 325 ? 30.968 5.562 -19.638 1.00 83.62 325 PRO A O 1
ATOM 2517 N N . HIS A 1 326 ? 30.436 7.723 -19.891 1.00 84.25 326 HIS A N 1
ATOM 2518 C CA . HIS A 1 326 ? 30.349 7.712 -21.363 1.00 84.25 326 HIS A CA 1
ATOM 2519 C C . HIS A 1 326 ? 29.218 6.858 -21.964 1.00 84.25 326 HIS A C 1
ATOM 2521 O O . HIS A 1 326 ? 29.156 6.713 -23.185 1.00 84.25 326 HIS A O 1
ATOM 2527 N N . SER A 1 327 ? 28.304 6.330 -21.146 1.00 92.19 327 SER A N 1
ATOM 2528 C CA . SER A 1 327 ? 27.043 5.791 -21.659 1.00 92.19 327 SER A CA 1
ATOM 2529 C C . SER A 1 327 ? 26.145 6.920 -22.176 1.00 92.19 327 SER A C 1
ATOM 2531 O O . SER A 1 327 ? 26.123 8.026 -21.632 1.00 92.19 327 SER A O 1
ATOM 2533 N N . THR A 1 328 ? 25.416 6.653 -23.258 1.00 93.88 328 THR A N 1
ATOM 2534 C CA . THR A 1 328 ? 24.449 7.589 -23.844 1.00 93.88 328 THR A CA 1
ATOM 2535 C C . THR A 1 328 ? 23.044 7.165 -23.450 1.00 93.88 328 THR A C 1
ATOM 2537 O O . THR A 1 328 ? 22.624 6.061 -23.789 1.00 93.88 328 THR A O 1
ATOM 2540 N N . ASN A 1 329 ? 22.299 8.027 -22.756 1.00 95.69 329 ASN A N 1
ATOM 2541 C CA . ASN A 1 329 ? 20.928 7.702 -22.378 1.00 95.69 329 ASN A CA 1
ATOM 2542 C C . ASN A 1 329 ? 19.960 7.873 -23.556 1.00 95.69 329 ASN A C 1
ATOM 2544 O O . ASN A 1 329 ? 19.751 8.987 -24.044 1.00 95.69 329 ASN A O 1
ATOM 2548 N N . ILE A 1 330 ? 19.343 6.775 -23.990 1.00 94.75 330 ILE A N 1
ATOM 2549 C CA . ILE A 1 330 ? 18.255 6.765 -24.974 1.00 94.75 330 ILE A CA 1
ATOM 2550 C C . ILE A 1 330 ? 17.157 5.861 -24.421 1.00 94.75 330 ILE A C 1
ATOM 2552 O O . ILE A 1 330 ? 17.191 4.658 -24.674 1.00 94.75 330 ILE A O 1
ATOM 2556 N N . PRO A 1 331 ? 16.189 6.416 -23.668 1.00 85.94 331 PRO A N 1
ATOM 2557 C CA . PRO A 1 331 ? 15.147 5.624 -23.025 1.00 85.94 331 PRO A CA 1
ATOM 2558 C C . PRO A 1 331 ? 14.449 4.688 -24.015 1.00 85.94 331 PRO A C 1
ATOM 2560 O O . PRO A 1 331 ? 14.158 5.106 -25.137 1.00 85.94 331 PRO A O 1
ATOM 2563 N N . LEU A 1 332 ? 14.138 3.456 -23.603 1.00 77.88 332 LEU A N 1
ATOM 2564 C CA . LEU A 1 332 ? 13.553 2.438 -24.484 1.00 77.88 332 LEU A CA 1
ATOM 2565 C C . LEU A 1 332 ? 12.342 2.956 -25.294 1.00 77.88 332 LEU A C 1
ATOM 2567 O O . LEU A 1 332 ? 12.353 2.787 -26.513 1.00 77.88 332 LEU A O 1
ATOM 2571 N N . PRO A 1 333 ? 11.356 3.680 -24.714 1.00 66.25 333 PRO A N 1
ATOM 2572 C CA . PRO A 1 333 ? 10.230 4.212 -25.489 1.00 66.25 333 PRO A CA 1
ATOM 2573 C C . PRO A 1 333 ? 10.632 5.235 -26.554 1.00 66.25 333 PRO A C 1
ATOM 2575 O O . PRO A 1 333 ? 9.884 5.474 -27.496 1.00 66.25 333 PRO A O 1
ATOM 2578 N N . LYS A 1 334 ? 11.777 5.906 -26.393 1.00 80.12 334 LYS A N 1
ATOM 2579 C CA . LYS A 1 334 ? 12.336 6.799 -27.412 1.00 80.12 334 LYS A CA 1
ATOM 2580 C C . LYS A 1 334 ? 13.039 5.988 -28.496 1.00 80.12 334 LYS A C 1
ATOM 2582 O O . LYS A 1 334 ? 12.819 6.262 -29.667 1.00 80.12 334 LYS A O 1
ATOM 2587 N N . LEU A 1 335 ? 13.837 4.991 -28.109 1.00 84.62 335 LEU A N 1
ATOM 2588 C CA . LEU A 1 335 ? 14.571 4.130 -29.038 1.00 84.62 335 LEU A CA 1
ATOM 2589 C C . LEU A 1 335 ? 13.628 3.399 -30.005 1.00 84.62 335 LEU A C 1
ATOM 2591 O O . LEU A 1 335 ? 13.859 3.429 -31.205 1.00 84.62 335 LEU A O 1
ATOM 2595 N N . LEU A 1 336 ? 12.539 2.813 -29.494 1.00 77.38 336 LEU A N 1
ATOM 2596 C CA . LEU A 1 336 ? 11.574 2.034 -30.287 1.00 77.38 336 LEU A CA 1
ATOM 2597 C C . LEU A 1 336 ? 10.790 2.855 -31.331 1.00 77.38 336 LEU A C 1
ATOM 2599 O O . LEU A 1 336 ? 10.080 2.277 -32.149 1.00 77.38 336 LEU A O 1
ATOM 2603 N N . LYS A 1 337 ? 10.898 4.188 -31.309 1.00 82.81 337 LYS A N 1
ATOM 2604 C CA . LYS A 1 337 ? 10.283 5.087 -32.302 1.00 82.81 337 LYS A CA 1
ATOM 2605 C C . LYS A 1 337 ? 11.232 5.558 -33.380 1.00 82.81 337 LYS A C 1
ATOM 2607 O O . LYS A 1 337 ? 10.772 6.198 -34.320 1.00 82.81 337 LYS A O 1
ATOM 2612 N N . MET A 1 338 ? 12.531 5.358 -33.181 1.00 87.88 338 MET A N 1
ATOM 2613 C CA . MET A 1 338 ? 13.522 5.917 -34.083 1.00 87.88 338 MET A CA 1
ATOM 2614 C C . MET A 1 338 ? 13.339 5.299 -35.465 1.00 87.88 338 MET A C 1
ATOM 2616 O O . MET A 1 338 ? 13.204 4.078 -35.591 1.00 87.88 338 MET A O 1
ATOM 2620 N N . ASP A 1 339 ? 13.332 6.137 -36.497 1.00 91.69 339 ASP A N 1
ATOM 2621 C CA . ASP A 1 339 ? 13.343 5.643 -37.867 1.00 91.69 339 ASP A CA 1
ATOM 2622 C C . ASP A 1 339 ? 14.734 5.105 -38.258 1.00 91.69 339 ASP A C 1
ATOM 2624 O O . ASP A 1 339 ? 15.720 5.235 -37.525 1.00 91.69 339 ASP A O 1
ATOM 2628 N N . LEU A 1 340 ? 14.829 4.461 -39.426 1.00 90.81 340 LEU A N 1
ATOM 2629 C CA . LEU A 1 340 ? 16.092 3.886 -39.896 1.00 90.81 340 LEU A CA 1
ATOM 2630 C C . LEU A 1 340 ? 17.209 4.936 -40.011 1.00 90.81 340 LEU A C 1
ATOM 2632 O O . LEU A 1 340 ? 18.358 4.621 -39.715 1.00 90.81 340 LEU A O 1
ATOM 2636 N N . THR A 1 341 ? 16.878 6.165 -40.409 1.00 92.44 341 THR A N 1
ATOM 2637 C CA . THR A 1 341 ? 17.846 7.258 -40.572 1.00 92.44 341 THR A CA 1
ATOM 2638 C C . THR A 1 341 ? 18.379 7.692 -39.214 1.00 92.44 341 THR A C 1
ATOM 2640 O O . THR A 1 341 ? 19.588 7.795 -39.030 1.00 92.44 341 THR A O 1
ATOM 2643 N N . GLU A 1 342 ? 17.491 7.877 -38.236 1.00 91.56 342 GLU A N 1
ATOM 2644 C CA . GLU A 1 342 ? 17.860 8.234 -36.867 1.00 91.56 342 GLU A CA 1
ATOM 2645 C C . GLU A 1 342 ? 18.731 7.150 -36.215 1.00 91.56 342 GLU A C 1
ATOM 2647 O O . GLU A 1 342 ? 19.717 7.460 -35.540 1.00 91.56 342 GLU A O 1
ATOM 2652 N N . VAL A 1 343 ? 18.398 5.871 -36.431 1.00 91.00 343 VAL A N 1
ATOM 2653 C CA . VAL A 1 343 ? 19.206 4.737 -35.957 1.00 91.00 343 VAL A CA 1
ATOM 2654 C C . VAL A 1 343 ? 20.573 4.714 -36.644 1.00 91.00 343 VAL A C 1
ATOM 2656 O O . VAL A 1 343 ? 21.587 4.549 -35.966 1.00 91.00 343 VAL A O 1
ATOM 2659 N N . GLN A 1 344 ? 20.624 4.903 -37.966 1.00 91.56 344 GLN A N 1
ATOM 2660 C CA . GLN A 1 344 ? 21.876 4.959 -38.725 1.00 91.56 344 GLN A CA 1
ATOM 2661 C C . GLN A 1 344 ? 22.767 6.108 -38.254 1.00 91.56 344 GLN A C 1
ATOM 2663 O O . GLN A 1 344 ? 23.957 5.898 -38.032 1.00 91.56 344 GLN A O 1
ATOM 2668 N N . ASP A 1 345 ? 22.202 7.294 -38.027 1.00 91.31 345 ASP A N 1
ATOM 2669 C CA . ASP A 1 345 ? 22.933 8.455 -37.521 1.00 91.31 345 ASP A CA 1
ATOM 2670 C C . ASP A 1 345 ? 23.494 8.217 -36.115 1.00 91.31 345 ASP A C 1
ATOM 2672 O O . ASP A 1 345 ? 24.651 8.561 -35.851 1.00 91.31 345 ASP A O 1
ATOM 2676 N N . LEU A 1 346 ? 22.712 7.578 -35.238 1.00 89.81 346 LEU A N 1
ATOM 2677 C CA . LEU A 1 346 ? 23.123 7.210 -33.883 1.00 89.81 346 LEU A CA 1
ATOM 2678 C C . LEU A 1 346 ? 24.336 6.271 -33.880 1.00 89.81 346 LEU A C 1
ATOM 2680 O O . LEU A 1 346 ? 25.267 6.456 -33.093 1.00 89.81 346 LEU A O 1
ATOM 2684 N N . ILE A 1 347 ? 24.339 5.263 -34.753 1.00 92.62 347 ILE A N 1
ATOM 2685 C CA . ILE A 1 347 ? 25.394 4.239 -34.790 1.00 92.62 347 ILE A CA 1
ATOM 2686 C C . ILE A 1 347 ? 26.525 4.577 -35.769 1.00 92.62 347 ILE A C 1
ATOM 2688 O O . ILE A 1 347 ? 27.526 3.858 -35.816 1.00 92.62 347 ILE A O 1
ATOM 2692 N N . ARG A 1 348 ? 26.409 5.669 -36.531 1.00 88.31 348 ARG A N 1
ATOM 2693 C CA . ARG A 1 348 ? 27.305 6.017 -37.645 1.00 88.31 348 ARG A CA 1
ATOM 2694 C C . ARG A 1 348 ? 28.778 6.046 -37.263 1.00 88.31 348 ARG A C 1
ATOM 2696 O O . ARG A 1 348 ? 29.625 5.566 -38.009 1.00 88.31 348 ARG A O 1
ATOM 2703 N N . THR A 1 349 ? 29.087 6.630 -36.108 1.00 83.25 349 THR A N 1
ATOM 2704 C CA . THR A 1 349 ? 30.462 6.779 -35.605 1.00 83.25 349 THR A CA 1
ATOM 2705 C C . THR A 1 349 ? 30.848 5.691 -34.607 1.00 83.25 349 THR A C 1
ATOM 2707 O O . THR A 1 349 ? 31.910 5.778 -33.998 1.00 83.25 349 THR A O 1
ATOM 2710 N N . SER A 1 350 ? 29.986 4.693 -34.400 1.00 84.69 350 SER A N 1
ATOM 2711 C CA . SER A 1 350 ? 30.250 3.593 -33.477 1.00 84.69 350 SER A CA 1
ATOM 2712 C C . SER A 1 350 ? 31.141 2.520 -34.110 1.00 84.69 350 SER A C 1
ATOM 2714 O O . SER A 1 350 ? 31.229 2.382 -35.337 1.00 84.69 350 SER A O 1
ATOM 2716 N N . GLN A 1 351 ? 31.785 1.726 -33.254 1.00 84.19 351 GLN A N 1
ATOM 2717 C CA . GLN A 1 351 ? 32.479 0.497 -33.646 1.00 84.19 351 GLN A CA 1
ATOM 2718 C C . GLN A 1 351 ? 31.515 -0.524 -34.265 1.00 84.19 351 GLN A C 1
ATOM 2720 O O . GLN A 1 351 ? 30.322 -0.277 -34.398 1.00 84.19 351 GLN A O 1
ATOM 2725 N N . ASP A 1 352 ? 32.015 -1.690 -34.668 1.00 88.56 352 ASP A N 1
ATOM 2726 C CA . ASP A 1 352 ? 31.189 -2.751 -35.260 1.00 88.56 352 ASP A CA 1
ATOM 2727 C C . ASP A 1 352 ? 30.137 -3.322 -34.304 1.00 88.56 352 ASP A C 1
ATOM 2729 O O . ASP A 1 352 ? 29.151 -3.898 -34.762 1.00 88.56 352 ASP A O 1
ATOM 2733 N N . THR A 1 353 ? 30.339 -3.178 -32.991 1.00 92.69 353 THR A N 1
ATOM 2734 C CA . THR A 1 353 ? 29.400 -3.651 -31.968 1.00 92.69 353 THR A CA 1
ATOM 2735 C C . THR A 1 353 ? 28.919 -2.497 -31.094 1.00 92.69 353 THR A C 1
ATOM 2737 O O . THR A 1 353 ? 29.727 -1.732 -30.567 1.00 92.69 353 THR A O 1
ATOM 2740 N N . VAL A 1 354 ? 27.601 -2.401 -30.927 1.00 95.00 354 VAL A N 1
ATOM 2741 C CA . VAL A 1 354 ? 26.905 -1.455 -30.048 1.00 95.00 354 VAL A CA 1
ATOM 2742 C C . VAL A 1 354 ? 26.306 -2.231 -28.881 1.00 95.00 354 VAL A C 1
ATOM 2744 O O . VAL A 1 354 ? 25.675 -3.272 -29.081 1.00 95.00 354 VAL A O 1
ATOM 2747 N N . PHE A 1 355 ? 26.497 -1.727 -27.665 1.00 96.31 355 PHE A N 1
ATOM 2748 C CA . PHE A 1 355 ? 26.031 -2.378 -26.446 1.00 96.31 355 PHE A CA 1
ATOM 2749 C C . PHE A 1 355 ? 24.840 -1.643 -25.844 1.00 96.31 355 PHE A C 1
ATOM 2751 O O . PHE A 1 355 ? 24.808 -0.414 -25.798 1.00 96.31 355 PHE A O 1
ATOM 2758 N N . LEU A 1 356 ? 23.865 -2.416 -25.380 1.00 97.06 356 LEU A N 1
ATOM 2759 C CA . LEU A 1 356 ? 22.626 -1.944 -24.786 1.00 97.06 356 LEU A CA 1
ATOM 2760 C C . LEU A 1 356 ? 22.628 -2.323 -23.307 1.00 97.06 356 LEU A C 1
ATOM 2762 O O . LEU A 1 356 ? 22.837 -3.482 -22.941 1.00 97.06 356 LEU A O 1
ATOM 2766 N N . LEU A 1 357 ? 22.366 -1.340 -22.458 1.00 94.50 357 LEU A N 1
ATOM 2767 C CA . LEU A 1 357 ? 22.334 -1.487 -21.012 1.00 94.50 357 LEU A CA 1
ATOM 2768 C C . LEU A 1 357 ? 20.977 -1.039 -20.491 1.00 94.50 357 LEU A C 1
ATOM 2770 O O . LEU A 1 357 ? 20.480 0.017 -20.868 1.00 94.50 357 LEU A O 1
ATOM 2774 N N . CYS A 1 358 ? 20.390 -1.821 -19.595 1.00 87.06 358 CYS A N 1
ATOM 2775 C CA . CYS A 1 358 ? 19.283 -1.363 -18.768 1.00 87.06 358 CYS A CA 1
ATOM 2776 C C . CYS A 1 358 ? 19.551 -1.710 -17.301 1.00 87.06 358 CYS A C 1
ATOM 2778 O O . CYS A 1 358 ? 20.673 -2.065 -16.937 1.00 87.06 358 CYS A O 1
ATOM 2780 N N . HIS A 1 359 ? 18.534 -1.628 -16.447 1.00 78.00 359 HIS A N 1
ATOM 2781 C CA . HIS A 1 359 ? 18.697 -1.928 -15.030 1.00 78.00 359 HIS A CA 1
ATOM 2782 C C . HIS A 1 359 ? 19.081 -3.404 -14.780 1.00 78.00 359 HIS A C 1
ATOM 2784 O O . HIS A 1 359 ? 20.046 -3.653 -14.063 1.00 78.00 359 HIS A O 1
ATOM 2790 N N . ARG A 1 360 ? 18.400 -4.375 -15.422 1.00 76.25 360 ARG A N 1
ATOM 2791 C CA . ARG A 1 360 ? 18.557 -5.834 -15.156 1.00 76.25 360 ARG A CA 1
ATOM 2792 C C . ARG A 1 360 ? 18.779 -6.729 -16.378 1.00 76.25 360 ARG A C 1
ATOM 2794 O O . ARG A 1 360 ? 18.710 -7.950 -16.280 1.00 76.25 360 ARG A O 1
ATOM 2801 N N . GLY A 1 361 ? 19.005 -6.148 -17.548 1.00 80.31 361 GLY A N 1
ATOM 2802 C CA . GLY A 1 361 ? 19.153 -6.922 -18.782 1.00 80.31 361 GLY A CA 1
ATOM 2803 C C . GLY A 1 361 ? 17.826 -7.371 -19.413 1.00 80.31 361 GLY A C 1
ATOM 2804 O O . GLY A 1 361 ? 17.823 -8.310 -20.198 1.00 80.31 361 GLY A O 1
ATOM 2805 N N . ASN A 1 362 ? 16.691 -6.765 -19.047 1.00 76.56 362 ASN A N 1
ATOM 2806 C CA . ASN A 1 362 ? 15.362 -7.062 -19.600 1.00 76.56 362 ASN A CA 1
ATOM 2807 C C . ASN A 1 362 ? 15.043 -6.134 -20.785 1.00 76.56 362 ASN A C 1
ATOM 2809 O O . ASN A 1 362 ? 15.035 -6.567 -21.935 1.00 76.56 362 ASN A O 1
ATOM 2813 N N . ASP A 1 363 ? 14.889 -4.836 -20.525 1.00 78.69 363 ASP A N 1
ATOM 2814 C CA . ASP A 1 363 ? 14.617 -3.821 -21.558 1.00 78.69 363 ASP A CA 1
ATOM 2815 C C . ASP A 1 363 ? 15.714 -3.715 -22.624 1.00 78.69 363 ASP A C 1
ATOM 2817 O O . ASP A 1 363 ? 15.440 -3.438 -23.792 1.00 78.69 363 ASP A O 1
ATOM 2821 N N . SER A 1 364 ? 16.966 -3.983 -22.249 1.00 88.19 364 SER A N 1
ATOM 2822 C CA . SER A 1 364 ? 18.088 -4.007 -23.187 1.00 88.19 364 SER A CA 1
ATOM 2823 C C . SER A 1 364 ? 17.955 -5.128 -24.220 1.00 88.19 364 SER A C 1
ATOM 2825 O O . SER A 1 364 ? 18.396 -4.950 -25.353 1.00 88.19 364 SER A O 1
ATOM 2827 N N . GLN A 1 365 ? 17.292 -6.242 -23.888 1.00 89.56 365 GLN A N 1
ATOM 2828 C CA . GLN A 1 365 ? 17.002 -7.287 -24.870 1.00 89.56 365 GLN A CA 1
ATOM 2829 C C . GLN A 1 365 ? 15.974 -6.827 -25.907 1.00 89.56 365 GLN A C 1
ATOM 2831 O O . GLN A 1 365 ? 16.140 -7.082 -27.101 1.00 89.56 365 GLN A O 1
ATOM 2836 N N . LEU A 1 366 ? 14.933 -6.112 -25.468 1.00 78.25 366 LEU A N 1
ATOM 2837 C CA . LEU A 1 366 ? 13.931 -5.531 -26.366 1.00 78.25 366 LEU A CA 1
ATOM 2838 C C . LEU A 1 366 ? 14.568 -4.500 -27.307 1.00 78.25 366 LEU A C 1
ATOM 2840 O O . LEU A 1 366 ? 14.297 -4.513 -28.507 1.00 78.25 366 LEU A O 1
ATOM 2844 N N . ALA A 1 367 ? 15.471 -3.669 -26.778 1.00 87.94 367 ALA A N 1
ATOM 2845 C CA . ALA A 1 367 ? 16.248 -2.711 -27.559 1.00 87.94 367 ALA A CA 1
ATOM 2846 C C . ALA A 1 367 ? 17.094 -3.388 -28.651 1.00 87.94 367 ALA A C 1
ATOM 2848 O O . ALA A 1 367 ? 17.045 -2.977 -29.810 1.00 87.94 367 ALA A O 1
ATOM 2849 N N . VAL A 1 368 ? 17.839 -4.445 -28.307 1.00 94.88 368 VAL A N 1
ATOM 2850 C CA . VAL A 1 368 ? 18.641 -5.208 -29.281 1.00 94.88 368 VAL A CA 1
ATOM 2851 C C . VAL A 1 368 ? 17.760 -5.828 -30.355 1.00 94.88 368 VAL A C 1
ATOM 2853 O O . VAL A 1 368 ? 18.090 -5.734 -31.535 1.00 94.88 368 VAL A O 1
ATOM 2856 N N . LYS A 1 369 ? 16.638 -6.445 -29.967 1.00 90.75 369 LYS A N 1
ATOM 2857 C CA . LYS A 1 369 ? 15.710 -7.066 -30.915 1.00 90.75 369 LYS A CA 1
ATOM 2858 C C . LYS A 1 369 ? 15.205 -6.048 -31.940 1.00 90.75 369 LYS A C 1
ATOM 2860 O O . LYS A 1 369 ? 15.316 -6.299 -33.136 1.00 90.75 369 LYS A O 1
ATOM 2865 N N . PHE A 1 370 ? 14.739 -4.890 -31.474 1.00 90.19 370 PHE A N 1
ATOM 2866 C CA . PHE A 1 370 ? 14.291 -3.798 -32.337 1.00 90.19 370 PHE A CA 1
ATOM 2867 C C . PHE A 1 370 ? 15.396 -3.321 -33.292 1.00 90.19 370 PHE A C 1
ATOM 2869 O O . PHE A 1 370 ? 15.191 -3.262 -34.502 1.00 90.19 370 PHE A O 1
ATOM 2876 N N . LEU A 1 371 ? 16.601 -3.048 -32.782 1.00 94.44 371 LEU A N 1
ATOM 2877 C CA . LEU A 1 371 ? 17.716 -2.578 -33.613 1.00 94.44 371 LEU A CA 1
ATOM 2878 C C . LEU A 1 371 ? 18.144 -3.614 -34.665 1.00 94.44 371 LEU A C 1
ATOM 2880 O O . LEU A 1 371 ? 18.430 -3.252 -35.807 1.00 94.44 371 LEU A O 1
ATOM 2884 N N . ASN A 1 372 ? 18.117 -4.901 -34.310 1.00 92.69 372 ASN A N 1
ATOM 2885 C CA . ASN A 1 372 ? 18.385 -6.007 -35.228 1.00 92.69 372 ASN A CA 1
ATOM 2886 C C . ASN A 1 372 ? 17.316 -6.165 -36.321 1.00 92.69 372 ASN A C 1
ATOM 2888 O O . ASN A 1 372 ? 17.633 -6.690 -37.392 1.00 92.69 372 ASN A O 1
ATOM 2892 N N . GLU A 1 373 ? 16.066 -5.785 -36.056 1.00 91.62 373 GLU A N 1
ATOM 2893 C CA . GLU A 1 373 ? 14.988 -5.751 -37.053 1.00 91.62 373 GLU A CA 1
ATOM 2894 C C . GLU A 1 373 ? 15.134 -4.539 -37.987 1.00 91.62 373 GLU A C 1
ATOM 2896 O O . GLU A 1 373 ? 14.851 -4.651 -39.179 1.00 91.62 373 GLU A O 1
ATOM 2901 N N . MET A 1 374 ? 15.654 -3.420 -37.473 1.00 89.19 374 MET A N 1
ATOM 2902 C CA . MET A 1 374 ? 15.849 -2.186 -38.236 1.00 89.19 374 MET A CA 1
ATOM 2903 C C . MET A 1 374 ? 17.051 -2.220 -39.185 1.00 89.19 374 MET A C 1
ATOM 2905 O O . MET A 1 374 ? 16.948 -1.770 -40.325 1.00 89.19 374 MET A O 1
ATOM 2909 N N . THR A 1 375 ? 18.208 -2.718 -38.740 1.00 91.06 375 THR A N 1
ATOM 2910 C CA . THR A 1 375 ? 19.437 -2.700 -39.545 1.00 91.06 375 THR A CA 1
ATOM 2911 C C . THR A 1 375 ? 20.367 -3.868 -39.230 1.00 91.06 375 THR A C 1
ATOM 2913 O O . THR A 1 375 ? 20.343 -4.449 -38.147 1.00 91.06 375 THR A O 1
ATOM 2916 N N . LYS A 1 376 ? 21.216 -4.213 -40.204 1.00 90.12 376 LYS A N 1
ATOM 2917 C CA . LYS A 1 376 ? 22.296 -5.208 -40.080 1.00 90.12 376 LYS A CA 1
ATOM 2918 C C . LYS A 1 376 ? 23.692 -4.594 -40.216 1.00 90.12 376 LYS A C 1
ATOM 2920 O O . LYS A 1 376 ? 24.668 -5.329 -40.316 1.00 90.12 376 LYS A O 1
ATOM 2925 N N . GLU A 1 377 ? 23.795 -3.264 -40.243 1.00 89.75 377 GLU A N 1
ATOM 2926 C CA . GLU A 1 377 ? 25.075 -2.558 -40.403 1.00 89.75 377 GLU A CA 1
ATOM 2927 C C . GLU A 1 377 ? 26.043 -2.798 -39.242 1.00 89.75 377 GLU A C 1
ATOM 2929 O O . GLU A 1 377 ? 27.257 -2.805 -39.441 1.00 89.75 377 GLU A O 1
ATOM 2934 N N . LYS A 1 378 ? 25.506 -3.002 -38.037 1.00 92.44 378 LYS A N 1
ATOM 2935 C CA . LYS A 1 378 ? 26.253 -3.207 -36.795 1.00 92.44 378 LYS A CA 1
ATOM 2936 C C . LYS A 1 378 ? 25.722 -4.425 -36.051 1.00 92.44 378 LYS A C 1
ATOM 2938 O O . LYS A 1 378 ? 24.603 -4.876 -36.290 1.00 92.44 378 LYS A O 1
ATOM 2943 N N . LYS A 1 379 ? 26.534 -4.955 -35.138 1.00 94.81 379 LYS A N 1
ATOM 2944 C CA . LYS A 1 379 ? 26.117 -5.978 -34.174 1.00 94.81 379 LYS A CA 1
ATOM 2945 C C . LYS A 1 379 ? 25.585 -5.295 -32.924 1.00 94.81 379 LYS A C 1
ATOM 2947 O O . LYS A 1 379 ? 26.238 -4.402 -32.392 1.00 94.81 379 LYS A O 1
ATOM 2952 N N . PHE A 1 380 ? 24.442 -5.743 -32.430 1.00 96.56 380 PHE A N 1
ATOM 2953 C CA . PHE A 1 380 ? 23.840 -5.223 -31.206 1.00 96.56 380 PHE A CA 1
ATOM 2954 C C . PHE A 1 380 ? 23.910 -6.288 -30.125 1.00 96.56 380 PHE A C 1
ATOM 2956 O O . PHE A 1 380 ? 23.564 -7.438 -30.384 1.00 96.56 380 PHE A O 1
ATOM 2963 N N . LYS A 1 381 ? 24.375 -5.913 -28.931 1.00 97.12 381 LYS A N 1
ATOM 2964 C CA . LYS A 1 381 ? 24.446 -6.831 -27.793 1.00 97.12 381 LYS A CA 1
ATOM 2965 C C . LYS A 1 381 ? 23.876 -6.225 -26.529 1.00 97.12 381 LYS A C 1
ATOM 2967 O O . LYS A 1 381 ? 24.159 -5.067 -26.238 1.00 97.12 381 LYS A O 1
ATOM 2972 N N . ASP A 1 382 ? 23.135 -7.000 -25.749 1.00 96.19 382 ASP A N 1
ATOM 2973 C CA . ASP A 1 382 ? 22.712 -6.574 -24.415 1.00 96.19 382 ASP A CA 1
ATOM 2974 C C . ASP A 1 382 ? 23.734 -6.992 -23.351 1.00 96.19 382 ASP A C 1
ATOM 2976 O O . ASP A 1 382 ? 24.449 -7.985 -23.504 1.00 96.19 382 ASP A O 1
ATOM 2980 N N . ILE A 1 383 ? 23.806 -6.229 -22.263 1.00 93.81 383 ILE A N 1
ATOM 2981 C CA . ILE A 1 383 ? 24.587 -6.608 -21.084 1.00 93.81 383 ILE A CA 1
ATOM 2982 C C . ILE A 1 383 ? 23.689 -7.419 -20.143 1.00 93.81 383 ILE A C 1
ATOM 2984 O O . ILE A 1 383 ? 22.740 -6.891 -19.557 1.00 93.81 383 ILE A O 1
ATOM 2988 N N . ILE A 1 384 ? 24.010 -8.706 -19.985 1.00 90.50 384 ILE A N 1
ATOM 2989 C CA . ILE A 1 384 ? 23.286 -9.646 -19.120 1.00 90.50 384 ILE A CA 1
ATOM 2990 C C . ILE A 1 384 ? 23.331 -9.143 -17.677 1.00 90.50 384 ILE A C 1
ATOM 2992 O O . ILE A 1 384 ? 24.401 -8.805 -17.174 1.00 90.50 384 ILE A O 1
ATOM 2996 N N . GLY A 1 385 ? 22.164 -9.099 -17.027 1.00 77.12 385 GLY A N 1
ATOM 2997 C CA . GLY A 1 385 ? 22.015 -8.609 -15.654 1.00 77.12 385 GLY A CA 1
ATOM 2998 C C . GLY A 1 385 ? 22.086 -7.084 -15.519 1.00 77.12 385 GLY A C 1
ATOM 2999 O O . GLY A 1 385 ? 21.832 -6.549 -14.443 1.00 77.12 385 GLY A O 1
ATOM 3000 N N . GLY A 1 386 ? 22.346 -6.369 -16.619 1.00 88.75 386 GLY A N 1
ATOM 3001 C CA . GLY A 1 386 ? 22.309 -4.916 -16.684 1.00 88.75 386 GLY A CA 1
ATOM 3002 C C . GLY A 1 386 ? 23.256 -4.233 -15.698 1.00 88.75 386 GLY A C 1
ATOM 3003 O O . GLY A 1 386 ? 24.360 -4.699 -15.415 1.00 88.75 386 GLY A O 1
ATOM 3004 N N . LEU A 1 387 ? 22.812 -3.088 -15.188 1.00 86.38 387 LEU A N 1
ATOM 3005 C CA . LEU A 1 387 ? 23.558 -2.308 -14.212 1.00 86.38 387 LEU A CA 1
ATOM 3006 C C . LEU A 1 387 ? 23.594 -2.981 -12.830 1.00 86.38 387 LEU A C 1
ATOM 3008 O O . LEU A 1 387 ? 24.528 -2.745 -12.069 1.00 86.38 387 LEU A O 1
ATOM 3012 N N . GLN A 1 388 ? 22.608 -3.823 -12.505 1.00 80.44 388 GLN A N 1
ATOM 3013 C CA . GLN A 1 388 ? 22.582 -4.571 -11.245 1.00 80.44 388 GLN A CA 1
ATOM 3014 C C . GLN A 1 388 ? 23.801 -5.496 -11.139 1.00 80.44 388 GLN A C 1
ATOM 3016 O O . GLN A 1 388 ? 24.609 -5.369 -10.221 1.00 80.44 388 GLN A O 1
ATOM 3021 N N . ASP A 1 389 ? 24.005 -6.347 -12.146 1.00 84.12 389 ASP A N 1
ATOM 3022 C CA . ASP A 1 389 ? 25.178 -7.221 -12.199 1.00 84.12 389 ASP A CA 1
ATOM 3023 C C . ASP A 1 389 ? 26.486 -6.418 -12.268 1.00 84.12 389 ASP A C 1
ATOM 3025 O O . ASP A 1 389 ? 27.521 -6.875 -11.775 1.00 84.12 389 ASP A O 1
ATOM 3029 N N . TRP A 1 390 ? 26.461 -5.214 -12.851 1.00 86.81 390 TRP A N 1
ATOM 3030 C CA . TRP A 1 390 ? 27.604 -4.305 -12.814 1.00 86.81 390 TRP A CA 1
ATOM 3031 C C . TRP A 1 390 ? 27.968 -3.899 -11.388 1.00 86.81 390 TRP A C 1
ATOM 3033 O O . TRP A 1 390 ? 29.134 -4.014 -11.003 1.00 86.81 390 TRP A O 1
ATOM 3043 N N . ALA A 1 391 ? 26.995 -3.456 -10.593 1.00 81.75 391 ALA A N 1
ATOM 3044 C CA . ALA A 1 391 ? 27.241 -3.096 -9.202 1.00 81.75 391 ALA A CA 1
ATOM 3045 C C . ALA A 1 391 ? 27.760 -4.288 -8.393 1.00 81.75 391 ALA A C 1
ATOM 3047 O O . ALA A 1 391 ? 28.761 -4.189 -7.684 1.00 81.75 391 ALA A O 1
ATOM 3048 N N . ASP A 1 392 ? 27.147 -5.456 -8.564 1.00 77.88 392 ASP A N 1
ATOM 3049 C CA . ASP A 1 392 ? 27.501 -6.637 -7.779 1.00 77.88 392 ASP A CA 1
ATOM 3050 C C . ASP A 1 392 ? 28.913 -7.163 -8.091 1.00 77.88 392 ASP A C 1
ATOM 3052 O O . ASP A 1 392 ? 29.632 -7.650 -7.200 1.00 77.88 392 ASP A O 1
ATOM 3056 N N . GLN A 1 393 ? 29.321 -7.069 -9.361 1.00 81.94 393 GLN A N 1
ATOM 3057 C CA . GLN A 1 393 ? 30.529 -7.717 -9.874 1.00 81.94 393 GLN A CA 1
ATOM 3058 C C . GLN A 1 393 ? 31.709 -6.770 -10.116 1.00 81.94 393 GLN A C 1
ATOM 3060 O O . GLN A 1 393 ? 32.847 -7.243 -10.111 1.00 81.94 393 GLN A O 1
ATOM 3065 N N . VAL A 1 394 ? 31.465 -5.477 -10.341 1.00 81.88 394 VAL A N 1
ATOM 3066 C CA . VAL A 1 394 ? 32.486 -4.506 -10.775 1.00 81.88 394 VAL A CA 1
ATOM 3067 C C . VAL A 1 394 ? 32.623 -3.365 -9.777 1.00 81.88 394 VAL A C 1
ATOM 3069 O O . VAL A 1 394 ? 33.723 -3.125 -9.284 1.00 81.88 394 VAL A O 1
ATOM 3072 N N . ASP A 1 395 ? 31.522 -2.685 -9.456 1.00 76.69 395 ASP A N 1
ATOM 3073 C CA . ASP A 1 395 ? 31.522 -1.520 -8.569 1.00 76.69 395 ASP A CA 1
ATOM 3074 C C . ASP A 1 395 ? 30.439 -1.633 -7.496 1.00 76.69 395 ASP A C 1
ATOM 3076 O O . ASP A 1 395 ? 29.338 -1.104 -7.629 1.00 76.69 395 ASP A O 1
ATOM 3080 N N . ARG A 1 396 ? 30.787 -2.282 -6.380 1.00 70.38 396 ARG A N 1
ATOM 3081 C CA . ARG A 1 396 ? 29.884 -2.441 -5.227 1.00 70.38 396 ARG A CA 1
ATOM 3082 C C . ARG A 1 396 ? 29.545 -1.126 -4.520 1.00 70.38 396 ARG A C 1
ATOM 3084 O O . ARG A 1 396 ? 28.716 -1.133 -3.616 1.00 70.38 396 ARG A O 1
ATOM 3091 N N . GLY A 1 397 ? 30.220 -0.028 -4.868 1.00 60.44 397 GLY A N 1
ATOM 3092 C CA . GLY A 1 397 ? 29.888 1.318 -4.407 1.00 60.44 397 GLY A CA 1
ATOM 3093 C C . GLY A 1 397 ? 28.880 2.032 -5.310 1.00 60.44 397 GLY A C 1
ATOM 3094 O O . GLY A 1 397 ? 28.387 3.096 -4.934 1.00 60.44 397 GLY A O 1
ATOM 3095 N N . MET A 1 398 ? 28.563 1.470 -6.481 1.00 68.56 398 MET A N 1
ATOM 3096 C CA . MET A 1 398 ? 27.590 2.033 -7.407 1.00 68.56 398 MET A CA 1
ATOM 3097 C C . MET A 1 398 ? 26.179 1.878 -6.836 1.00 68.56 398 MET A C 1
ATOM 3099 O O . MET A 1 398 ? 25.746 0.776 -6.507 1.00 68.56 398 MET A O 1
ATOM 3103 N N . ALA A 1 399 ? 25.448 2.989 -6.732 1.00 60.84 399 ALA A N 1
ATOM 3104 C CA . ALA A 1 399 ? 24.084 3.021 -6.207 1.00 60.84 399 ALA A CA 1
ATOM 3105 C C . ALA A 1 399 ? 23.081 2.451 -7.226 1.00 60.84 399 ALA A C 1
ATOM 3107 O O . ALA A 1 399 ? 22.329 3.191 -7.859 1.00 60.84 399 ALA A O 1
ATOM 3108 N N . VAL A 1 400 ? 23.113 1.136 -7.424 1.00 55.56 400 VAL A N 1
ATOM 3109 C CA . VAL A 1 400 ? 22.191 0.397 -8.288 1.00 55.56 400 VAL A CA 1
ATOM 3110 C C . VAL A 1 400 ? 21.261 -0.384 -7.368 1.00 55.56 400 VAL A C 1
ATOM 3112 O O . VAL A 1 400 ? 21.641 -1.404 -6.809 1.00 55.56 400 VAL A O 1
ATOM 3115 N N . GLU A 1 401 ? 20.089 0.179 -7.080 1.00 58.56 401 GLU A N 1
ATOM 3116 C CA . GLU A 1 401 ? 19.184 -0.360 -6.056 1.00 58.56 401 GLU A CA 1
ATOM 3117 C C . GLU A 1 401 ? 18.370 -1.572 -6.546 1.00 58.56 401 GLU A C 1
ATOM 3119 O O . GLU A 1 401 ? 17.896 -1.601 -7.680 1.00 58.56 401 GLU A O 1
ATOM 3124 N N . GLU A 1 402 ? 18.110 -2.527 -5.643 1.00 40.72 402 GLU A N 1
ATOM 3125 C CA . GLU A 1 402 ? 17.332 -3.757 -5.878 1.00 40.72 402 GLU A CA 1
ATOM 3126 C C . GLU A 1 402 ? 15.813 -3.539 -6.110 1.00 40.72 402 GLU A C 1
ATOM 3128 O O . GLU A 1 402 ? 15.097 -4.521 -6.330 1.00 40.72 402 GLU A O 1
ATOM 3133 N N . SER A 1 403 ? 15.293 -2.305 -6.119 1.00 37.53 403 SER A N 1
ATOM 3134 C CA . SER A 1 403 ? 13.840 -2.048 -6.202 1.00 37.53 403 SER A CA 1
ATOM 3135 C C . SER A 1 403 ? 13.450 -0.648 -6.712 1.00 37.53 403 SER A C 1
ATOM 3137 O O . SER A 1 403 ? 12.517 -0.035 -6.188 1.00 37.53 403 SER A O 1
ATOM 3139 N N . VAL A 1 404 ? 14.155 -0.119 -7.716 1.00 35.44 404 VAL A N 1
ATOM 3140 C CA . VAL A 1 404 ? 13.611 0.951 -8.578 1.00 35.44 404 VAL A CA 1
ATOM 3141 C C . VAL A 1 404 ? 12.832 0.235 -9.686 1.00 35.44 404 VAL A C 1
ATOM 3143 O O . VAL A 1 404 ? 13.267 -0.792 -10.183 1.00 35.44 404 VAL A O 1
ATOM 3146 N N . GLY A 1 405 ? 11.674 0.653 -10.142 1.00 35.91 405 GLY A N 1
ATOM 3147 C CA . GLY A 1 405 ? 10.984 1.898 -9.913 1.00 35.91 405 GLY A CA 1
ATOM 3148 C C . GLY A 1 405 ? 10.701 2.582 -11.244 1.00 35.91 405 GLY A C 1
ATOM 3149 O O . GLY A 1 405 ? 10.781 3.802 -11.260 1.00 35.91 405 GLY A O 1
ATOM 3150 N N . PHE A 1 406 ? 10.407 1.835 -12.330 1.00 35.16 406 PHE A N 1
ATOM 3151 C CA . PHE A 1 406 ? 9.227 1.937 -13.232 1.00 35.16 406 PHE A CA 1
ATOM 3152 C C . PHE A 1 406 ? 8.324 3.188 -13.289 1.00 35.16 406 PHE A C 1
ATOM 3154 O O . PHE A 1 406 ? 7.133 3.043 -13.565 1.00 35.16 406 PHE A O 1
ATOM 3161 N N . ALA A 1 407 ? 8.782 4.393 -12.967 1.00 34.06 407 ALA A N 1
ATOM 3162 C CA . ALA A 1 407 ? 7.914 5.556 -12.910 1.00 34.06 407 ALA A CA 1
ATOM 3163 C C . ALA A 1 407 ? 7.745 6.120 -14.325 1.00 34.06 407 ALA A C 1
ATOM 3165 O O . ALA A 1 407 ? 8.601 6.848 -14.833 1.00 34.06 407 ALA A O 1
ATOM 3166 N N . VAL A 1 408 ? 6.631 5.781 -14.980 1.00 39.62 408 VAL A N 1
ATOM 3167 C CA . VAL A 1 408 ? 6.240 6.399 -16.251 1.00 39.62 408 VAL A CA 1
ATOM 3168 C C . VAL A 1 408 ? 5.690 7.794 -15.955 1.00 39.62 408 VAL A C 1
ATOM 3170 O O . VAL A 1 408 ? 4.499 7.978 -15.719 1.00 39.62 408 VAL A O 1
ATOM 3173 N N . TYR A 1 409 ? 6.567 8.797 -15.936 1.00 48.09 409 TYR A N 1
ATOM 3174 C CA . TYR A 1 409 ? 6.148 10.191 -15.804 1.00 48.09 409 TYR A CA 1
ATOM 3175 C C . TYR A 1 409 ? 5.579 10.700 -17.136 1.00 48.09 409 TYR A C 1
ATOM 3177 O O . TYR A 1 409 ? 6.293 10.670 -18.144 1.00 48.09 409 TYR A O 1
ATOM 3185 N N . PRO A 1 410 ? 4.326 11.192 -17.180 1.00 64.69 410 PRO A N 1
ATOM 3186 C CA . PRO A 1 410 ? 3.801 11.814 -18.384 1.00 64.69 410 PRO A CA 1
ATOM 3187 C C . PRO A 1 410 ? 4.613 13.065 -18.732 1.00 64.69 410 PRO A C 1
ATOM 3189 O O . PRO A 1 410 ? 5.009 13.830 -17.851 1.00 64.69 410 PRO A O 1
ATOM 3192 N N . LEU A 1 411 ? 4.827 13.307 -20.024 1.00 67.00 411 LEU A N 1
ATOM 3193 C CA . LEU A 1 411 ? 5.420 14.555 -20.498 1.00 67.00 411 LEU A CA 1
ATOM 3194 C C . LEU A 1 411 ? 4.528 15.723 -20.062 1.00 67.00 411 LEU A C 1
ATOM 3196 O O . LEU A 1 411 ? 3.316 15.669 -20.253 1.00 67.00 411 LEU A O 1
ATOM 3200 N N . SER A 1 412 ? 5.113 16.798 -19.528 1.00 74.50 412 SER A N 1
ATOM 3201 C CA . SER A 1 412 ? 4.383 18.021 -19.139 1.00 74.50 412 SER A CA 1
ATOM 3202 C C . SER A 1 412 ? 3.809 18.809 -20.331 1.00 74.50 412 SER A C 1
ATOM 3204 O O . SER A 1 412 ? 3.156 19.838 -20.156 1.00 74.50 412 SER A O 1
ATOM 3206 N N . GLY A 1 413 ? 4.071 18.328 -21.545 1.00 76.56 413 GLY A N 1
ATOM 3207 C CA . GLY A 1 413 ? 3.508 18.782 -22.805 1.00 76.56 413 GLY A CA 1
ATOM 3208 C C . GLY A 1 413 ? 4.189 18.088 -23.983 1.00 76.56 413 GLY A C 1
ATOM 3209 O O . GLY A 1 413 ? 5.257 17.487 -23.838 1.00 76.56 413 GLY A O 1
ATOM 3210 N N . CYS A 1 414 ? 3.580 18.159 -25.159 1.00 81.12 414 CYS A N 1
ATOM 3211 C CA . CYS A 1 414 ? 4.158 17.672 -26.405 1.00 81.12 414 CYS A CA 1
ATOM 3212 C C . CYS A 1 414 ? 3.783 18.577 -27.598 1.00 81.12 414 CYS A C 1
ATOM 3214 O O . CYS A 1 414 ? 2.827 19.349 -27.517 1.00 81.12 414 CYS A O 1
ATOM 3216 N N . PRO A 1 415 ? 4.489 18.485 -28.743 1.00 89.44 415 PRO A N 1
ATOM 3217 C CA . PRO A 1 415 ? 4.179 19.286 -29.937 1.00 89.44 415 PRO A CA 1
ATOM 3218 C C . PRO A 1 415 ? 2.750 19.107 -30.477 1.00 89.44 415 PRO A C 1
ATOM 3220 O O . PRO A 1 415 ? 2.292 19.907 -31.286 1.00 89.44 415 PRO A O 1
ATOM 3223 N N . HIS A 1 416 ? 2.051 18.060 -30.035 1.00 92.06 416 HIS A N 1
ATOM 3224 C CA . HIS A 1 416 ? 0.703 17.718 -30.472 1.00 92.06 416 HIS A CA 1
ATOM 3225 C C . HIS A 1 416 ? -0.383 18.267 -29.540 1.00 92.06 416 HIS A C 1
ATOM 3227 O O . HIS A 1 416 ? -1.559 18.082 -29.838 1.00 92.06 416 HIS A O 1
ATOM 3233 N N . ASP A 1 417 ? -0.038 18.953 -28.444 1.00 88.06 417 ASP A N 1
ATOM 3234 C CA . ASP A 1 417 ? -1.020 19.441 -27.462 1.00 88.06 417 ASP A CA 1
ATOM 3235 C C . ASP A 1 417 ? -2.075 20.370 -28.089 1.00 88.06 417 ASP A C 1
ATOM 3237 O O . ASP A 1 417 ? -3.219 20.404 -27.645 1.00 88.06 417 ASP A O 1
ATOM 3241 N N . ASP A 1 418 ? -1.700 21.094 -29.147 1.00 89.75 418 ASP A N 1
ATOM 3242 C CA . ASP A 1 418 ? -2.574 22.003 -29.901 1.00 89.75 418 ASP A CA 1
ATOM 3243 C C . ASP A 1 418 ? -3.499 21.299 -30.910 1.00 89.75 418 ASP A C 1
ATOM 3245 O O . ASP A 1 418 ? -4.313 21.950 -31.560 1.00 89.75 418 ASP A O 1
ATOM 3249 N N . THR A 1 419 ? -3.407 19.972 -31.046 1.00 91.31 419 THR A N 1
ATOM 3250 C CA . THR A 1 419 ? -4.274 19.177 -31.941 1.00 91.31 419 THR A CA 1
ATOM 3251 C C . THR A 1 419 ? -5.595 18.756 -31.295 1.00 91.31 419 THR A C 1
ATOM 3253 O O . THR A 1 419 ? -6.425 18.109 -31.942 1.00 91.31 419 THR A O 1
ATOM 3256 N N . VAL A 1 420 ? -5.795 19.100 -30.019 1.00 92.38 420 VAL A N 1
ATOM 3257 C CA . VAL A 1 420 ? -7.029 18.810 -29.287 1.00 92.38 420 VAL A CA 1
ATOM 3258 C C . VAL A 1 420 ? -8.146 19.730 -29.761 1.00 92.38 420 VAL A C 1
ATOM 3260 O O . VAL A 1 420 ? -8.019 20.953 -29.742 1.00 92.38 420 VAL A O 1
ATOM 3263 N N . ALA A 1 421 ? -9.253 19.128 -30.182 1.00 93.50 421 ALA A N 1
ATOM 3264 C CA . ALA A 1 421 ? -10.451 19.836 -30.599 1.00 93.50 421 ALA A CA 1
ATOM 3265 C C . ALA A 1 421 ? -11.396 20.075 -29.404 1.00 93.50 421 ALA A C 1
ATOM 3267 O O . ALA A 1 421 ? -11.307 19.373 -28.397 1.00 93.50 421 ALA A O 1
ATOM 3268 N N . PRO A 1 422 ? -12.331 21.037 -29.491 1.00 94.38 422 PRO A N 1
ATOM 3269 C CA . PRO A 1 422 ? -13.411 21.166 -28.518 1.00 94.38 422 PRO A CA 1
ATOM 3270 C C . PRO A 1 422 ? -14.307 19.921 -28.494 1.00 94.38 422 PRO A C 1
ATOM 3272 O O . PRO A 1 422 ? -14.551 19.306 -29.533 1.00 94.38 422 PRO A O 1
ATOM 3275 N N . VAL A 1 423 ? -14.856 19.598 -27.320 1.00 94.25 423 VAL A N 1
ATOM 3276 C CA . VAL A 1 423 ? -15.799 18.482 -27.160 1.00 94.25 423 VAL A CA 1
ATOM 3277 C C . VAL A 1 423 ? -17.057 18.724 -28.013 1.00 94.25 423 VAL A C 1
ATOM 3279 O O . VAL A 1 423 ? -17.706 19.757 -27.828 1.00 94.25 423 VAL A O 1
ATOM 3282 N N . PRO A 1 424 ? -17.444 17.794 -28.911 1.00 93.81 424 PRO A N 1
ATOM 3283 C CA . PRO A 1 424 ? -18.657 17.926 -29.709 1.00 93.81 424 PRO A CA 1
ATOM 3284 C C . PRO A 1 424 ? -19.923 17.900 -28.848 1.00 93.81 424 PRO A C 1
ATOM 3286 O O . PRO A 1 424 ? -20.022 17.151 -27.872 1.00 93.81 424 PRO A O 1
ATOM 3289 N N . GLU A 1 425 ? -20.928 18.682 -29.240 1.00 92.00 425 GLU A N 1
ATOM 3290 C CA . GLU A 1 425 ? -22.233 18.672 -28.580 1.00 92.00 425 GLU A CA 1
ATOM 3291 C C . GLU A 1 425 ? -22.884 17.281 -28.689 1.00 92.00 425 GLU A C 1
ATOM 3293 O O . GLU A 1 425 ? -22.952 16.694 -29.768 1.00 92.00 425 GLU A O 1
ATOM 3298 N N . GLY A 1 426 ? -23.347 16.735 -27.561 1.00 86.62 426 GLY A N 1
ATOM 3299 C CA . GLY A 1 426 ? -24.006 15.425 -27.513 1.00 86.62 426 GLY A CA 1
ATOM 3300 C C . GLY A 1 426 ? -23.078 14.206 -27.618 1.00 86.62 426 GLY A C 1
ATOM 3301 O O . GLY A 1 426 ? -23.583 13.091 -27.721 1.00 86.62 426 GLY A O 1
ATOM 3302 N N . PHE A 1 427 ? -21.753 14.384 -27.577 1.00 93.00 427 PHE A N 1
ATOM 3303 C CA . PHE A 1 427 ? -20.803 13.267 -27.585 1.00 93.00 427 PHE A CA 1
ATOM 3304 C C . PHE A 1 427 ? -20.972 12.352 -26.355 1.00 93.00 427 PHE A C 1
ATOM 3306 O O . PHE A 1 427 ? -20.964 12.828 -25.220 1.00 93.00 427 PHE A O 1
ATOM 3313 N N . ASP A 1 428 ? -21.083 11.035 -26.569 1.00 91.38 428 ASP A N 1
ATOM 3314 C CA . ASP A 1 428 ? -21.112 10.037 -25.492 1.00 91.38 428 ASP A CA 1
ATOM 3315 C C . ASP A 1 428 ? -19.784 9.257 -25.416 1.00 91.38 428 ASP A C 1
ATOM 3317 O O . ASP A 1 428 ? -19.546 8.360 -26.227 1.00 91.38 428 ASP A O 1
ATOM 3321 N N . PRO A 1 429 ? -18.923 9.530 -24.419 1.00 90.69 429 PRO A N 1
ATOM 3322 C CA . PRO A 1 429 ? -17.649 8.843 -24.244 1.00 90.69 429 PRO A CA 1
ATOM 3323 C C . PRO A 1 429 ? -17.781 7.385 -23.775 1.00 90.69 429 PRO A C 1
ATOM 3325 O O . PRO A 1 429 ? -16.765 6.706 -23.667 1.00 90.69 429 PRO A O 1
ATOM 3328 N N . LYS A 1 430 ? -18.994 6.890 -23.473 1.00 88.75 430 LYS A N 1
ATOM 3329 C CA . LYS A 1 430 ? -19.251 5.480 -23.108 1.00 88.75 430 LYS A CA 1
ATOM 3330 C C . LYS A 1 430 ? -19.349 4.544 -24.309 1.00 88.75 430 LYS A C 1
ATOM 3332 O O . LYS A 1 430 ? -19.524 3.341 -24.110 1.00 88.75 430 LYS A O 1
ATOM 3337 N N . GLY A 1 431 ? -19.306 5.082 -25.527 1.00 86.50 431 GLY A N 1
ATOM 3338 C CA . GLY A 1 431 ? -19.459 4.287 -26.737 1.00 86.50 431 GLY A CA 1
ATOM 3339 C C . GLY A 1 431 ? -18.416 3.162 -26.841 1.00 86.50 431 GLY A C 1
ATOM 3340 O O . GLY A 1 431 ? -17.305 3.282 -26.311 1.00 86.50 431 GLY A O 1
ATOM 3341 N N . PRO A 1 432 ? -18.766 2.044 -27.496 1.00 92.62 432 PRO A N 1
ATOM 3342 C CA . PRO A 1 432 ? -17.804 1.003 -27.813 1.00 92.62 432 PRO A CA 1
ATOM 3343 C C . PRO A 1 432 ? -16.831 1.480 -28.905 1.00 92.62 432 PRO A C 1
ATOM 3345 O O . PRO A 1 432 ? -17.045 2.515 -29.537 1.00 92.62 432 PRO A O 1
ATOM 3348 N N . CYS A 1 433 ? -15.783 0.702 -29.171 1.00 91.75 433 CYS A N 1
ATOM 3349 C CA . CYS A 1 433 ? -14.929 0.913 -30.331 1.00 91.75 433 CYS A CA 1
ATOM 3350 C C . CYS A 1 433 ? -15.770 0.926 -31.616 1.00 91.75 433 CYS A C 1
ATOM 3352 O O . CYS A 1 433 ? -16.499 -0.028 -31.890 1.00 91.75 433 CYS A O 1
ATOM 3354 N N . GLU A 1 434 ? -15.624 1.968 -32.435 1.00 94.69 434 GLU A N 1
ATOM 3355 C CA . GLU A 1 434 ? -16.391 2.133 -33.678 1.00 94.69 434 GLU A CA 1
ATOM 3356 C C . GLU A 1 434 ? -16.092 1.054 -34.731 1.00 94.69 434 GLU A C 1
ATOM 3358 O O . GLU A 1 434 ? -16.908 0.828 -35.622 1.00 94.69 434 GLU A O 1
ATOM 3363 N N . THR A 1 435 ? -14.952 0.364 -34.619 1.00 91.50 435 THR A N 1
ATOM 3364 C CA . THR A 1 435 ? -14.532 -0.671 -35.574 1.00 91.50 435 THR A CA 1
ATOM 3365 C C . THR A 1 435 ? -14.941 -2.080 -35.142 1.00 91.50 435 THR A C 1
ATOM 3367 O O . THR A 1 435 ? -15.473 -2.837 -35.950 1.00 91.50 435 THR A O 1
ATOM 3370 N N . CYS A 1 436 ? -14.706 -2.458 -33.878 1.00 89.62 436 CYS A N 1
ATOM 3371 C CA . CYS A 1 436 ? -14.914 -3.835 -33.399 1.00 89.62 436 CYS A CA 1
ATOM 3372 C C . CYS A 1 436 ? -15.983 -3.995 -32.314 1.00 89.62 436 CYS A C 1
ATOM 3374 O O . CYS A 1 436 ? -16.198 -5.109 -31.844 1.00 89.62 436 CYS A O 1
ATOM 3376 N N . ALA A 1 437 ? -16.629 -2.905 -31.902 1.00 90.12 437 ALA A N 1
ATOM 3377 C CA . ALA A 1 437 ? -17.610 -2.872 -30.822 1.00 90.12 437 ALA A CA 1
ATOM 3378 C C . ALA A 1 437 ? -17.090 -3.298 -29.422 1.00 90.12 437 ALA A C 1
ATOM 3380 O O . ALA A 1 437 ? -17.901 -3.514 -28.522 1.00 90.12 437 ALA A O 1
ATOM 3381 N N . ASP A 1 438 ? -15.768 -3.376 -29.203 1.00 81.19 438 ASP A N 1
ATOM 3382 C CA . ASP A 1 438 ? -15.175 -3.628 -27.875 1.00 81.19 438 ASP A CA 1
ATOM 3383 C C . ASP A 1 438 ? -15.503 -2.493 -26.889 1.00 81.19 438 ASP A C 1
ATOM 3385 O O . ASP A 1 438 ? -15.569 -1.320 -27.266 1.00 81.19 438 ASP A O 1
ATOM 3389 N N . SER A 1 439 ? -15.731 -2.835 -25.621 1.00 82.19 439 SER A N 1
ATOM 3390 C CA . SER A 1 439 ? -16.107 -1.879 -24.573 1.00 82.19 439 SER A CA 1
ATOM 3391 C C . SER A 1 439 ? -15.223 -1.942 -23.327 1.00 82.19 439 SER A C 1
ATOM 3393 O O . SER A 1 439 ? -15.587 -1.353 -22.310 1.00 82.19 439 SER A O 1
ATOM 3395 N N . GLU A 1 440 ? -14.115 -2.689 -23.353 1.00 72.94 440 GLU A N 1
ATOM 3396 C CA . GLU A 1 440 ? -13.298 -2.917 -22.153 1.00 72.94 440 GLU A CA 1
ATOM 3397 C C . GLU A 1 440 ? -12.198 -1.865 -21.992 1.00 72.94 440 GLU A C 1
ATOM 3399 O O . GLU A 1 440 ? -12.045 -1.301 -20.909 1.00 72.94 440 GLU A O 1
ATOM 3404 N N . GLU A 1 441 ? -11.464 -1.550 -23.063 1.00 76.38 441 GLU A N 1
ATOM 3405 C CA . GLU A 1 441 ? -10.346 -0.600 -23.021 1.00 76.38 441 GLU A CA 1
ATOM 3406 C C . GLU A 1 441 ? -10.459 0.409 -24.166 1.00 76.38 441 GLU A C 1
ATOM 3408 O O . GLU A 1 441 ? -9.781 0.307 -25.189 1.00 76.38 441 GLU A O 1
ATOM 3413 N N . ASN A 1 442 ? -11.352 1.383 -24.003 1.00 87.75 442 ASN A N 1
ATOM 3414 C CA . ASN A 1 442 ? -11.645 2.361 -25.042 1.00 87.75 442 ASN A CA 1
ATOM 3415 C C . ASN A 1 442 ? -10.907 3.681 -24.843 1.00 87.75 442 ASN A C 1
ATOM 3417 O O . ASN A 1 442 ? -10.790 4.212 -23.738 1.00 87.75 442 ASN A O 1
ATOM 3421 N N . TRP A 1 443 ? -10.460 4.219 -25.967 1.00 93.88 443 TRP A N 1
ATOM 3422 C CA . TRP A 1 443 ? -9.675 5.428 -26.091 1.00 93.88 443 TRP A CA 1
ATOM 3423 C C . TRP A 1 443 ? -10.392 6.396 -27.028 1.00 93.88 443 TRP A C 1
ATOM 3425 O O . TRP A 1 443 ? -10.842 6.026 -28.112 1.00 93.88 443 TRP A O 1
ATOM 3435 N N . ILE A 1 444 ? -10.506 7.645 -26.592 1.00 96.62 444 ILE A N 1
ATOM 3436 C CA . ILE A 1 444 ? -11.209 8.719 -27.288 1.00 96.62 444 ILE A CA 1
ATOM 3437 C C . ILE A 1 444 ? -10.166 9.568 -27.999 1.00 96.62 444 ILE A C 1
ATOM 3439 O O . ILE A 1 444 ? -9.324 10.184 -27.346 1.00 96.62 444 ILE A O 1
ATOM 3443 N N . CYS A 1 445 ? -10.217 9.638 -29.326 1.00 96.31 445 CYS A N 1
ATOM 3444 C CA . CYS A 1 445 ? -9.344 10.534 -30.073 1.00 96.31 445 CYS A CA 1
ATOM 3445 C C . CYS A 1 445 ? -9.651 11.994 -29.701 1.00 96.31 445 CYS A C 1
ATOM 3447 O O . CYS A 1 445 ? -10.772 12.455 -29.893 1.00 96.31 445 CYS A O 1
ATOM 3449 N N . LEU A 1 446 ? -8.663 12.752 -29.225 1.00 96.56 446 LEU A N 1
ATOM 3450 C CA . LEU A 1 446 ? -8.879 14.139 -28.796 1.00 96.56 446 LEU A CA 1
ATOM 3451 C C . LEU A 1 446 ? -9.011 15.138 -29.959 1.00 96.56 446 LEU A C 1
ATOM 3453 O O . LEU A 1 446 ? -9.329 16.299 -29.729 1.00 96.56 446 LEU A O 1
ATOM 3457 N N . THR A 1 447 ? -8.808 14.699 -31.203 1.00 96.12 447 THR A N 1
ATOM 3458 C CA . THR A 1 447 ? -8.970 15.539 -32.402 1.00 96.12 447 THR A CA 1
ATOM 3459 C C . THR A 1 447 ? -10.338 15.357 -33.067 1.00 96.12 447 THR A C 1
ATOM 3461 O O . THR A 1 447 ? -10.916 16.328 -33.544 1.00 96.12 447 THR A O 1
ATOM 3464 N N . CYS A 1 448 ? -10.885 14.135 -33.110 1.00 96.06 448 CYS A N 1
ATOM 3465 C CA . CYS A 1 448 ? -12.173 13.859 -33.773 1.00 96.06 448 CYS A CA 1
ATOM 3466 C C . CYS A 1 448 ? -13.237 13.216 -32.883 1.00 96.06 448 CYS A C 1
ATOM 3468 O O . CYS A 1 448 ? -14.344 12.984 -33.359 1.00 96.06 448 CYS A O 1
ATOM 3470 N N . TYR A 1 449 ? -12.911 12.914 -31.625 1.00 96.25 449 TYR A N 1
ATOM 3471 C CA . TYR A 1 449 ? -13.807 12.305 -30.640 1.00 96.25 449 TYR A CA 1
ATOM 3472 C C . TYR A 1 449 ? -14.393 10.947 -31.040 1.00 96.25 449 TYR A C 1
ATOM 3474 O O . TYR A 1 449 ? -15.331 10.470 -30.414 1.00 96.25 449 TYR A O 1
ATOM 3482 N N . LYS A 1 450 ? -13.797 10.276 -32.029 1.00 96.25 450 LYS A N 1
ATOM 3483 C CA . LYS A 1 450 ? -14.091 8.871 -32.304 1.00 96.25 450 LYS A CA 1
ATOM 3484 C C . LYS A 1 450 ? -13.507 7.960 -31.232 1.00 96.25 450 LYS A C 1
ATOM 3486 O O . LYS A 1 450 ? -12.461 8.278 -30.653 1.00 96.25 450 LYS A O 1
ATOM 3491 N N . ILE A 1 451 ? -14.174 6.834 -30.994 1.00 96.31 451 ILE A N 1
ATOM 3492 C CA . ILE A 1 451 ? -13.809 5.883 -29.939 1.00 96.31 451 ILE A CA 1
ATOM 3493 C C . ILE A 1 451 ? -13.219 4.614 -30.546 1.00 96.31 451 ILE A C 1
ATOM 3495 O O . ILE A 1 451 ? -13.830 3.964 -31.395 1.00 96.31 451 ILE A O 1
ATOM 3499 N N . PHE A 1 452 ? -12.042 4.220 -30.064 1.00 94.75 452 PHE A N 1
ATOM 3500 C CA . PHE A 1 452 ? -11.343 3.027 -30.528 1.00 94.75 452 PHE A CA 1
ATOM 3501 C C . PHE A 1 452 ? -10.840 2.175 -29.368 1.00 94.75 452 PHE A C 1
ATOM 3503 O O . PHE A 1 452 ? -10.552 2.691 -28.292 1.00 94.75 452 PHE A O 1
ATOM 3510 N N . CYS A 1 453 ? -10.698 0.868 -29.587 1.00 85.75 453 CYS A N 1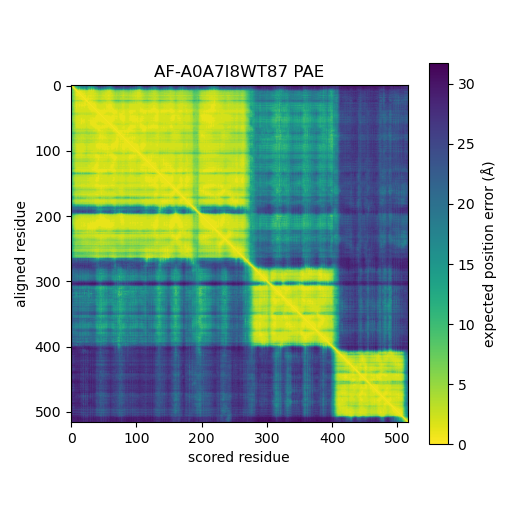
ATOM 3511 C CA . CYS A 1 453 ? -10.071 -0.002 -28.601 1.00 85.75 453 CYS A CA 1
ATOM 3512 C C . CYS A 1 453 ? -8.572 0.316 -28.476 1.00 85.75 453 CYS A C 1
ATOM 3514 O O . CYS A 1 453 ? -7.922 0.735 -29.443 1.00 85.75 453 CYS A O 1
ATOM 3516 N N . GLY A 1 454 ? -8.027 0.066 -27.290 1.00 73.44 454 GLY A N 1
ATOM 3517 C CA . GLY A 1 454 ? -6.649 0.367 -26.938 1.00 73.44 454 GLY A CA 1
ATOM 3518 C C . GLY A 1 454 ? -5.614 -0.364 -27.777 1.00 73.44 454 GLY A C 1
ATOM 3519 O O . GLY A 1 454 ? -5.879 -1.387 -28.418 1.00 73.44 454 GLY A O 1
ATOM 3520 N N . ARG A 1 455 ? -4.392 0.173 -27.743 1.00 65.44 455 ARG A N 1
ATOM 3521 C CA . ARG A 1 455 ? -3.220 -0.377 -28.442 1.00 65.44 455 ARG A CA 1
ATOM 3522 C C . ARG A 1 455 ? -2.871 -1.805 -28.007 1.00 65.44 455 ARG A C 1
ATOM 3524 O O . ARG A 1 455 ? -2.294 -2.546 -28.788 1.00 65.44 455 ARG A O 1
ATOM 3531 N N . HIS A 1 456 ? -3.247 -2.181 -26.783 1.00 64.62 456 HIS A N 1
ATOM 3532 C CA . HIS A 1 456 ? -3.016 -3.506 -26.202 1.00 64.62 456 HIS A CA 1
ATOM 3533 C C . HIS A 1 456 ? -4.216 -4.458 -26.356 1.00 64.62 456 HIS A C 1
ATOM 3535 O O . HIS A 1 456 ? -4.160 -5.596 -25.897 1.00 64.62 456 HIS A O 1
ATOM 3541 N N . ARG A 1 457 ? -5.291 -4.010 -27.024 1.00 74.12 457 ARG A N 1
ATOM 3542 C CA . ARG A 1 457 ? -6.429 -4.846 -27.436 1.00 74.12 457 ARG A CA 1
ATOM 3543 C C . ARG A 1 457 ? -6.266 -5.261 -28.898 1.00 74.12 457 ARG A C 1
ATOM 3545 O O . ARG A 1 457 ? -5.419 -6.087 -29.210 1.00 74.12 457 ARG A O 1
ATOM 3552 N N . LEU A 1 458 ? -7.066 -4.677 -29.795 1.00 77.25 458 LEU A N 1
ATOM 3553 C CA . LEU A 1 458 ? -6.999 -4.904 -31.246 1.00 77.25 458 LEU A CA 1
ATOM 3554 C C . LEU A 1 458 ? -6.341 -3.739 -32.000 1.00 77.25 458 LEU A C 1
ATOM 3556 O O . LEU A 1 458 ? -6.238 -3.786 -33.218 1.00 77.25 458 LEU A O 1
ATOM 3560 N N . GLY A 1 459 ? -5.905 -2.685 -31.299 1.00 83.00 459 GLY A N 1
ATOM 3561 C CA . GLY A 1 459 ? -5.078 -1.637 -31.896 1.00 83.00 459 GLY A CA 1
ATOM 3562 C C . GLY A 1 459 ? -5.790 -0.651 -32.827 1.00 83.00 459 GLY A C 1
ATOM 3563 O O . GLY A 1 459 ? -5.110 0.159 -33.448 1.00 83.00 459 GLY A O 1
ATOM 3564 N N . HIS A 1 460 ? -7.126 -0.628 -32.899 1.00 88.69 460 HIS A N 1
ATOM 3565 C CA . HIS A 1 460 ? -7.846 0.299 -33.790 1.00 88.69 460 HIS A CA 1
ATOM 3566 C C . HIS A 1 460 ? -7.569 1.785 -33.500 1.00 88.69 460 HIS A C 1
ATOM 3568 O O . HIS A 1 460 ? -7.639 2.607 -34.408 1.00 88.69 460 HIS A O 1
ATOM 3574 N N . GLY A 1 461 ? -7.214 2.154 -32.262 1.00 86.81 461 GLY A N 1
ATOM 3575 C CA . GLY A 1 461 ? -6.776 3.523 -31.960 1.00 86.81 461 GLY A CA 1
ATOM 3576 C C . GLY A 1 461 ? -5.437 3.879 -32.615 1.00 86.81 461 GLY A C 1
ATOM 3577 O O . GLY A 1 461 ? -5.232 5.022 -33.017 1.00 86.81 461 GLY A O 1
ATOM 3578 N N . VAL A 1 462 ? -4.553 2.888 -32.771 1.00 83.00 462 VAL A N 1
ATOM 3579 C CA . VAL A 1 462 ? -3.263 3.024 -33.462 1.00 83.00 462 VAL A CA 1
ATOM 3580 C C . VAL A 1 462 ? -3.477 3.086 -34.972 1.00 83.00 462 VAL A C 1
ATOM 3582 O O . VAL A 1 462 ? -2.908 3.952 -35.626 1.00 83.00 462 VAL A O 1
ATOM 3585 N N . GLU A 1 463 ? -4.343 2.234 -35.526 1.00 85.62 463 GLU A N 1
ATOM 3586 C CA . GLU A 1 463 ? -4.714 2.274 -36.949 1.00 85.62 463 GLU A CA 1
ATOM 3587 C C . GLU A 1 463 ? -5.361 3.618 -37.328 1.00 85.62 463 GLU A C 1
ATOM 3589 O O . GLU A 1 463 ? -5.025 4.226 -38.349 1.00 85.62 463 GLU A O 1
ATOM 3594 N N . HIS A 1 464 ? -6.244 4.138 -36.471 1.00 92.00 464 HIS A N 1
ATOM 3595 C CA . HIS A 1 464 ? -6.819 5.473 -36.633 1.00 92.00 464 HIS A CA 1
ATOM 3596 C C . HIS A 1 464 ? -5.731 6.552 -36.651 1.00 92.00 464 HIS A C 1
ATOM 3598 O O . HIS A 1 464 ? -5.696 7.373 -37.564 1.00 92.00 464 HIS A O 1
ATOM 3604 N N . PHE A 1 465 ? -4.793 6.523 -35.700 1.00 88.94 465 PHE A N 1
ATOM 3605 C CA . PHE A 1 465 ? -3.647 7.432 -35.716 1.00 88.94 465 PHE A CA 1
ATOM 3606 C C . PHE A 1 465 ? -2.834 7.317 -37.017 1.00 88.94 465 PHE A C 1
ATOM 3608 O O . PHE A 1 465 ? -2.551 8.336 -37.640 1.00 88.94 465 PHE A O 1
ATOM 3615 N N . GLN A 1 466 ? -2.507 6.106 -37.469 1.00 87.00 466 GLN A N 1
ATOM 3616 C CA . GLN A 1 466 ? -1.718 5.880 -38.687 1.00 87.00 466 GLN A CA 1
ATOM 3617 C C . GLN A 1 466 ? -2.406 6.405 -39.955 1.00 87.00 466 GLN A C 1
ATOM 3619 O O . GLN A 1 466 ? -1.736 6.841 -40.889 1.00 87.00 466 GLN A O 1
ATOM 3624 N N . THR A 1 467 ? -3.739 6.375 -39.996 1.00 90.19 467 THR A N 1
ATOM 3625 C CA . THR A 1 467 ? -4.523 6.780 -41.172 1.00 90.19 467 THR A CA 1
ATOM 3626 C C . THR A 1 467 ? -4.928 8.253 -41.160 1.00 90.19 467 THR A C 1
ATOM 3628 O O . THR A 1 467 ? -5.048 8.857 -42.226 1.00 90.19 467 THR A O 1
ATOM 3631 N N . SER A 1 468 ? -5.131 8.851 -39.982 1.00 92.38 468 SER A N 1
ATOM 3632 C CA . SER A 1 468 ? -5.616 10.231 -39.840 1.00 92.38 468 SER A CA 1
ATOM 3633 C C . SER A 1 468 ? -4.576 11.206 -39.285 1.00 92.38 468 SER A C 1
ATOM 3635 O O . SER A 1 468 ? -4.823 12.410 -39.258 1.00 92.38 468 SER A O 1
ATOM 3637 N N . ASN A 1 469 ? -3.441 10.700 -38.800 1.00 89.69 469 ASN A N 1
ATOM 3638 C CA . ASN A 1 469 ? -2.406 11.446 -38.086 1.00 89.69 469 ASN A CA 1
ATOM 3639 C C . ASN A 1 469 ? -2.913 12.157 -36.809 1.00 89.69 469 ASN A C 1
ATOM 3641 O O . ASN A 1 469 ? -2.358 13.171 -36.390 1.00 89.69 469 ASN A O 1
ATOM 3645 N N . HIS A 1 470 ? -3.990 11.657 -36.185 1.00 95.12 470 HIS A N 1
ATOM 3646 C CA . HIS A 1 470 ? -4.493 12.204 -34.918 1.00 95.12 470 HIS A CA 1
ATOM 3647 C C . HIS A 1 470 ? -3.726 11.605 -33.740 1.00 95.12 470 HIS A C 1
ATOM 3649 O O . HIS A 1 470 ? -3.977 10.475 -33.321 1.00 95.12 470 HIS A O 1
ATOM 3655 N N . SER A 1 471 ? -2.787 12.371 -33.201 1.00 92.12 471 SER A N 1
ATOM 3656 C CA . SER A 1 471 ? -1.797 11.854 -32.260 1.00 92.12 471 SER A CA 1
ATOM 3657 C C . SER A 1 471 ? -2.328 11.610 -30.852 1.00 92.12 471 SER A C 1
ATOM 3659 O O . SER A 1 471 ? -1.790 10.756 -30.161 1.00 92.12 471 SER A O 1
ATOM 3661 N N . LEU A 1 472 ? -3.347 12.338 -30.393 1.00 95.31 472 LEU A N 1
ATOM 3662 C CA . LEU A 1 472 ? -3.766 12.310 -28.989 1.00 95.31 472 LEU A CA 1
ATOM 3663 C C . LEU A 1 472 ? -5.013 11.456 -28.761 1.00 95.31 472 LEU A C 1
ATOM 3665 O O . LEU A 1 472 ? -6.020 11.589 -29.460 1.00 95.31 472 LEU A O 1
ATOM 3669 N N . SER A 1 473 ? -4.961 10.600 -27.742 1.00 95.38 473 SER A N 1
ATOM 3670 C CA . SER A 1 473 ? -6.079 9.768 -27.299 1.00 95.38 473 SER A CA 1
ATOM 3671 C C . SER A 1 473 ? -6.219 9.790 -25.779 1.00 95.38 473 SER A C 1
ATOM 3673 O O . SER A 1 473 ? -5.246 9.595 -25.059 1.00 95.38 473 SER A O 1
ATOM 3675 N N . LEU A 1 474 ? -7.436 10.006 -25.290 1.00 94.44 474 LEU A N 1
ATOM 3676 C CA . LEU A 1 474 ? -7.804 9.980 -23.877 1.00 94.44 474 LEU A CA 1
ATOM 3677 C C . LEU A 1 474 ? -8.387 8.614 -23.524 1.00 94.44 474 LEU A C 1
ATOM 3679 O O . LEU A 1 474 ? -9.399 8.204 -24.089 1.00 94.44 474 LEU A O 1
ATOM 3683 N N . SER A 1 475 ? -7.776 7.928 -22.569 1.00 90.00 475 SER A N 1
ATOM 3684 C CA . SER A 1 475 ? -8.292 6.678 -22.031 1.00 90.00 475 SER A CA 1
ATOM 3685 C C . SER A 1 475 ? -9.595 6.917 -21.276 1.00 90.00 475 SER A C 1
ATOM 3687 O O . SER A 1 475 ? -9.673 7.741 -20.359 1.00 90.00 475 SER A O 1
ATOM 3689 N N . TYR A 1 476 ? -10.633 6.157 -21.621 1.00 87.00 476 TYR A N 1
ATOM 3690 C CA . TYR A 1 476 ? -11.860 6.161 -20.841 1.00 87.00 476 TYR A CA 1
ATOM 3691 C C . TYR A 1 476 ? -11.668 5.476 -19.482 1.00 87.00 476 TYR A C 1
ATOM 3693 O O . TYR A 1 476 ? -12.400 5.797 -18.549 1.00 87.00 476 TYR A O 1
ATOM 3701 N N . SER A 1 477 ? -10.707 4.556 -19.317 1.00 79.50 477 SER A N 1
ATOM 3702 C CA . SER A 1 477 ? -10.562 3.716 -18.114 1.00 79.50 477 SER A CA 1
ATOM 3703 C C . SER A 1 477 ? -9.916 4.445 -16.931 1.00 79.50 477 SER A C 1
ATOM 3705 O O . SER A 1 477 ? -10.413 4.334 -15.808 1.00 79.50 477 SER A O 1
ATOM 3707 N N . ASP A 1 478 ? -8.905 5.269 -17.181 1.00 75.75 478 ASP A N 1
ATOM 3708 C CA . ASP A 1 478 ? -8.078 5.927 -16.158 1.00 75.75 478 ASP A CA 1
ATOM 3709 C C . ASP A 1 478 ? -7.868 7.430 -16.419 1.00 75.75 478 ASP A C 1
ATOM 3711 O O . ASP A 1 478 ? -7.245 8.118 -15.614 1.00 75.75 478 ASP A O 1
ATOM 3715 N N . LEU A 1 479 ? -8.444 7.968 -17.503 1.00 84.06 479 LEU A N 1
ATOM 3716 C CA . LEU A 1 479 ? -8.323 9.373 -17.910 1.00 84.06 479 LEU A CA 1
ATOM 3717 C C . LEU A 1 479 ? -6.875 9.816 -18.193 1.00 84.06 479 LEU A C 1
ATOM 3719 O O . LEU A 1 479 ? -6.573 11.019 -18.182 1.00 84.06 479 LEU A O 1
ATOM 3723 N N . SER A 1 480 ? -5.981 8.857 -18.436 1.00 86.38 480 SER A N 1
ATOM 3724 C CA . SER A 1 480 ? -4.645 9.107 -18.962 1.00 86.38 480 SER A CA 1
ATOM 3725 C C . SER A 1 480 ? -4.732 9.522 -20.433 1.00 86.38 480 SER A C 1
ATOM 3727 O O . SER A 1 480 ? -5.661 9.152 -21.153 1.00 86.38 480 SER A O 1
ATOM 3729 N N . ILE A 1 481 ? -3.783 10.337 -20.890 1.00 90.00 481 ILE A N 1
ATOM 3730 C CA . ILE A 1 481 ? -3.728 10.778 -22.285 1.00 90.00 481 ILE A CA 1
ATOM 3731 C C . ILE A 1 481 ? -2.462 10.232 -22.899 1.00 90.00 481 ILE A C 1
ATOM 3733 O O . ILE A 1 481 ? -1.367 10.507 -22.414 1.00 90.00 481 ILE A O 1
ATOM 3737 N N . TRP A 1 482 ? -2.630 9.471 -23.970 1.00 87.25 482 TRP A N 1
ATOM 3738 C CA . TRP A 1 482 ? -1.543 8.962 -24.779 1.00 87.25 482 TRP A CA 1
ATOM 3739 C C . TRP A 1 482 ? -1.365 9.828 -26.012 1.00 87.25 482 TRP A C 1
ATOM 3741 O O . TRP A 1 482 ? -2.330 10.133 -26.716 1.00 87.25 482 TRP A O 1
ATOM 3751 N N . CYS A 1 483 ? -0.120 10.182 -26.298 1.00 86.94 483 CYS A N 1
ATOM 3752 C CA . CYS A 1 483 ? 0.255 10.702 -27.595 1.00 86.94 483 CYS A CA 1
ATOM 3753 C C . CYS A 1 483 ? 0.912 9.579 -28.394 1.00 86.94 483 CYS A C 1
ATOM 3755 O O . CYS A 1 483 ? 2.025 9.187 -28.066 1.00 86.94 483 CYS A O 1
ATOM 3757 N N . HIS A 1 484 ? 0.249 9.079 -29.438 1.00 77.69 484 HIS A N 1
ATOM 3758 C CA . HIS A 1 484 ? 0.758 8.026 -30.323 1.00 77.69 484 HIS A CA 1
ATOM 3759 C C . HIS A 1 484 ? 2.015 8.472 -31.075 1.00 77.69 484 HIS A C 1
ATOM 3761 O O . HIS A 1 484 ? 2.974 7.716 -31.151 1.00 77.69 484 HIS A O 1
ATOM 3767 N N . SER A 1 485 ? 2.077 9.733 -31.525 1.00 75.94 485 SER A N 1
ATOM 3768 C CA . SER A 1 485 ? 3.296 10.288 -32.135 1.00 75.94 485 SER A CA 1
ATOM 3769 C C . SER A 1 485 ? 4.465 10.374 -31.151 1.00 75.94 485 SER A C 1
ATOM 3771 O O . SER A 1 485 ? 5.617 10.202 -31.535 1.00 75.94 485 SER A O 1
ATOM 3773 N N . CYS A 1 486 ? 4.193 10.671 -29.877 1.00 68.62 486 CYS A N 1
ATOM 3774 C CA . CYS A 1 486 ? 5.229 10.766 -28.849 1.00 68.62 486 CYS A CA 1
ATOM 3775 C C . CYS A 1 486 ? 5.408 9.468 -28.055 1.00 68.62 486 CYS A C 1
ATOM 3777 O O . CYS A 1 486 ? 6.249 9.488 -27.159 1.00 68.62 486 CYS A O 1
ATOM 3779 N N . ASP A 1 487 ? 4.655 8.394 -28.368 1.00 70.12 487 ASP A N 1
ATOM 3780 C CA . ASP A 1 487 ? 4.428 7.140 -27.602 1.00 70.12 487 ASP A CA 1
ATOM 3781 C C . ASP A 1 487 ? 4.749 7.337 -26.118 1.00 70.12 487 ASP A C 1
ATOM 3783 O O . ASP A 1 487 ? 5.741 6.845 -25.575 1.00 70.12 487 ASP A O 1
ATOM 3787 N N . SER A 1 488 ? 3.995 8.240 -25.512 1.00 69.75 488 SER A N 1
ATOM 3788 C CA . SER A 1 488 ? 4.172 8.623 -24.125 1.00 69.75 488 SER A CA 1
ATOM 3789 C C . SER A 1 488 ? 2.848 9.112 -23.588 1.00 69.75 488 SER A C 1
ATOM 3791 O O . SER A 1 488 ? 2.041 9.706 -24.316 1.00 69.75 488 SER A O 1
ATOM 3793 N N . TYR A 1 489 ? 2.657 8.921 -22.286 1.00 80.25 489 TYR A N 1
ATOM 3794 C CA . TYR A 1 489 ? 1.636 9.671 -21.586 1.00 80.25 489 TYR A CA 1
ATOM 3795 C C . TYR A 1 489 ? 2.012 11.151 -21.602 1.00 80.25 489 TYR A C 1
ATOM 3797 O O . TYR A 1 489 ? 3.195 11.502 -21.520 1.00 80.25 489 TYR A O 1
ATOM 3805 N N . VAL A 1 490 ? 1.012 12.013 -21.742 1.00 77.00 490 VAL A N 1
ATOM 3806 C CA . VAL A 1 490 ? 1.175 13.467 -21.754 1.00 77.00 490 VAL A CA 1
ATOM 3807 C C . VAL A 1 490 ? 0.162 14.076 -20.794 1.00 77.00 490 VAL A C 1
ATOM 3809 O O . VAL A 1 490 ? -0.995 13.662 -20.739 1.00 77.00 490 VAL A O 1
ATOM 3812 N N . SER A 1 491 ? 0.598 15.064 -20.025 1.00 83.44 491 SER A N 1
ATOM 3813 C CA . SER A 1 491 ? -0.229 15.835 -19.109 1.00 83.44 491 SER A CA 1
ATOM 3814 C C . SER A 1 491 ? -0.038 17.316 -19.408 1.00 83.44 491 SER A C 1
ATOM 3816 O O . SER A 1 491 ? 1.045 17.856 -19.211 1.00 83.44 491 SER A O 1
ATOM 3818 N N . ASN A 1 492 ? -1.092 17.968 -19.897 1.00 86.50 492 ASN A N 1
ATOM 3819 C CA . ASN A 1 492 ? -1.118 19.398 -20.189 1.00 86.50 492 ASN A CA 1
ATOM 3820 C C . ASN A 1 492 ? -2.488 19.974 -19.792 1.00 86.50 492 ASN A C 1
ATOM 3822 O O . ASN A 1 492 ? -3.520 19.310 -19.935 1.00 86.50 492 ASN A O 1
ATOM 3826 N N . SER A 1 493 ? -2.519 21.224 -19.323 1.00 86.44 493 SER A N 1
ATOM 3827 C CA . SER A 1 493 ? -3.756 21.926 -18.963 1.00 86.44 493 SER A CA 1
ATOM 3828 C C . SER A 1 493 ? -4.733 22.093 -20.132 1.00 86.44 493 SER A C 1
ATOM 3830 O O . SER A 1 493 ? -5.939 22.151 -19.902 1.00 86.44 493 SER A O 1
ATOM 3832 N N . LYS A 1 494 ? -4.253 22.087 -21.383 1.00 87.81 494 LYS A N 1
ATOM 3833 C CA . LYS A 1 494 ? -5.093 22.128 -22.598 1.00 87.81 494 LYS A CA 1
ATOM 3834 C C . LYS A 1 494 ? -6.074 20.959 -22.700 1.00 87.81 494 LYS A C 1
ATOM 3836 O O . LYS A 1 494 ? -7.094 21.065 -23.371 1.00 87.81 494 LYS A O 1
ATOM 3841 N N . PHE A 1 495 ? -5.796 19.851 -22.021 1.00 89.88 495 PHE A N 1
ATOM 3842 C CA . PHE A 1 495 ? -6.640 18.661 -22.074 1.00 89.88 495 PHE A CA 1
ATOM 3843 C C . PHE A 1 495 ? -7.759 18.661 -21.034 1.00 89.88 495 PHE A C 1
ATOM 3845 O O . PHE A 1 495 ? -8.603 17.763 -21.038 1.00 89.88 495 PHE A O 1
ATOM 3852 N N . TYR A 1 496 ? -7.764 19.638 -20.122 1.00 87.69 496 TYR A N 1
ATOM 3853 C CA . TYR A 1 496 ? -8.662 19.644 -18.973 1.00 87.69 496 TYR A CA 1
ATOM 3854 C C . TYR A 1 496 ? -10.129 19.677 -19.380 1.00 87.69 496 TYR A C 1
ATOM 3856 O O . TYR A 1 496 ? -10.915 18.982 -18.754 1.00 87.69 496 TYR A O 1
ATOM 3864 N N . ASP A 1 497 ? -10.509 20.386 -20.441 1.00 87.19 497 ASP A N 1
ATOM 3865 C CA . ASP A 1 497 ? -11.914 20.448 -20.861 1.00 87.19 497 ASP A CA 1
ATOM 3866 C C . ASP A 1 497 ? -12.433 19.084 -21.332 1.00 87.19 497 ASP A C 1
ATOM 3868 O O . ASP A 1 497 ? -13.474 18.617 -20.865 1.00 87.19 497 ASP A O 1
ATOM 3872 N N . ALA A 1 498 ? -11.668 18.391 -22.181 1.00 89.81 498 ALA A N 1
ATOM 3873 C CA . ALA A 1 498 ? -12.001 17.043 -22.631 1.00 89.81 498 ALA A CA 1
ATOM 3874 C C . ALA A 1 498 ? -11.975 16.036 -21.471 1.00 89.81 498 ALA A C 1
ATOM 3876 O O . ALA A 1 498 ? -12.907 15.246 -21.315 1.00 89.81 498 ALA A O 1
ATOM 3877 N N . LYS A 1 499 ? -10.944 16.099 -20.618 1.00 89.00 499 LYS A N 1
ATOM 3878 C CA . LYS A 1 499 ? -10.796 15.217 -19.454 1.00 89.00 499 LYS A CA 1
ATOM 3879 C C . LYS A 1 499 ? -11.939 15.415 -18.460 1.00 89.00 499 LYS A C 1
ATOM 3881 O O . LYS A 1 499 ? -12.563 14.434 -18.075 1.00 89.00 499 LYS A O 1
ATOM 3886 N N . ASN A 1 500 ? -12.273 16.660 -18.123 1.00 85.06 500 ASN A N 1
ATOM 3887 C CA . ASN A 1 500 ? -13.382 17.012 -17.236 1.00 85.06 500 ASN A CA 1
ATOM 3888 C C . ASN A 1 500 ? -14.729 16.588 -17.828 1.00 85.06 500 ASN A C 1
ATOM 3890 O O . ASN A 1 500 ? -15.589 16.103 -17.099 1.00 85.06 500 ASN A O 1
ATOM 3894 N N . PHE A 1 501 ? -14.939 16.753 -19.137 1.00 91.19 501 PHE A N 1
ATOM 3895 C CA . PHE A 1 501 ? -16.161 16.290 -19.792 1.00 91.19 501 PHE A CA 1
ATOM 3896 C C . PHE A 1 501 ? -16.319 14.770 -19.679 1.00 91.19 501 PHE A C 1
ATOM 3898 O O . PHE A 1 501 ? -17.339 14.289 -19.183 1.00 91.19 501 PHE A O 1
ATOM 3905 N N . VAL A 1 502 ? -15.297 14.013 -20.089 1.00 87.00 502 VAL A N 1
ATOM 3906 C CA . VAL A 1 502 ? -15.316 12.545 -20.036 1.00 87.00 502 VAL A CA 1
ATOM 3907 C C . VAL A 1 502 ? -15.443 12.057 -18.598 1.00 87.00 502 VAL A C 1
ATOM 3909 O O . VAL A 1 502 ? -16.232 11.154 -18.326 1.00 87.00 502 VAL A O 1
ATOM 3912 N N . GLU A 1 503 ? -14.738 12.699 -17.668 1.00 83.31 503 GLU A N 1
ATOM 3913 C CA . GLU A 1 503 ? -14.845 12.455 -16.233 1.00 83.31 503 GLU A CA 1
ATOM 3914 C C . GLU A 1 503 ? -16.281 12.671 -15.731 1.00 83.31 503 GLU A C 1
ATOM 3916 O O . GLU A 1 503 ? -16.838 11.777 -15.097 1.00 83.31 503 GLU A O 1
ATOM 3921 N N . ASN A 1 504 ? -16.926 13.789 -16.079 1.00 83.50 504 ASN A N 1
ATOM 3922 C CA . ASN A 1 504 ? -18.305 14.094 -15.683 1.00 83.50 504 ASN A CA 1
ATOM 3923 C C . ASN A 1 504 ? -19.325 13.098 -16.256 1.00 83.50 504 ASN A C 1
ATOM 3925 O O . ASN A 1 504 ? -20.285 12.738 -15.574 1.00 83.50 504 ASN A O 1
ATOM 3929 N N . VAL A 1 505 ? -19.140 12.631 -17.495 1.00 83.81 505 VAL A N 1
ATOM 3930 C CA . VAL A 1 505 ? -20.040 11.634 -18.102 1.00 83.81 505 VAL A CA 1
ATOM 3931 C C . VAL A 1 505 ? -19.797 10.232 -17.536 1.00 83.81 505 VAL A C 1
ATOM 3933 O O . VAL A 1 505 ? -20.745 9.453 -17.362 1.00 83.81 505 VAL A O 1
ATOM 3936 N N . LYS A 1 506 ? -18.541 9.890 -17.237 1.00 78.88 506 LYS A N 1
ATOM 3937 C CA . LYS A 1 506 ? -18.153 8.626 -16.600 1.00 78.88 506 LYS A CA 1
ATOM 3938 C C . LYS A 1 506 ? -18.617 8.554 -15.147 1.00 78.88 506 LYS A C 1
ATOM 3940 O O . LYS A 1 506 ? -19.069 7.497 -14.705 1.00 78.88 506 LYS A O 1
ATOM 3945 N N . PHE A 1 507 ? -18.590 9.683 -14.445 1.00 78.62 507 PHE A N 1
ATOM 3946 C CA . PHE A 1 507 ? -18.966 9.816 -13.041 1.00 78.62 507 PHE A CA 1
ATOM 3947 C C . PHE A 1 507 ? -20.019 10.924 -12.843 1.00 78.62 507 PHE A C 1
ATOM 3949 O O . PHE A 1 507 ? -19.739 11.951 -12.220 1.00 78.62 507 PHE A O 1
ATOM 3956 N N . PRO A 1 508 ? -21.256 10.745 -13.347 1.00 50.97 508 PRO A N 1
ATOM 3957 C CA . PRO A 1 508 ? -22.298 11.745 -13.178 1.00 50.97 508 PRO A CA 1
ATOM 3958 C C . PRO A 1 508 ? -22.664 11.838 -11.687 1.00 50.97 508 PRO A C 1
ATOM 3960 O O . PRO A 1 508 ? -23.169 10.872 -11.120 1.00 50.97 508 PRO A O 1
ATOM 3963 N N . GLN A 1 509 ? -22.414 13.018 -11.098 1.00 50.75 509 GLN A N 1
ATOM 3964 C CA . GLN A 1 509 ? -22.546 13.437 -9.683 1.00 50.75 509 GLN A CA 1
ATOM 3965 C C . GLN A 1 509 ? -21.239 13.583 -8.877 1.00 50.75 509 GLN A C 1
ATOM 3967 O O . GLN A 1 509 ? -21.068 12.994 -7.811 1.00 50.75 509 GLN A O 1
ATOM 3972 N N . SER A 1 510 ? -20.383 14.519 -9.295 1.00 40.94 510 SER A N 1
ATOM 3973 C CA . SER A 1 510 ? -19.579 15.316 -8.360 1.00 40.94 510 SER A CA 1
ATOM 3974 C C . SER A 1 510 ? -20.042 16.775 -8.413 1.00 40.94 510 SER A C 1
ATOM 3976 O O . SER A 1 510 ? -19.542 17.577 -9.201 1.00 40.94 510 SER A O 1
ATOM 3978 N N . THR A 1 511 ? -21.030 17.157 -7.602 1.00 34.53 511 THR A N 1
ATOM 3979 C CA . THR A 1 511 ? -21.276 18.581 -7.338 1.00 34.53 511 THR A CA 1
ATOM 3980 C C . THR A 1 511 ? -20.050 19.154 -6.634 1.00 34.53 511 THR A C 1
ATOM 3982 O O . THR A 1 511 ? -19.847 18.925 -5.443 1.00 34.53 511 THR A O 1
ATOM 3985 N N . TYR A 1 512 ? -19.233 19.893 -7.382 1.00 35.31 512 TYR A N 1
ATOM 3986 C CA . TYR A 1 512 ? -18.270 20.840 -6.837 1.00 35.31 512 TYR A CA 1
ATOM 3987 C C . TYR A 1 512 ? -19.024 21.829 -5.940 1.00 35.31 512 TYR A C 1
ATOM 3989 O O . TYR A 1 512 ? -19.848 22.606 -6.423 1.00 35.31 512 TYR A O 1
ATOM 3997 N N . ILE A 1 513 ? -18.716 21.854 -4.644 1.00 32.47 513 ILE A N 1
ATOM 3998 C CA . ILE A 1 513 ? -18.885 23.090 -3.882 1.00 32.47 513 ILE A CA 1
ATOM 3999 C C . ILE A 1 513 ? -17.724 23.976 -4.330 1.00 32.47 513 ILE A C 1
ATOM 4001 O O . ILE A 1 513 ? -16.580 23.743 -3.949 1.00 32.47 513 ILE A O 1
ATOM 4005 N N . LYS A 1 514 ? -18.006 24.962 -5.187 1.00 30.08 514 LYS A N 1
ATOM 4006 C CA . LYS A 1 514 ? -17.089 26.087 -5.385 1.00 30.08 514 LYS A CA 1
ATOM 4007 C C . LYS A 1 514 ? -16.957 26.792 -4.035 1.00 30.08 514 LYS A C 1
ATOM 4009 O O . LYS A 1 514 ? -17.917 27.399 -3.567 1.00 30.08 514 LYS A O 1
ATOM 4014 N N . SER A 1 515 ? -15.801 26.681 -3.395 1.00 32.88 515 SER A N 1
ATOM 4015 C CA . SER A 1 515 ? -15.403 27.618 -2.349 1.00 32.88 515 SER A CA 1
ATOM 4016 C C . SER A 1 515 ? -15.108 28.960 -3.019 1.00 32.88 515 SER A C 1
ATOM 4018 O O . SER A 1 515 ? -14.209 29.029 -3.859 1.00 32.88 515 SER A O 1
ATOM 4020 N N . ASN A 1 516 ? -15.913 29.973 -2.692 1.00 33.50 516 ASN A N 1
ATOM 4021 C CA . ASN A 1 516 ? -15.549 31.379 -2.886 1.00 33.50 516 ASN A CA 1
ATOM 4022 C C . ASN A 1 516 ? -14.338 31.741 -2.031 1.00 33.50 516 ASN A C 1
ATOM 4024 O O . ASN A 1 516 ? -14.249 31.192 -0.906 1.00 33.50 516 ASN A O 1
#

Nearest PDB structures (foldseek):
  1jw9-assembly1_B  TM=9.483E-01  e=1.526E-27  Escherichia coli
  6yub-assembly1_A  TM=5.842E-01  e=2.515E-37  Thermochaetoides thermophila
  6yub-assembly1_B  TM=9.000E-01  e=2.038E-27  Thermochaetoides thermophila
  1zud-assembly2_3  TM=9.559E-01  e=1.093E-26  Escherichia coli K-12
  1zkm-assembly2_D  TM=9.615E-01  e=3.907E-26  Escherichia coli

Sequence (516 aa):
MTSYFNHALSKGDVERFSRQILLKNFGVDGQISLKNTSVLVIGAGGLGCPVSAYLAASGIGRLGIVDHDKVSLDNLHRQVLHTEERVGEYKVESIKRALWQLNSSLRVDVYPVLINSSNAMTIADPYNIIVDCSDNVATRYLVNDLCVLTSKPLVSGSALGWEGQLTVYNNGEECPCYRCIFPDPPPPETVTNCSEGGVLGPVTGVIGSLQALEVIKVAVFGNSTYSGKLFLFDGMDGRVRTISLRKKKADCVVCGHNPRIKELIDYEQFCHMSATDKVKTLDVLQPEDRVHVRDFVLNHWQNDGDRPLLIDVRPPNEFNICHLPHSTNIPLPKLLKMDLTEVQDLIRTSQDTVFLLCHRGNDSQLAVKFLNEMTKEKKFKDIIGGLQDWADQVDRGMAVEESVGFAVYPLSGCPHDDTVAPVPEGFDPKGPCETCADSEENWICLTCYKIFCGRHRLGHGVEHFQTSNHSLSLSYSDLSIWCHSCDSYVSNSKFYDAKNFVENVKFPQSTYIKSN

pLDDT: mean 85.06, std 16.02, range [30.08, 98.94]